Protein 6JWJ (pdb70)

B-factor: mean 34.7, std 16.73, range [12.14, 114.5]

Organism: Saccharomyces cerevisiae (strain ATCC 204508 / S288c) (NCBI:txid559292)

Nearest PDB structures (foldseek):
  6jwj-assembly1_A  TM=1.002E+00  e=4.349E-104  Saccharomyces cerevisiae S288C
  6jwi-assembly1_A  TM=9.752E-01  e=1.020E-90  Saccharomyces cerevisiae S288C
  6jwi-assembly2_E  TM=9.732E-01  e=1.082E-90  Saccharomyces cerevisiae S288C
  6oa9-assembly1_G  TM=9.401E-01  e=1.497E-75  Saccharomyces cerevisiae
  6oaa-assembly1_G  TM=9.391E-01  e=4.136E-68  Saccharomyces cerevisiae

Sequence (485 aa):
SIKELAVDEELAAADGLIPRQKSKLCKHGDRGMCEYCSPLPPWDKEYHEKNKIKHISFHSYLKKLNENANKKENGSSYISPLSEPDFRINKRCHNGHEPWPRGICSKCQPSAITLQQQEFRMVDHVEFQKSEIINEFIQAWRYTGMQRFGYMYGSYSKYDNTPLGIKAVVEAIYEPPQHDEQDGLTMDVEQVKNEMLQIDRQAQEMGLSRIGLIFTDLSDAGAGDGSVFCKRHKDSFFLSSLEVIMAARHQTRHPNVSKYSEQGFFSSKFVTCVISGNLEGEIDISSYQVSTEAEALVTADMISGSTFPSMAYINDTTDERYVPEIFYMKSNEYGITVKENAKPAFPVDYLLVTLTHGFPNTTNSKFVSSTGFPWSNRQAMGQSQDYQELKKYLFNVASSGDFNLLHEKISNFHLLLYINSLQILSPDEWKLLIESAVKNEWEESLLKLVSSAGWQTLVMILQESGMEPAKLDLPEGQLFFGFPM

Radius of gyration: 25.58 Å; Cα contacts (8 Å, |Δi|>4): 949; chains: 2; bounding box: 58×65×83 Å

GO terms:
  GO:0042175 nuclear outer membrane-endoplasmic reticulum membrane network (C, IDA)
  GO:0036435 K48-linked polyubiquitin modification-dependent protein binding (F, IDA)
  GO:0000837 Doa10p ubiquitin ligase complex (C, IDA)
  GO:0000839 Hrd1p ubiquitin ligase ERAD-L complex (C, IDA)
  GO:0030894 replisome (C, IDA)
  GO:0034098 VCP-NPL4-UFD1 AAA ATPase complex (C, IDA)
  GO:0036266 Cdc48p-Npl4p-Vms1p AAA ATPase complex (C, IDA)
  GO:1990112 RQC complex (C, IDA)
  GO:0006274 DNA replication termination (P, IDA)
  GO:0005634 nucleus (C, HDA)
  GO:0005737 cytoplasm (C, HDA)
  GO:0036503 ERAD pathway (P, IMP)
  GO:0043161 proteasome-mediated ubiquitin-dependent protein catabolic process (P, IMP)
  GO:1990116 ribosome-associated ubiquitin-dependent protein catabolic process (P, IMP)
  GO:0170074 RADAR pathway (P, IMP)
  GO:1900182 positive regulation of protein localization to nucleus (P, IMP)
  GO:0030970 retrograde protein transport, ER to cytosol (P, IMP)
  GO:0051228 mitotic spindle disassembly (P, IMP)
  GO:0099638 endosome to plasma membrane protein transport (P, IMP)
  GO:0071629 cytoplasm protein quality control by the ubiquitin-proteasome system (P, IMP)

Secondary structure (DSSP, 8-state):
--PPPHHHHHHHT----B-----TT--S-SS---TTTSPBPTT-HHHHHHTT-SSEEHHHHHHHHHHHHTTSPTTSPP--SB--------TT--SSS--TTS---TTTS---EEE---SEES--EEEES-HHHHHHHHHHHHHHSS--EEEEEEEEEEETTSTTEEEEEEEEEEPPS-EEETTEEE--HHHHHHHHHHHHHHHHHTT-EEEEEEEEE--B-SSSSS-B----STTS-SS-HHHHHHHHHHHHHSEEE-TTBTTSEEEE--EEEEEEE-TTS-EEEEEEEE-HHHHHHHHTT-EE-BSSTTEEEEPPP-SS-----EEEEEE-TTS-EEEEE--SEEEGGGGEEEEEEE-------S-S-SSSSPPTT-GGGT---SHHHHHHHHHHHHTT--HHHHHHHHS-HHHHHHHHHTT-S-HHHHHHHHHHHH-SS-HHHHHHHHHSHHHHHHHHHHHT--/--PPB--PPTTEEE-----

Structure (mmCIF, N/CA/C/O backbone):
data_6JWJ
#
_entry.id   6JWJ
#
_cell.length_a   74.005
_cell.length_b   82.546
_cell.length_c   94.1
_cell.angle_alpha   90.0
_cell.angle_beta   90.0
_cell.angle_gamma   90.0
#
_symmetry.space_group_name_H-M   'P 21 21 21'
#
loop_
_entity.id
_entity.type
_entity.pdbx_description
1 polymer 'Nuclear protein localization protein 4'
2 polymer 'Peptide from Ubiquitin fusion degradation protein 1'
3 non-polymer 'ZINC ION'
4 non-polymer GLYCEROL
5 water water
#
loop_
_atom_site.group_PDB
_atom_site.id
_atom_site.type_symbol
_atom_site.label_atom_id
_atom_site.label_alt_id
_atom_site.label_comp_id
_atom_site.label_asym_id
_atom_site.label_entity_id
_atom_site.label_seq_id
_atom_site.pdbx_PDB_ins_code
_atom_site.Cartn_x
_atom_site.Cartn_y
_atom_site.Cartn_z
_atom_site.occupancy
_atom_site.B_iso_or_equiv
_atom_site.auth_seq_id
_atom_site.auth_comp_id
_atom_site.auth_asym_id
_atom_site.auth_atom_id
_atom_site.pdbx_PDB_model_num
ATOM 1 N N . SER A 1 5 ? -12.95911 -24.66655 7.05891 1.000 94.64601 112 SER A N 1
ATOM 2 C CA . SER A 1 5 ? -12.38705 -24.82403 8.39275 1.000 96.53370 112 SER A CA 1
ATOM 3 C C . SER A 1 5 ? -11.53243 -23.62098 8.78600 1.000 93.87969 112 SER A C 1
ATOM 4 O O . SER A 1 5 ? -11.04353 -22.88584 7.92782 1.000 94.63126 112 SER A O 1
ATOM 7 N N . ILE A 1 6 ? -11.35853 -23.42722 10.08963 1.000 90.98991 113 ILE A N 1
ATOM 8 C CA . ILE A 1 6 ? -10.58626 -22.30109 10.60555 1.000 87.05298 113 ILE A CA 1
ATOM 9 C C . ILE A 1 6 ? -9.65477 -22.71579 11.73659 1.000 89.37318 113 ILE A C 1
ATOM 10 O O . ILE A 1 6 ? -9.55998 -22.02974 12.75383 1.000 100.30122 113 ILE A O 1
ATOM 15 N N . LYS A 1 7 ? -8.97131 -23.84005 11.56298 1.000 79.04104 114 LYS A N 1
ATOM 16 C CA . LYS A 1 7 ? -8.04180 -24.31105 12.57980 1.000 64.69020 114 LYS A CA 1
ATOM 17 C C . LYS A 1 7 ? -6.68714 -23.62172 12.44220 1.000 42.35210 114 LYS A C 1
ATOM 18 O O . LYS A 1 7 ? -6.37529 -23.03446 11.40682 1.000 38.77853 114 LYS A O 1
ATOM 24 N N . GLU A 1 8 ? -5.88933 -23.69058 13.50076 1.000 32.18541 115 GLU A N 1
ATOM 25 C CA . GLU A 1 8 ? -4.53675 -23.15962 13.46480 1.000 25.75477 115 GLU A CA 1
ATOM 26 C C . GLU A 1 8 ? -3.62776 -24.01463 12.59420 1.000 24.63585 115 GLU A C 1
ATOM 27 O O . GLU A 1 8 ? -3.87183 -25.21132 12.40925 1.000 26.91868 115 GLU A O 1
ATOM 33 N N . LEU A 1 9 ? -2.57332 -23.40269 12.07831 1.000 20.91611 116 LEU A N 1
ATOM 34 C CA . LEU A 1 9 ? -1.55240 -24.12412 11.32923 1.000 17.74754 116 LEU A CA 1
ATOM 35 C C . LEU A 1 9 ? -0.83439 -25.12243 12.20776 1.000 22.00440 116 LEU A C 1
ATOM 36 O O . LEU A 1 9 ? -0.72030 -24.92584 13.41663 1.000 19.76609 116 LEU A O 1
ATOM 41 N N . ALA A 1 10 ? -0.32837 -26.18738 11.58966 1.000 22.79759 117 ALA A N 1
ATOM 42 C CA . ALA A 1 10 ? 0.40132 -27.20688 12.31864 1.000 26.70773 117 ALA A CA 1
ATOM 43 C C . ALA A 1 10 ? 1.58311 -26.63392 13.09498 1.000 20.03210 117 ALA A C 1
ATOM 44 O O . ALA A 1 10 ? 1.86157 -27.07118 14.22225 1.000 23.65266 117 ALA A O 1
ATOM 46 N N . VAL A 1 11 ? 2.27179 -25.65768 12.51201 1.000 22.02852 118 VAL A N 1
ATOM 47 C CA . VAL A 1 11 ? 3.46961 -25.14497 13.16773 1.000 21.20573 118 VAL A CA 1
ATOM 48 C C . VAL A 1 11 ? 3.07475 -24.45219 14.47272 1.000 21.34789 118 VAL A C 1
ATOM 49 O O . VAL A 1 11 ? 3.79201 -24.52584 15.46344 1.000 20.61626 118 VAL A O 1
ATOM 53 N N . ASP A 1 12 ? 1.90709 -23.82513 14.48846 1.000 18.07603 119 ASP A N 1
ATOM 54 C CA . ASP A 1 12 ? 1.45569 -23.12617 15.68872 1.000 18.02736 119 ASP A CA 1
ATOM 55 C C . ASP A 1 12 ? 1.08172 -24.12372 16.78654 1.000 19.19802 119 ASP A C 1
ATOM 56 O O . ASP A 1 12 ? 1.40448 -23.92353 17.96461 1.000 22.47719 119 ASP A O 1
ATOM 61 N N . GLU A 1 13 ? 0.42338 -25.20743 16.39234 1.000 21.23989 120 GLU A N 1
ATOM 62 C CA . GLU A 1 13 ? 0.06289 -26.24761 17.34347 1.000 25.51166 120 GLU A CA 1
ATOM 63 C C . GLU A 1 13 ? 1.31659 -26.88024 17.93551 1.000 24.94988 120 GLU A C 1
ATOM 64 O O . GLU A 1 13 ? 1.38914 -27.12183 19.14575 1.000 26.93648 120 GLU A O 1
ATOM 70 N N . GLU A 1 14 ? 2.31567 -27.11168 17.08806 1.000 21.63611 121 GLU A N 1
ATOM 71 C CA . GLU A 1 14 ? 3.57565 -27.69259 17.54415 1.000 24.47800 121 GLU A CA 1
ATOM 72 C C . GLU A 1 14 ? 4.31471 -26.77776 18.51496 1.000 22.32980 121 GLU A C 1
ATOM 73 O O . GLU A 1 14 ? 4.81516 -27.24106 19.53992 1.000 21.78322 121 GLU A O 1
ATOM 79 N N . LEU A 1 15 ? 4.38704 -25.48276 18.20360 1.000 19.35726 122 LEU A N 1
ATOM 80 C CA . LEU A 1 15 ? 5.15048 -24.57712 19.05230 1.000 21.34998 122 LEU A CA 1
ATOM 81 C C . LEU A 1 15 ? 4.44880 -24.27160 20.37240 1.000 22.49461 122 LEU A C 1
ATOM 82 O O . LEU A 1 15 ? 5.10528 -24.03727 21.38408 1.000 23.02651 122 LEU A O 1
ATOM 87 N N . ALA A 1 16 ? 3.11976 -24.28761 20.36465 1.000 25.25948 123 ALA A N 1
ATOM 88 C CA . ALA A 1 16 ? 2.35593 -24.16563 21.60639 1.000 29.60418 123 ALA A CA 1
ATOM 89 C C . ALA A 1 16 ? 2.69804 -25.30192 22.56823 1.000 29.57697 123 ALA A C 1
ATOM 90 O O . ALA A 1 16 ? 2.66661 -25.11725 23.78400 1.000 33.62716 123 ALA A O 1
ATOM 92 N N . ALA A 1 17 ? 3.01615 -26.47028 22.00999 1.000 23.42467 124 ALA A N 1
ATOM 93 C CA . ALA A 1 17 ? 3.32053 -27.67038 22.79491 1.000 25.42575 124 ALA A CA 1
ATOM 94 C C . ALA A 1 17 ? 4.78508 -27.75301 23.23570 1.000 28.48738 124 ALA A C 1
ATOM 95 O O . ALA A 1 17 ? 5.17024 -28.66679 23.96047 1.000 31.56708 124 ALA A O 1
ATOM 97 N N . ALA A 1 18 ? 5.59829 -26.79936 22.80173 1.000 22.59075 125 ALA A N 1
ATOM 98 C CA . ALA A 1 18 ? 7.00254 -26.75854 23.19132 1.000 23.14591 125 ALA A CA 1
ATOM 99 C C . ALA A 1 18 ? 7.11349 -25.79608 24.36661 1.000 25.57022 125 ALA A C 1
ATOM 100 O O . ALA A 1 18 ? 6.30319 -24.88767 24.48343 1.000 27.67303 125 ALA A O 1
ATOM 102 N N . ASP A 1 19 ? 8.08210 -25.96245 25.25101 1.000 26.59276 126 ASP A N 1
ATOM 103 C CA . ASP A 1 19 ? 8.10546 -24.98728 26.33814 1.000 27.23285 126 ASP A CA 1
ATOM 104 C C . ASP A 1 19 ? 9.18887 -23.92687 26.10338 1.000 32.14095 126 ASP A C 1
ATOM 105 O O . ASP A 1 19 ? 9.04743 -22.79771 26.56494 1.000 33.56573 126 ASP A O 1
ATOM 110 N N . GLY A 1 20 ? 10.24078 -24.26283 25.35955 1.000 29.04030 127 GLY A N 1
ATOM 111 C CA . GLY A 1 20 ? 11.19736 -23.24671 24.92288 1.000 27.70738 127 GLY A CA 1
ATOM 112 C C . GLY A 1 20 ? 12.18919 -22.77361 25.98285 1.000 28.72119 127 GLY A C 1
ATOM 113 O O . GLY A 1 20 ? 12.89207 -21.77803 25.77950 1.000 26.88672 127 GLY A O 1
ATOM 114 N N . LEU A 1 21 ? 12.26210 -23.48619 27.09998 1.000 28.85427 128 LEU A N 1
ATOM 115 C CA . LEU A 1 21 ? 13.17712 -23.12507 28.19234 1.000 33.56287 128 LEU A CA 1
ATOM 116 C C . LEU A 1 21 ? 14.63521 -23.03607 27.76162 1.000 30.34139 128 LEU A C 1
ATOM 117 O O . LEU A 1 21 ? 15.09579 -23.80792 26.91813 1.000 30.50638 128 LEU A O 1
ATOM 122 N N . ILE A 1 22 ? 15.36681 -22.11002 28.37797 1.000 31.97402 129 ILE A N 1
ATOM 123 C CA . ILE A 1 22 ? 16.78621 -21.93689 28.09657 1.000 27.58483 129 ILE A CA 1
ATOM 124 C C . ILE A 1 22 ? 17.62378 -22.11124 29.36165 1.000 35.02693 129 ILE A C 1
ATOM 125 O O . ILE A 1 22 ? 17.69695 -21.21347 30.20125 1.000 31.14185 129 ILE A O 1
ATOM 130 N N . PRO A 1 23 ? 18.25308 -23.28308 29.52654 1.000 30.34575 130 PRO A N 1
ATOM 131 C CA . PRO A 1 23 ? 19.01789 -23.48301 30.76101 1.000 32.06847 130 PRO A CA 1
ATOM 132 C C . PRO A 1 23 ? 20.18434 -22.50690 30.88792 1.000 43.33966 130 PRO A C 1
ATOM 133 O O . PRO A 1 23 ? 20.74312 -22.07059 29.87841 1.000 41.99719 130 PRO A O 1
ATOM 137 N N . ARG A 1 24 ? 20.50716 -22.16461 32.13093 1.000 39.11565 131 ARG A N 1
ATOM 138 C CA . ARG A 1 24 ? 21.62030 -21.29144 32.47692 1.000 46.71545 131 ARG A CA 1
ATOM 139 C C . ARG A 1 24 ? 22.62544 -21.99288 33.37853 1.000 48.04611 131 ARG A C 1
ATOM 140 O O . ARG A 1 24 ? 22.34933 -23.05397 33.93686 1.000 43.18617 131 ARG A O 1
ATOM 148 N N . GLN A 1 25 ? 23.78180 -21.36729 33.55072 1.000 50.28509 132 GLN A N 1
ATOM 149 C CA . GLN A 1 25 ? 24.78748 -21.86343 34.47630 1.000 49.23436 132 GLN A CA 1
ATOM 150 C C . GLN A 1 25 ? 24.53022 -21.30040 35.87793 1.000 53.28535 132 GLN A C 1
ATOM 151 O O . GLN A 1 25 ? 23.95797 -20.21580 36.02514 1.000 47.83358 132 GLN A O 1
ATOM 157 N N . LYS A 1 26 ? 24.91284 -22.04614 36.91030 1.000 56.65508 133 LYS A N 1
ATOM 158 C CA . LYS A 1 26 ? 24.81339 -21.51246 38.26288 1.000 62.24843 133 LYS A CA 1
ATOM 159 C C . LYS A 1 26 ? 25.84148 -20.39840 38.37397 1.000 64.70846 133 LYS A C 1
ATOM 160 O O . LYS A 1 26 ? 26.82934 -20.38347 37.63782 1.000 65.11221 133 LYS A O 1
ATOM 166 N N . SER A 1 27 ? 25.60703 -19.45428 39.27309 1.000 44.73972 134 SER A N 1
ATOM 167 C CA . SER A 1 27 ? 26.44873 -18.26728 39.31606 1.000 59.01252 134 SER A CA 1
ATOM 168 C C . SER A 1 27 ? 27.32212 -18.21466 40.56207 1.000 52.84045 134 SER A C 1
ATOM 169 O O . SER A 1 27 ? 27.03218 -18.86087 41.56642 1.000 50.19618 134 SER A O 1
ATOM 172 N N . LYS A 1 28 ? 28.40352 -17.44616 40.48559 1.000 56.92238 135 LYS A N 1
ATOM 173 C CA . LYS A 1 28 ? 29.22303 -17.18142 41.65792 1.000 59.79562 135 LYS A CA 1
ATOM 174 C C . LYS A 1 28 ? 28.38582 -16.45409 42.69691 1.000 51.25666 135 LYS A C 1
ATOM 175 O O . LYS A 1 28 ? 28.62804 -16.56560 43.89782 1.000 59.06594 135 LYS A O 1
ATOM 181 N N . LEU A 1 29 ? 27.39708 -15.71106 42.21596 1.000 55.01699 136 LEU A N 1
ATOM 182 C CA . LEU A 1 29 ? 26.59735 -14.82880 43.05500 1.000 64.94852 136 LEU A CA 1
ATOM 183 C C . LEU A 1 29 ? 25.39057 -15.51770 43.69607 1.000 70.45063 136 LEU A C 1
ATOM 184 O O . LEU A 1 29 ? 24.74068 -14.94040 44.57123 1.000 69.34163 136 LEU A O 1
ATOM 189 N N . CYS A 1 30 ? 25.08511 -16.73792 43.25669 1.000 62.39190 137 CYS A N 1
ATOM 190 C CA . CYS A 1 30 ? 23.98774 -17.50626 43.84457 1.000 55.03379 137 CYS A CA 1
ATOM 191 C C . CYS A 1 30 ? 24.22410 -17.70678 45.34021 1.000 55.66953 137 CYS A C 1
ATOM 192 O O . CYS A 1 30 ? 25.35276 -17.95698 45.76476 1.000 54.67269 137 CYS A O 1
ATOM 195 N N . LYS A 1 31 ? 23.15797 -17.59585 46.12998 1.000 59.71988 138 LYS A N 1
ATOM 196 C CA . LYS A 1 31 ? 23.26984 -17.64824 47.58739 1.000 62.65192 138 LYS A CA 1
ATOM 197 C C . LYS A 1 31 ? 22.94886 -19.01991 48.17081 1.000 62.32048 138 LYS A C 1
ATOM 198 O O . LYS A 1 31 ? 22.98644 -19.19787 49.38695 1.000 63.53140 138 LYS A O 1
ATOM 204 N N . HIS A 1 32 ? 22.62124 -19.98538 47.31681 1.000 66.65359 139 HIS A N 1
ATOM 205 C CA . HIS A 1 32 ? 22.33155 -21.32861 47.80723 1.000 70.81103 139 HIS A CA 1
ATOM 206 C C . HIS A 1 32 ? 23.59624 -22.18107 47.82102 1.000 83.68941 139 HIS A C 1
ATOM 207 O O . HIS A 1 32 ? 24.69415 -21.67869 47.57987 1.000 91.97406 139 HIS A O 1
ATOM 214 N N . GLY A 1 33 ? 23.43789 -23.46714 48.11595 1.000 85.77459 140 GLY A N 1
ATOM 215 C CA . GLY A 1 33 ? 24.57199 -24.35092 48.32157 1.000 89.09308 140 GLY A CA 1
ATOM 216 C C . GLY A 1 33 ? 25.39962 -24.67088 47.09118 1.000 85.15402 140 GLY A C 1
ATOM 217 O O . GLY A 1 33 ? 25.33341 -23.97878 46.06901 1.000 75.81356 140 GLY A O 1
ATOM 218 N N . ASP A 1 34 ? 26.19521 -25.73036 47.20341 1.000 85.61365 141 ASP A N 1
ATOM 219 C CA . ASP A 1 34 ? 27.01056 -26.20601 46.09508 1.000 86.75989 141 ASP A CA 1
ATOM 220 C C . ASP A 1 34 ? 26.13125 -26.85998 45.03881 1.000 90.41450 141 ASP A C 1
ATOM 221 O O . ASP A 1 34 ? 26.51226 -26.95109 43.87238 1.000 87.68636 141 ASP A O 1
ATOM 226 N N . ARG A 1 35 ? 24.95437 -27.31478 45.46053 1.000 97.59342 142 ARG A N 1
ATOM 227 C CA . ARG A 1 35 ? 23.95670 -27.85351 44.54193 1.000 99.48537 142 ARG A CA 1
ATOM 228 C C . ARG A 1 35 ? 22.61667 -27.15253 44.72679 1.000 91.50159 142 ARG A C 1
ATOM 229 O O . ARG A 1 35 ? 22.39754 -26.44813 45.71315 1.000 93.27964 142 ARG A O 1
ATOM 237 N N . GLY A 1 36 ? 21.71968 -27.35275 43.77037 1.000 78.96782 143 GLY A N 1
ATOM 238 C CA . GLY A 1 36 ? 20.40528 -26.75049 43.83639 1.000 67.16314 143 GLY A CA 1
ATOM 239 C C . GLY A 1 36 ? 20.19510 -25.72167 42.74678 1.000 60.56425 143 GLY A C 1
ATOM 240 O O . GLY A 1 36 ? 20.91015 -25.69731 41.74129 1.000 67.74545 143 GLY A O 1
ATOM 241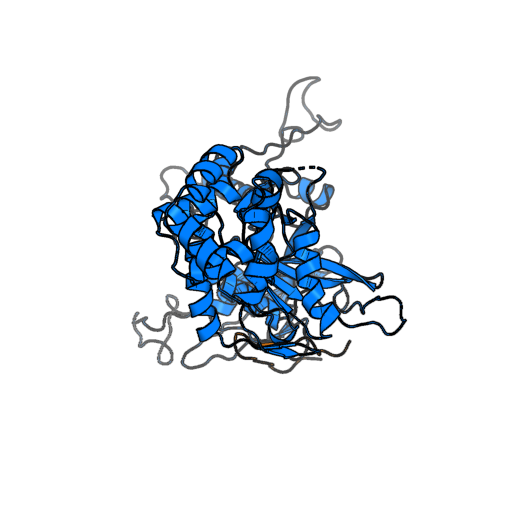 N N . MET A 1 37 ? 19.20435 -24.86454 42.95159 1.000 55.78752 144 MET A N 1
ATOM 242 C CA . MET A 1 37 ? 18.82830 -23.88633 41.94689 1.000 51.31187 144 MET A CA 1
ATOM 243 C C . MET A 1 37 ? 18.09487 -22.72549 42.59211 1.000 49.58042 144 MET A C 1
ATOM 244 O O . MET A 1 37 ? 17.51966 -22.87071 43.67150 1.000 54.07756 144 MET A O 1
ATOM 249 N N . CYS A 1 38 ? 18.12198 -21.57279 41.93364 1.000 48.08617 145 CYS A N 1
ATOM 250 C CA . CYS A 1 38 ? 17.36845 -20.41043 42.38985 1.000 54.54911 145 CYS A CA 1
ATOM 251 C C . CYS A 1 38 ? 16.92177 -19.58389 41.19327 1.000 55.29255 145 CYS A C 1
ATOM 252 O O . CYS A 1 38 ? 17.20645 -19.93607 40.04996 1.000 49.60777 145 CYS A O 1
ATOM 255 N N . GLU A 1 39 ? 16.23862 -18.47492 41.46025 1.000 54.96709 146 GLU A N 1
ATOM 256 C CA . GLU A 1 39 ? 15.71135 -17.62191 40.39756 1.000 57.08003 146 GLU A CA 1
ATOM 257 C C . GLU A 1 39 ? 16.81826 -16.96747 39.56707 1.000 56.46739 146 GLU A C 1
ATOM 258 O O . GLU A 1 39 ? 16.57042 -16.49727 38.45468 1.000 55.04408 146 GLU A O 1
ATOM 264 N N . TYR A 1 40 ? 18.03483 -16.95065 40.10770 1.000 56.05476 147 TYR A N 1
ATOM 265 C CA . TYR A 1 40 ? 19.17506 -16.34302 39.43026 1.000 48.85995 147 TYR A CA 1
ATOM 266 C C . TYR A 1 40 ? 19.90053 -17.30225 38.47686 1.000 51.37158 147 TYR A C 1
ATOM 267 O O . TYR A 1 40 ? 20.62477 -16.85504 37.58880 1.000 47.45966 147 TYR A O 1
ATOM 276 N N . CYS A 1 41 ? 19.71495 -18.61191 38.66058 1.000 49.58987 148 CYS A N 1
ATOM 277 C CA . CYS A 1 41 ? 20.37872 -19.60254 37.80422 1.000 48.79495 148 CYS A CA 1
ATOM 278 C C . CYS A 1 41 ? 19.40351 -20.57225 37.13453 1.000 47.14586 148 CYS A C 1
ATOM 279 O O . CYS A 1 41 ? 19.81925 -21.47454 36.40600 1.000 47.87800 148 CYS A O 1
ATOM 282 N N . SER A 1 42 ? 18.11386 -20.38726 37.39632 1.000 41.33340 149 SER A N 1
ATOM 283 C CA . SER A 1 42 ? 17.07625 -21.24501 36.84050 1.000 42.19011 149 SER A CA 1
ATOM 284 C C . SER A 1 42 ? 16.90998 -21.00149 35.34124 1.000 37.10968 149 SER A C 1
ATOM 285 O O . SER A 1 42 ? 17.30393 -19.95304 34.82701 1.000 34.60152 149 SER A O 1
ATOM 288 N N . PRO A 1 43 ? 16.33608 -21.97827 34.62465 1.000 34.15149 150 PRO A N 1
ATOM 289 C CA . PRO A 1 43 ? 16.19903 -21.78342 33.17905 1.000 31.46652 150 PRO A CA 1
ATOM 290 C C . PRO A 1 43 ? 15.40384 -20.52848 32.82187 1.000 30.10024 150 PRO A C 1
ATOM 291 O O . PRO A 1 43 ? 14.45491 -20.16004 33.52507 1.000 34.93392 150 PRO A O 1
ATOM 295 N N . LEU A 1 44 ? 15.82698 -19.87329 31.74852 1.000 29.16791 151 LEU A N 1
ATOM 296 C CA . LEU A 1 44 ? 15.15895 -18.68275 31.23877 1.000 29.49387 151 LEU A CA 1
ATOM 297 C C . LEU A 1 44 ? 13.90710 -19.05278 30.45936 1.000 32.02391 151 LEU A C 1
ATOM 298 O O . LEU A 1 44 ? 13.85502 -20.10764 29.81175 1.000 31.83708 151 LEU A O 1
ATOM 303 N N . PRO A 1 45 ? 12.89223 -18.18553 30.50471 1.000 29.91092 152 PRO A N 1
ATOM 304 C CA . PRO A 1 45 ? 11.72845 -18.37222 29.63879 1.000 29.73787 152 PRO A CA 1
ATOM 305 C C . PRO A 1 45 ? 12.11537 -18.03820 28.20254 1.000 26.53125 152 PRO A C 1
ATOM 306 O O . PRO A 1 45 ? 13.11121 -17.35398 27.99683 1.000 27.79482 152 PRO A O 1
ATOM 310 N N . PRO A 1 46 ? 11.35794 -18.53801 27.21224 1.000 22.64255 153 PRO A N 1
ATOM 311 C CA . PRO A 1 46 ? 11.76005 -18.34485 25.81672 1.000 21.80584 153 PRO A CA 1
ATOM 312 C C . PRO A 1 46 ? 11.73278 -16.88217 25.37194 1.000 22.53341 153 PRO A C 1
ATOM 313 O O . PRO A 1 46 ? 12.33649 -16.55772 24.34810 1.000 25.61904 153 PRO A O 1
ATOM 317 N N . TRP A 1 47 ? 11.03939 -16.02185 26.11474 1.000 21.89454 154 TRP A N 1
ATOM 318 C CA . TRP A 1 47 ? 10.93601 -14.61443 25.72187 1.000 21.79197 154 TRP A CA 1
ATOM 319 C C . TRP A 1 47 ? 12.01140 -13.73813 26.34013 1.000 26.26016 154 TRP A C 1
ATOM 320 O O . TRP A 1 47 ? 11.99001 -12.52088 26.14459 1.000 29.70885 154 TRP A O 1
ATOM 331 N N . ASP A 1 48 ? 12.94689 -14.33684 27.07005 1.000 26.41265 155 ASP A N 1
ATOM 332 C CA . ASP A 1 48 ? 13.87625 -13.54683 27.88936 1.000 23.24708 155 ASP A CA 1
ATOM 333 C C . ASP A 1 48 ? 14.58953 -12.45099 27.09573 1.000 28.40824 155 ASP A C 1
ATOM 334 O O . ASP A 1 48 ? 15.30851 -12.72376 26.13665 1.000 28.15408 155 ASP A O 1
ATOM 339 N N . LYS A 1 49 ? 14.37769 -11.20486 27.50691 1.000 31.21487 156 LYS A N 1
ATOM 340 C CA . LYS A 1 49 ? 14.87833 -10.06601 26.74718 1.000 29.40155 156 LYS A CA 1
ATOM 341 C C . LYS A 1 49 ? 16.39718 -10.06821 26.66150 1.000 27.33281 156 LYS A C 1
ATOM 342 O O . LYS A 1 49 ? 16.96636 -9.89690 25.57923 1.000 28.08848 156 LYS A O 1
ATOM 348 N N . GLU A 1 50 ? 17.04936 -10.26335 27.80310 1.000 30.82391 157 GLU A N 1
ATOM 349 C CA . GLU A 1 50 ? 18.50633 -10.25213 27.84640 1.000 31.82459 157 GLU A CA 1
ATOM 350 C C . GLU A 1 50 ? 19.11021 -11.34915 26.97105 1.000 38.83368 157 GLU A C 1
ATOM 351 O O . GLU A 1 50 ? 20.13914 -11.13791 26.33628 1.000 32.88632 157 GLU A O 1
ATOM 357 N N . TYR A 1 51 ? 18.47593 -12.52030 26.92940 1.000 33.32045 158 TYR A N 1
ATOM 358 C CA . TYR A 1 51 ? 18.95695 -13.59066 26.06096 1.000 31.51803 158 TYR A CA 1
ATOM 359 C C . TYR A 1 51 ? 18.96586 -13.14971 24.60004 1.000 30.22845 158 TYR A C 1
ATOM 360 O O . TYR A 1 51 ? 19.90887 -13.41980 23.85510 1.000 29.05656 158 TYR A O 1
ATOM 369 N N . HIS A 1 52 ? 17.89043 -12.49039 24.19254 1.000 25.82582 159 HIS A N 1
ATOM 370 C CA . HIS A 1 52 ? 17.75866 -12.05805 22.80821 1.000 26.00275 159 HIS A CA 1
ATOM 371 C C . HIS A 1 52 ? 18.76315 -10.94569 22.49266 1.000 30.05631 159 HIS A C 1
ATOM 372 O O . HIS A 1 52 ? 19.37663 -10.95204 21.42951 1.000 33.47230 159 HIS A O 1
ATOM 379 N N . GLU A 1 53 ? 18.93095 -10.00295 23.41580 1.000 34.09222 160 GLU A N 1
ATOM 380 C CA . GLU A 1 53 ? 19.92962 -8.94828 23.23742 1.000 34.14561 160 GLU A CA 1
ATOM 381 C C . GLU A 1 53 ? 21.32061 -9.55328 23.11575 1.000 37.85633 160 GLU A C 1
ATOM 382 O O . GLU A 1 53 ? 22.10188 -9.16912 22.24864 1.000 35.81379 160 GLU A O 1
ATOM 388 N N . LYS A 1 54 ? 21.61046 -10.52195 23.98099 1.000 41.71777 161 LYS A N 1
ATOM 389 C CA . LYS A 1 54 ? 22.91314 -11.17891 24.01973 1.000 40.71291 161 LYS A CA 1
ATOM 390 C C . LYS A 1 54 ? 23.24586 -11.90455 22.71988 1.000 41.22769 161 LYS A C 1
ATOM 391 O O . LYS A 1 54 ? 24.38551 -11.88175 22.26689 1.000 41.86466 161 LYS A O 1
ATOM 397 N N . ASN A 1 55 ? 22.24993 -12.55124 22.12247 1.000 34.36290 162 ASN A N 1
ATOM 398 C CA . ASN A 1 55 ? 22.46966 -13.30376 20.89306 1.000 31.13260 162 ASN A CA 1
ATOM 399 C C . ASN A 1 55 ? 22.08144 -12.53086 19.62634 1.000 29.65891 162 ASN A C 1
ATOM 400 O O . ASN A 1 55 ? 21.96185 -13.11335 18.54700 1.000 32.35110 162 ASN A O 1
ATOM 405 N N . LYS A 1 56 ? 21.89873 -11.22186 19.77404 1.000 33.60406 163 LYS A N 1
ATOM 406 C CA . LYS A 1 56 ? 21.64678 -10.31458 18.64805 1.000 35.04462 163 LYS A CA 1
ATOM 407 C C . LYS A 1 56 ? 20.36453 -10.65523 17.89370 1.000 36.24775 163 LYS A C 1
ATOM 408 O O . LYS A 1 56 ? 20.29026 -10.46954 16.68349 1.000 35.63153 163 LYS A O 1
ATOM 414 N N . ILE A 1 57 ? 19.35850 -11.15022 18.60708 1.000 29.37637 164 ILE A N 1
ATOM 415 C CA . ILE A 1 57 ? 18.06253 -11.43918 18.01361 1.000 24.69083 164 ILE A CA 1
ATOM 416 C C . ILE A 1 57 ? 17.15328 -10.23192 18.18853 1.000 22.40390 164 ILE A C 1
ATOM 417 O O . ILE A 1 57 ? 16.84256 -9.84221 19.30958 1.000 28.15356 164 ILE A O 1
ATOM 422 N N . LYS A 1 58 ? 16.72911 -9.63999 17.07518 1.000 25.98815 165 LYS A N 1
ATOM 423 C CA . LYS A 1 58 ? 16.10708 -8.31807 17.10457 1.000 24.30169 165 LYS A CA 1
ATOM 424 C C . LYS A 1 58 ? 14.67751 -8.26725 17.63455 1.000 25.17408 165 LYS A C 1
ATOM 425 O O . LYS A 1 58 ? 14.22770 -7.21501 18.11321 1.000 23.34055 165 LYS A O 1
ATOM 431 N N . HIS A 1 59 ? 13.96484 -9.38753 17.54137 1.000 21.78275 166 HIS A N 1
ATOM 432 C CA . HIS A 1 59 ? 12.58554 -9.48385 18.01891 1.000 19.51741 166 HIS A CA 1
ATOM 433 C C . HIS A 1 59 ? 12.41086 -10.86562 18.62093 1.000 20.15124 166 HIS A C 1
ATOM 434 O O . HIS A 1 59 ? 13.06315 -11.81381 18.17116 1.000 21.45236 166 HIS A O 1
ATOM 441 N N . ILE A 1 60 ? 11.54304 -10.98809 19.61763 1.000 18.16715 167 ILE A N 1
ATOM 442 C CA . ILE A 1 60 ? 11.19352 -12.32848 20.09786 1.000 18.61830 167 ILE A CA 1
ATOM 443 C C . ILE A 1 60 ? 10.18397 -12.95056 19.13851 1.000 18.44524 167 ILE A C 1
ATOM 444 O O . ILE A 1 60 ? 9.50364 -12.26201 18.39558 1.000 17.59350 167 ILE A O 1
ATOM 449 N N . SER A 1 61 ? 10.10088 -14.27727 19.13210 1.000 17.76426 168 SER A N 1
ATOM 450 C CA . SER A 1 61 ? 9.15085 -14.95434 18.26350 1.000 17.79324 168 SER A CA 1
ATOM 451 C C . SER A 1 61 ? 7.71414 -14.76289 18.72758 1.000 16.49845 168 SER A C 1
ATOM 452 O O . SER A 1 61 ? 7.46605 -14.43006 19.89507 1.000 18.97159 168 SER A O 1
ATOM 455 N N . PHE A 1 62 ? 6.77047 -15.03684 17.82920 1.000 17.73646 169 PHE A N 1
ATOM 456 C CA . PHE A 1 62 ? 5.35768 -14.95590 18.18248 1.000 17.06272 169 PHE A CA 1
ATOM 457 C C . PHE A 1 62 ? 5.02035 -15.88928 19.34978 1.000 17.64190 169 PHE A C 1
ATOM 458 O O . PHE A 1 62 ? 4.33333 -15.49202 20.29460 1.000 18.89583 169 PHE A O 1
ATOM 466 N N . HIS A 1 63 ? 5.49115 -17.13244 19.31546 1.000 17.42597 170 HIS A N 1
ATOM 467 C CA . HIS A 1 63 ? 5.10436 -18.02341 20.40159 1.000 16.29580 170 HIS A CA 1
ATOM 468 C C . HIS A 1 63 ? 5.81409 -17.71109 21.70672 1.000 17.04809 170 HIS A C 1
ATOM 469 O O . HIS A 1 63 ? 5.26561 -17.97031 22.77680 1.000 21.36322 170 HIS A O 1
ATOM 476 N N . SER A 1 64 ? 7.00469 -17.12686 21.64547 1.000 19.14797 171 SER A N 1
ATOM 477 C CA . SER A 1 64 ? 7.61916 -16.62463 22.86901 1.000 20.22779 171 SER A CA 1
ATOM 478 C C . SER A 1 64 ? 6.74419 -15.51026 23.46032 1.000 19.45432 171 SER A C 1
ATOM 479 O O . SER A 1 64 ? 6.47342 -15.48217 24.66891 1.000 21.61485 171 SER A O 1
ATOM 482 N N . TYR A 1 65 ? 6.28913 -14.61462 22.59327 1.000 19.02690 172 TYR A N 1
ATOM 483 C CA . TYR A 1 65 ? 5.44539 -13.49467 23.00594 1.000 21.12984 172 TYR A CA 1
ATOM 484 C C . TYR A 1 65 ? 4.13478 -13.98295 23.63125 1.000 24.62175 172 TYR A C 1
ATOM 485 O O . TYR A 1 65 ? 3.73884 -13.52672 24.70732 1.000 21.29829 172 TYR A O 1
ATOM 494 N N . LEU A 1 66 ? 3.48171 -14.94108 22.97621 1.000 22.52966 173 LEU A N 1
ATOM 495 C CA . LEU A 1 66 ? 2.21321 -15.45980 23.46797 1.000 22.26784 173 LEU A CA 1
ATOM 496 C C . LEU A 1 66 ? 2.39620 -16.11799 24.83329 1.000 24.02474 173 LEU A C 1
ATOM 497 O O . LEU A 1 66 ? 1.56577 -15.94493 25.73101 1.000 23.90487 173 LEU A O 1
ATOM 502 N N . LYS A 1 67 ? 3.48519 -16.86930 25.00438 1.000 21.88563 174 LYS A N 1
ATOM 503 C CA . LYS A 1 67 ? 3.73418 -17.50783 26.28830 1.000 21.92742 174 LYS A CA 1
ATOM 504 C C . LYS A 1 67 ? 4.00421 -16.46048 27.36634 1.000 23.97278 174 LYS A C 1
ATOM 505 O O . LYS A 1 67 ? 3.65820 -16.65129 28.52996 1.000 26.44758 174 LYS A O 1
ATOM 511 N N . LYS A 1 68 ? 4.59847 -15.33908 26.96854 1.000 23.44039 175 LYS A N 1
ATOM 512 C CA . LYS A 1 68 ? 4.86500 -14.24570 27.89736 1.000 24.83719 175 LYS A CA 1
ATOM 513 C C . LYS A 1 68 ? 3.55280 -13.62811 28.37267 1.000 29.21518 175 LYS A C 1
ATOM 514 O O . LYS A 1 68 ? 3.37809 -13.37466 29.56630 1.000 29.23488 175 LYS A O 1
ATOM 520 N N . LEU A 1 69 ? 2.63259 -13.39963 27.43927 1.000 26.26227 176 LEU A N 1
ATOM 521 C CA . LEU A 1 69 ? 1.31820 -12.85968 27.78431 1.000 27.38436 176 LEU A CA 1
ATOM 522 C C . LEU A 1 69 ? 0.55504 -13.81087 28.69512 1.000 32.31455 176 LEU A C 1
ATOM 523 O O . LEU A 1 69 ? -0.11482 -13.37271 29.62688 1.000 35.70624 176 LEU A O 1
ATOM 528 N N . ASN A 1 70 ? 0.64931 -15.10983 28.41554 1.000 27.47395 177 ASN A N 1
ATOM 529 C CA . ASN A 1 70 ? -0.06019 -16.10554 29.21186 1.000 31.73772 177 ASN A CA 1
ATOM 530 C C . ASN A 1 70 ? 0.43197 -16.13733 30.64940 1.000 37.99941 177 ASN A C 1
ATOM 531 O O . ASN A 1 70 ? -0.35957 -16.28469 31.58229 1.000 40.06931 177 ASN A O 1
ATOM 536 N N . GLU A 1 71 ? 1.73813 -15.97702 30.82409 1.000 34.96581 178 GLU A N 1
ATOM 537 C CA . GLU A 1 71 ? 2.31757 -16.00714 32.15692 1.000 38.43546 178 GLU A CA 1
ATOM 538 C C . GLU A 1 71 ? 1.85873 -14.80386 32.96899 1.000 41.66586 178 GLU A C 1
ATOM 539 O O . GLU A 1 71 ? 1.61996 -14.91133 34.17656 1.000 41.39249 178 GLU A O 1
ATOM 545 N N . ASN A 1 72 ? 1.74382 -13.65920 32.30528 1.000 38.28585 179 ASN A N 1
ATOM 546 C CA . ASN A 1 72 ? 1.26298 -12.45124 32.96194 1.000 39.63758 179 ASN A CA 1
ATOM 547 C C . ASN A 1 72 ? -0.21510 -12.55644 33.30659 1.000 44.25937 179 ASN A C 1
ATOM 548 O O . ASN A 1 72 ? -0.65373 -12.06637 34.34753 1.000 50.92306 179 ASN A O 1
ATOM 553 N N . ALA A 1 73 ? -0.97536 -13.20914 32.43508 1.000 35.91007 180 ALA A N 1
ATOM 554 C CA . ALA A 1 73 ? -2.39914 -13.41958 32.66116 1.000 48.60392 180 ALA A CA 1
ATOM 555 C C . ALA A 1 73 ? -2.62719 -14.33719 33.85966 1.000 59.99479 180 ALA A C 1
ATOM 556 O O . ALA A 1 73 ? -3.54203 -14.11959 34.65659 1.000 67.60228 180 ALA A O 1
ATOM 558 N N . ASN A 1 74 ? -1.78256 -15.35623 33.99178 1.000 56.78324 181 ASN A N 1
ATOM 559 C CA . ASN A 1 74 ? -1.93089 -16.33816 35.06347 1.000 58.86530 181 ASN A CA 1
ATOM 560 C C . ASN A 1 74 ? -1.60727 -15.76535 36.43949 1.000 61.08061 181 ASN A C 1
ATOM 561 O O . ASN A 1 74 ? -1.69385 -16.46807 37.44695 1.000 63.07110 181 ASN A O 1
ATOM 566 N N . LYS A 1 75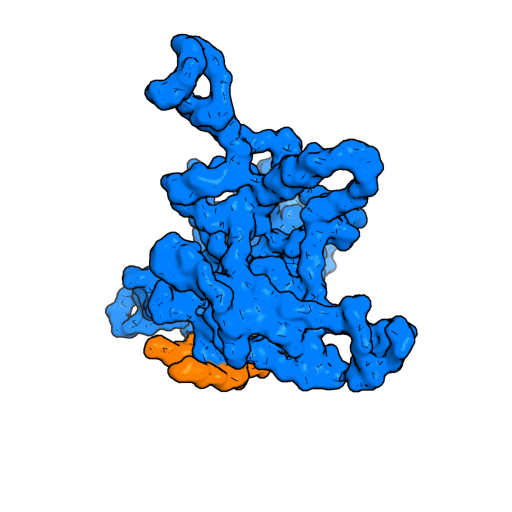 ? -1.24071 -14.48812 36.47607 1.000 62.37122 182 LYS A N 1
ATOM 567 C CA . LYS A 1 75 ? -0.96700 -13.79780 37.73056 1.000 65.99937 182 LYS A CA 1
ATOM 568 C C . LYS A 1 75 ? -2.22214 -13.13109 38.29607 1.000 71.23027 182 LYS A C 1
ATOM 569 O O . LYS A 1 75 ? -2.19656 -12.58073 39.39784 1.000 70.72618 182 LYS A O 1
ATOM 575 N N . LYS A 1 76 ? -3.31756 -13.17752 37.54245 1.000 71.24547 183 LYS A N 1
ATOM 576 C CA . LYS A 1 76 ? -4.59346 -12.67225 38.03923 1.000 72.33730 183 LYS A CA 1
ATOM 577 C C . LYS A 1 76 ? -5.11812 -13.58096 39.14615 1.000 78.81780 183 LYS A C 1
ATOM 578 O O . LYS A 1 76 ? -4.85187 -14.78326 39.14460 1.000 77.76777 183 LYS A O 1
ATOM 584 N N . GLU A 1 77 ? -5.85521 -13.00736 40.09273 1.000 82.22463 184 GLU A N 1
ATOM 585 C CA . GLU A 1 77 ? -6.49452 -13.80491 41.13308 1.000 84.78086 184 GLU A CA 1
ATOM 586 C C . GLU A 1 77 ? -7.52191 -14.73388 40.49463 1.000 81.47145 184 GLU A C 1
ATOM 587 O O . GLU A 1 77 ? -8.28820 -14.31681 39.62272 1.000 77.32036 184 GLU A O 1
ATOM 593 N N . ASN A 1 78 ? -7.52999 -15.99354 40.92485 1.000 80.59642 185 ASN A N 1
ATOM 594 C CA . ASN A 1 78 ? -8.33175 -17.01993 40.25785 1.000 75.66956 185 ASN A CA 1
ATOM 595 C C . ASN A 1 78 ? -9.83600 -16.79258 40.39107 1.000 59.56770 185 ASN A C 1
ATOM 596 O O . ASN A 1 78 ? -10.29959 -16.13003 41.32009 1.000 60.86330 185 ASN A O 1
ATOM 601 N N . GLY A 1 79 ? -10.59037 -17.34305 39.44426 1.000 50.81479 186 GLY A N 1
ATOM 602 C CA . GLY A 1 79 ? -12.02511 -17.13596 39.39194 1.000 61.74734 186 GLY A CA 1
ATOM 603 C C . GLY A 1 79 ? -12.40067 -16.03496 38.41731 1.000 59.73494 186 GLY A C 1
ATOM 604 O O . GLY A 1 79 ? -13.47546 -16.07119 37.81494 1.000 59.16206 186 GLY A O 1
ATOM 605 N N . SER A 1 80 ? -11.51005 -15.05804 38.26462 1.000 56.86854 187 SER A N 1
ATOM 606 C CA . SER A 1 80 ? -11.73772 -13.93621 37.35497 1.000 59.67191 187 SER A CA 1
ATOM 607 C C . SER A 1 80 ? -12.04429 -14.42425 35.94037 1.000 65.10549 187 SER A C 1
ATOM 608 O O . SER A 1 80 ? -11.57054 -15.48259 35.52452 1.000 64.01627 187 SER A O 1
ATOM 611 N N . SER A 1 81 ? -12.84904 -13.65514 35.21269 1.000 67.61578 188 SER A N 1
ATOM 612 C CA . SER A 1 81 ? -13.28979 -14.04727 33.87713 1.000 70.33797 188 SER A CA 1
ATOM 613 C C . SER A 1 81 ? -12.11263 -14.19838 32.91237 1.000 60.86703 188 SER A C 1
ATOM 614 O O . SER A 1 81 ? -11.14849 -13.43742 32.97519 1.000 58.27361 188 SER A O 1
ATOM 617 N N . TYR A 1 82 ? -12.18867 -15.18741 32.02783 1.000 55.00339 189 TYR A N 1
ATOM 618 C CA . TYR A 1 82 ? -11.12783 -15.40140 31.04780 1.000 55.88424 189 TYR A CA 1
ATOM 619 C C . TYR A 1 82 ? -11.10385 -14.29407 30.00746 1.000 48.62069 189 TYR A C 1
ATOM 620 O O . TYR A 1 82 ? -12.14447 -13.86746 29.50954 1.000 45.38935 189 TYR A O 1
ATOM 629 N N . ILE A 1 83 ? -9.90249 -13.83088 29.69032 1.000 39.65907 190 ILE A N 1
ATOM 630 C CA . ILE A 1 83 ? -9.70988 -12.84647 28.64050 1.000 39.98069 190 ILE A CA 1
ATOM 631 C C . ILE A 1 83 ? -8.70185 -13.41294 27.64688 1.000 37.70015 190 ILE A C 1
ATOM 632 O O . ILE A 1 83 ? -7.66058 -13.93022 28.04646 1.000 38.40674 190 ILE A O 1
ATOM 637 N N . SER A 1 84 ? -9.02650 -13.35814 26.35934 1.000 39.32605 191 SER A N 1
ATOM 638 C CA . SER A 1 84 ? -8.07905 -13.77642 25.33338 1.000 32.24709 191 SER A CA 1
ATOM 639 C C . SER A 1 84 ? -6.81849 -12.93767 25.44533 1.000 29.55302 191 SER A C 1
ATOM 640 O O . SER A 1 84 ? -6.89713 -11.71321 25.52226 1.000 31.26679 191 SER A O 1
ATOM 643 N N . PRO A 1 85 ? -5.64601 -13.58643 25.45785 1.000 26.41790 192 PRO A N 1
ATOM 644 C CA . PRO A 1 85 ? -4.39886 -12.82930 25.61860 1.000 24.78155 192 PRO A CA 1
ATOM 645 C C . PRO A 1 85 ? -4.07066 -11.92381 24.41654 1.000 27.02151 192 PRO A C 1
ATOM 646 O O . PRO A 1 85 ? -3.34169 -10.94209 24.57719 1.000 28.56420 192 PRO A O 1
ATOM 650 N N . LEU A 1 86 ? -4.59595 -12.25712 23.23971 1.000 24.61398 193 LEU A N 1
ATOM 651 C CA . LEU A 1 86 ? -4.32203 -11.48406 22.02228 1.000 25.98049 193 LEU A CA 1
ATOM 652 C C . LEU A 1 86 ? -5.54725 -10.73904 21.53508 1.000 26.92773 193 LEU A C 1
ATOM 653 O O . LEU A 1 86 ? -6.67401 -11.22330 21.65187 1.000 29.56211 193 LEU A O 1
ATOM 658 N N . SER A 1 87 ? -5.31411 -9.55760 20.97319 1.000 26.13943 194 SER A N 1
ATOM 659 C CA . SER A 1 87 ? -6.37070 -8.80590 20.32638 1.000 25.87229 194 SER A CA 1
ATOM 660 C C . SER A 1 87 ? -5.75619 -7.98386 19.20342 1.000 21.59088 194 SER A C 1
ATOM 661 O O . SER A 1 87 ? -4.72604 -7.35158 19.40903 1.000 26.56520 194 SER A O 1
ATOM 664 N N . GLU A 1 88 ? -6.35678 -8.01578 18.01746 1.000 22.63955 195 GLU A N 1
ATOM 665 C CA . GLU A 1 88 ? -5.89073 -7.15962 16.92663 1.000 22.89372 195 GLU A CA 1
ATOM 666 C C . GLU A 1 88 ? -6.27323 -5.73119 17.26383 1.000 25.00539 195 GLU A C 1
ATOM 667 O O . GLU A 1 88 ? -7.43060 -5.46949 17.58452 1.000 24.25767 195 GLU A O 1
ATOM 673 N N . PRO A 1 89 ? -5.29982 -4.81319 17.22349 1.000 22.81653 196 PRO A N 1
ATOM 674 C CA . PRO A 1 89 ? -5.64801 -3.41300 17.50406 1.000 22.74057 196 PRO A CA 1
ATOM 675 C C . PRO A 1 89 ? -6.61782 -2.88919 16.44827 1.000 20.68833 196 PRO A C 1
ATOM 676 O O . PRO A 1 89 ? -6.56725 -3.31885 15.30288 1.000 21.25739 196 PRO A O 1
ATOM 680 N N . ASP A 1 90 ? -7.51801 -1.99558 16.85287 1.000 27.04560 197 ASP A N 1
ATOM 681 C CA . ASP A 1 90 ? -8.51513 -1.42200 15.95017 1.000 24.63870 197 ASP A CA 1
ATOM 682 C C . ASP A 1 90 ? -8.62268 0.06741 16.27009 1.000 23.55190 197 ASP A C 1
ATOM 683 O O . ASP A 1 90 ? -9.03285 0.44061 17.36401 1.000 27.06825 197 ASP A O 1
ATOM 688 N N . PHE A 1 91 ? -8.24504 0.89944 15.31026 1.000 20.14380 198 PHE A N 1
ATOM 689 C CA . PHE A 1 91 ? -8.20967 2.35943 15.49687 1.000 21.83505 198 PHE A CA 1
ATOM 690 C C . PHE A 1 91 ? -9.37864 3.05793 14.81422 1.000 24.28200 198 PHE A C 1
ATOM 691 O O . PHE A 1 91 ? -9.43621 4.29463 14.75731 1.000 26.11996 198 PHE A O 1
ATOM 699 N N . ARG A 1 92 ? -10.29238 2.27858 14.25376 1.000 23.30533 199 ARG A N 1
ATOM 700 C CA . ARG A 1 92 ? -11.39405 2.84014 13.48249 1.000 22.17736 199 ARG A CA 1
ATOM 701 C C . ARG A 1 92 ? -12.46115 3.43911 14.37887 1.000 27.60989 199 ARG A C 1
ATOM 702 O O . ARG A 1 92 ? -12.85518 2.83967 15.36754 1.000 30.43842 199 ARG A O 1
ATOM 710 N N . ILE A 1 93 ? -12.94840 4.62350 14.03282 1.000 23.53483 200 ILE A N 1
ATOM 711 C CA . ILE A 1 93 ? -14.09104 5.16093 14.74210 1.000 21.30376 200 ILE A CA 1
ATOM 712 C C . ILE A 1 93 ? -15.34173 4.35306 14.38084 1.000 24.39253 200 ILE A C 1
ATOM 713 O O . ILE A 1 93 ? -15.52379 3.95177 13.23108 1.000 24.61625 200 ILE A O 1
ATOM 718 N N . ASN A 1 94 ? -16.18925 4.11124 15.37256 1.000 29.46969 201 ASN A N 1
ATOM 719 C CA . ASN A 1 94 ? -17.47873 3.47669 15.14209 1.000 27.12065 201 ASN A CA 1
ATOM 720 C C . ASN A 1 94 ? -18.45834 4.48947 14.56870 1.000 22.63830 201 ASN A C 1
ATOM 721 O O . ASN A 1 94 ? -18.98657 5.31090 15.29568 1.000 24.36867 201 ASN A O 1
ATOM 726 N N . LYS A 1 95 ? -18.70076 4.40818 13.26377 1.000 27.75058 202 LYS A N 1
ATOM 727 C CA . LYS A 1 95 ? -19.57986 5.36494 12.59959 1.000 31.83656 202 LYS A CA 1
ATOM 728 C C . LYS A 1 95 ? -21.04453 4.97513 12.72107 1.000 32.41101 202 LYS A C 1
ATOM 729 O O . LYS A 1 95 ? -21.91123 5.56468 12.07405 1.000 30.70900 202 LYS A O 1
ATOM 735 N N . ARG A 1 96 ? -21.32848 3.99469 13.57360 1.000 26.74389 203 ARG A N 1
ATOM 736 C CA . ARG A 1 96 ? -22.71457 3.64603 13.86321 1.000 26.66731 203 ARG A CA 1
ATOM 737 C C . ARG A 1 96 ? -23.04388 3.70329 15.34194 1.000 30.11609 203 ARG A C 1
ATOM 738 O O . ARG A 1 96 ? -23.93077 2.99598 15.80722 1.000 30.51612 203 ARG A O 1
ATOM 746 N N . CYS A 1 97 ? -22.36299 4.57327 16.08940 1.000 27.86066 204 CYS A N 1
ATOM 747 C CA . CYS A 1 97 ? -22.64388 4.69472 17.51653 1.000 30.02303 204 CYS A CA 1
ATOM 748 C C . CYS A 1 97 ? -23.77804 5.67199 17.77081 1.000 31.01180 204 CYS A C 1
ATOM 749 O O . CYS A 1 97 ? -23.72834 6.82922 17.33589 1.000 34.27966 204 CYS A O 1
ATOM 752 N N . HIS A 1 98 ? -24.80940 5.19873 18.46302 1.000 32.26640 205 HIS A N 1
ATOM 753 C CA . HIS A 1 98 ? -25.94159 6.03050 18.83064 1.000 33.35775 205 HIS A CA 1
ATOM 754 C C . HIS A 1 98 ? -26.05494 6.13945 20.34420 1.000 30.69586 205 HIS A C 1
ATOM 755 O O . HIS A 1 98 ? -27.14868 6.21497 20.88373 1.000 35.26565 205 HIS A O 1
ATOM 762 N N . ASN A 1 99 ? -24.91424 6.13859 21.02670 1.000 30.51511 206 ASN A N 1
ATOM 763 C CA . ASN A 1 99 ? -24.90931 6.19760 22.48671 1.000 30.16658 206 ASN A CA 1
ATOM 764 C C . ASN A 1 99 ? -25.14366 7.60793 23.02539 1.000 37.52268 206 ASN A C 1
ATOM 765 O O . ASN A 1 99 ? -24.20622 8.28002 23.45249 1.000 40.31765 206 ASN A O 1
ATOM 770 N N . GLY A 1 100 ? -26.39809 8.04889 23.00910 1.000 34.64168 207 GLY A N 1
ATOM 771 C CA . GLY A 1 100 ? -26.73594 9.39069 23.43518 1.000 38.09831 207 GLY A CA 1
ATOM 772 C C . GLY A 1 100 ? -26.33692 10.48593 22.46020 1.000 39.73114 207 GLY A C 1
ATOM 773 O O . GLY A 1 100 ? -26.32044 11.66069 22.82804 1.000 43.94979 207 GLY A O 1
ATOM 774 N N . HIS A 1 101 ? -26.02541 10.10885 21.22473 1.000 42.46463 208 HIS A N 1
ATOM 775 C CA . HIS A 1 101 ? -25.67961 11.06493 20.17591 1.000 39.71845 208 HIS A CA 1
ATOM 776 C C . HIS A 1 101 ? -25.91261 10.46188 18.79720 1.000 41.53791 208 HIS A C 1
ATOM 777 O O . HIS A 1 101 ? -26.13894 9.26286 18.67049 1.000 41.29965 208 HIS A O 1
ATOM 784 N N . GLU A 1 102 ? -25.85326 11.30005 17.76695 1.000 40.16162 209 GLU A N 1
ATOM 785 C CA . GLU A 1 102 ? -25.85857 10.82840 16.38618 1.000 39.01316 209 GLU A CA 1
ATOM 786 C C . GLU A 1 102 ? -24.43754 10.47700 15.97699 1.000 39.30061 209 GLU A C 1
ATOM 787 O O . GLU A 1 102 ? -23.49761 11.12557 16.41836 1.000 37.57228 209 GLU A O 1
ATOM 793 N N . PRO A 1 103 ? -24.27102 9.45131 15.12700 1.000 33.15257 210 PRO A N 1
ATOM 794 C CA . PRO A 1 103 ? -22.93335 8.97041 14.77137 1.000 30.55480 210 PRO A CA 1
ATOM 795 C C . PRO A 1 103 ? -22.06580 9.99663 14.04712 1.000 31.71419 210 PRO A C 1
ATOM 796 O O . PRO A 1 103 ? -22.58265 10.93793 13.43284 1.000 31.01482 210 PRO A O 1
ATOM 800 N N . TRP A 1 104 ? -20.75465 9.79173 14.13986 1.000 33.35048 211 TRP A N 1
ATOM 801 C CA . TRP A 1 104 ? -19.75125 10.57620 13.42741 1.000 36.85828 211 TRP A CA 1
ATOM 802 C C . TRP A 1 104 ? -20.14295 10.86419 11.97732 1.000 35.79990 211 TRP A C 1
ATOM 803 O O . TRP A 1 104 ? -20.56974 9.95599 11.26406 1.000 37.55470 211 TRP A O 1
ATOM 814 N N . PRO A 1 105 ? -19.96718 12.11902 11.51793 1.000 29.59837 212 PRO A N 1
ATOM 815 C CA . PRO A 1 105 ? -19.39422 13.29119 12.20456 1.000 33.14926 212 PRO A CA 1
ATOM 816 C C . PRO A 1 105 ? -20.38702 14.16560 12.96095 1.000 34.55016 212 PRO A C 1
ATOM 817 O O . PRO A 1 105 ? -20.10997 15.34638 13.22124 1.000 33.97923 212 PRO A O 1
ATOM 821 N N . ARG A 1 106 ? -21.52806 13.61237 13.34066 1.000 35.88995 213 ARG A N 1
ATOM 822 C CA . ARG A 1 106 ? -22.56508 14.42991 13.94122 1.000 41.29310 213 ARG A CA 1
ATOM 823 C C . ARG A 1 106 ? -22.60071 14.29456 15.46281 1.000 31.38369 213 ARG A C 1
ATOM 824 O O . ARG A 1 106 ? -23.42322 14.90463 16.13075 1.000 35.01657 213 ARG A O 1
ATOM 832 N N . GLY A 1 107 ? -21.68162 13.50443 16.00715 1.000 31.05085 214 GLY A N 1
ATOM 833 C CA . GLY A 1 107 ? -21.60241 13.33726 17.44627 1.000 30.03193 214 GLY A CA 1
ATOM 834 C C . GLY A 1 107 ? -20.47945 12.37672 17.79244 1.000 28.56658 214 GLY A C 1
ATOM 835 O O . GLY A 1 107 ? -19.91521 11.73481 16.90819 1.000 27.64592 214 GLY A O 1
ATOM 836 N N . ILE A 1 108 ? -20.15715 12.28669 19.07914 1.000 28.44063 215 ILE A N 1
ATOM 837 C CA . ILE A 1 108 ? -19.03894 11.46809 19.52522 1.000 29.90149 215 ILE A CA 1
ATOM 838 C C . ILE A 1 108 ? -19.17835 11.19903 21.02836 1.000 27.45635 215 ILE A C 1
ATOM 839 O O . ILE A 1 108 ? -19.80713 11.98846 21.73782 1.000 32.70129 215 ILE A O 1
ATOM 844 N N . CYS A 1 109 ? -18.63923 10.06581 21.49116 1.000 29.64466 216 CYS A N 1
ATOM 845 C CA . CYS A 1 109 ? -18.64099 9.72585 22.91697 1.000 33.87143 216 CYS A CA 1
ATOM 846 C C . CYS A 1 109 ? -17.46641 8.80655 23.23629 1.000 25.64122 216 CYS A C 1
ATOM 847 O O . CYS A 1 109 ? -16.75970 8.37251 22.34631 1.000 26.82469 216 CYS A O 1
ATOM 850 N N . SER A 1 110 ? -17.25586 8.52014 24.52201 1.000 41.01316 217 SER A N 1
ATOM 851 C CA . SER A 1 110 ? -16.09866 7.71602 24.93235 1.000 35.99634 217 SER A CA 1
ATOM 852 C C . SER A 1 110 ? -16.13010 6.29418 24.36922 1.000 36.82056 217 SER A C 1
ATOM 853 O O . SER A 1 110 ? -15.08455 5.66436 24.20260 1.000 33.02196 217 SER A O 1
ATOM 856 N N . LYS A 1 111 ? -17.31999 5.80010 24.04006 1.000 33.64064 218 LYS A N 1
ATOM 857 C CA . LYS A 1 111 ? -17.45028 4.44938 23.50505 1.000 30.68458 218 LYS A CA 1
ATOM 858 C C . LYS A 1 111 ? -17.07784 4.33863 22.02127 1.000 31.50661 218 LYS A C 1
ATOM 859 O O . LYS A 1 111 ? -16.71100 3.26347 21.55362 1.000 35.41515 218 LYS A O 1
ATOM 865 N N . CYS A 1 112 ? -17.17009 5.43203 21.26748 1.000 30.12099 219 CYS A N 1
ATOM 866 C CA . CYS A 1 112 ? -16.90960 5.32912 19.83039 1.000 30.93230 219 CYS A CA 1
ATOM 867 C C . CYS A 1 112 ? -15.65432 6.08106 19.36930 1.000 27.18117 219 CYS A C 1
ATOM 868 O O . CYS A 1 112 ? -15.10011 5.78979 18.30641 1.000 34.55142 219 CYS A O 1
ATOM 871 N N . GLN A 1 113 ? -15.22097 7.04116 20.17329 1.000 28.15865 220 GLN A N 1
ATOM 872 C CA . GLN A 1 113 ? -14.07858 7.89597 19.84116 1.000 34.05375 220 GLN A CA 1
ATOM 873 C C . GLN A 1 113 ? -12.73495 7.24873 20.11022 1.000 33.06502 220 GLN A C 1
ATOM 874 O O . GLN A 1 113 ? -12.42415 6.92785 21.25605 1.000 28.07982 220 GLN A O 1
ATOM 880 N N . PRO A 1 114 ? -11.92397 7.08232 19.05980 1.000 32.48265 221 PRO A N 1
ATOM 881 C CA . PRO A 1 114 ? -10.57643 6.52665 19.19517 1.000 33.86883 221 PRO A CA 1
ATOM 882 C C . PRO A 1 114 ? -9.77309 7.38293 20.16144 1.000 34.19571 221 PRO A C 1
ATOM 883 O O . PRO A 1 114 ? -9.84254 8.60329 20.05433 1.000 33.12665 221 PRO A O 1
ATOM 887 N N . SER A 1 115 ? -9.05153 6.78087 21.09897 1.000 27.83001 222 SER A N 1
ATOM 888 C CA . SER A 1 115 ? -8.19012 7.60048 21.94160 1.000 25.86585 222 SER A CA 1
ATOM 889 C C . SER A 1 115 ? -6.81510 7.73992 21.28377 1.000 19.80394 222 SER A C 1
ATOM 890 O O . SER A 1 115 ? -6.56927 7.16713 20.22144 1.000 23.82036 222 SER A O 1
ATOM 893 N N . ALA A 1 116 ? -5.95029 8.55240 21.89729 1.000 25.17113 223 ALA A N 1
ATOM 894 C CA . ALA A 1 116 ? -4.61892 8.80798 21.36102 1.000 19.89920 223 ALA A CA 1
ATOM 895 C C . ALA A 1 116 ? -3.87673 7.49830 21.12123 1.000 20.23122 223 ALA A C 1
ATOM 896 O O . ALA A 1 116 ? -3.94508 6.58046 21.92830 1.000 22.22677 223 ALA A O 1
ATOM 898 N N . ILE A 1 117 ? -3.18038 7.44924 19.99543 1.000 21.38827 224 ILE A N 1
ATOM 899 C CA . ILE A 1 117 ? -2.40260 6.29399 19.57955 1.000 19.91538 224 ILE A CA 1
ATOM 900 C C . ILE A 1 117 ? -0.93978 6.54143 19.89783 1.000 22.18301 224 ILE A C 1
ATOM 901 O O . ILE A 1 117 ? -0.42103 7.63611 19.64093 1.000 25.10869 224 ILE A O 1
ATOM 906 N N . THR A 1 118 ? -0.28631 5.54035 20.48666 1.000 20.80798 225 THR A N 1
ATOM 907 C CA . THR A 1 118 ? 1.14479 5.61996 20.70133 1.000 22.17389 225 THR A CA 1
ATOM 908 C C . THR A 1 118 ? 1.83622 4.49251 19.93952 1.000 26.08228 225 THR A C 1
ATOM 909 O O . THR A 1 118 ? 1.58825 3.33116 20.20328 1.000 27.36255 225 THR A O 1
ATOM 913 N N . LEU A 1 119 ? 2.68966 4.84895 18.98643 1.000 20.53082 226 LEU A N 1
ATOM 914 C CA . LEU A 1 119 ? 3.40213 3.85307 18.18791 1.000 20.00152 226 LEU A CA 1
ATOM 915 C C . LEU A 1 119 ? 4.75938 3.53198 18.80271 1.000 21.86903 226 LEU A C 1
ATOM 916 O O . LEU A 1 119 ? 5.43302 4.41509 19.31810 1.000 24.75066 226 LEU A O 1
ATOM 921 N N . GLN A 1 120 ? 5.16449 2.26648 18.76526 1.000 19.46906 227 GLN A N 1
ATOM 922 C CA . GLN A 1 120 ? 6.52375 1.92923 19.17878 1.000 19.11986 227 GLN A CA 1
ATOM 923 C C . GLN A 1 120 ? 7.01467 0.71771 18.40000 1.000 16.52000 227 GLN A C 1
ATOM 924 O O . GLN A 1 120 ? 6.20978 -0.00464 17.81227 1.000 18.99689 227 GLN A O 1
ATOM 930 N N . GLN A 1 121 ? 8.32493 0.51114 18.38923 1.000 19.59660 228 GLN A N 1
ATOM 931 C CA . GLN A 1 121 ? 8.86606 -0.69647 17.75890 1.000 20.29951 228 GLN A CA 1
ATOM 932 C C . GLN A 1 121 ? 8.23631 -1.95927 18.35410 1.000 19.73011 228 GLN A C 1
ATOM 933 O O . GLN A 1 121 ? 8.19136 -2.12927 19.58122 1.000 19.77080 228 GLN A O 1
ATOM 939 N N . GLN A 1 122 ? 7.75057 -2.84434 17.49172 1.000 17.18770 229 GLN A N 1
ATOM 940 C CA . GLN A 1 122 ? 7.09675 -4.06550 17.95644 1.000 16.46562 229 GLN A CA 1
ATOM 941 C C . GLN A 1 122 ? 8.14139 -5.03952 18.48916 1.000 18.62122 229 GLN A C 1
ATOM 942 O O . GLN A 1 122 ? 9.18016 -5.25053 17.85540 1.000 19.77424 229 GLN A O 1
ATOM 948 N N . GLU A 1 123 ? 7.88154 -5.62844 19.65536 1.000 19.14763 230 GLU A N 1
ATOM 949 C CA . GLU A 1 123 ? 8.92146 -6.39933 20.32826 1.000 20.53039 230 GLU A CA 1
ATOM 950 C C . GLU A 1 123 ? 8.99727 -7.83145 19.81441 1.000 18.92916 230 GLU A C 1
ATOM 951 O O . GLU A 1 123 ? 10.01030 -8.49733 20.01148 1.000 21.58818 230 GLU A O 1
ATOM 957 N N . PHE A 1 124 ? 7.93508 -8.27288 19.14044 1.000 17.79919 231 PHE A N 1
ATOM 958 C CA . PHE A 1 124 ? 7.85625 -9.63220 18.60300 1.000 17.83338 231 PHE A CA 1
ATOM 959 C C . PHE A 1 124 ? 7.70115 -9.56967 17.08767 1.000 18.05900 231 PHE A C 1
ATOM 960 O O . PHE A 1 124 ? 7.40170 -8.51506 16.51634 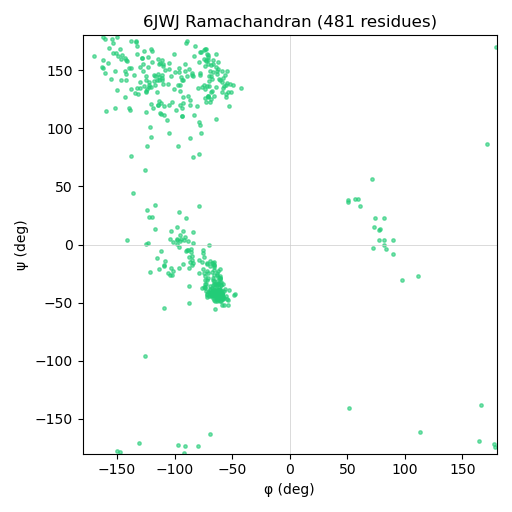1.000 17.93943 231 PHE A O 1
ATOM 968 N N . ARG A 1 125 ? 7.90007 -10.70828 16.43736 1.000 15.93621 232 ARG A N 1
ATOM 969 C CA . ARG A 1 125 ? 7.63186 -10.82162 15.00185 1.000 15.75546 232 ARG A CA 1
ATOM 970 C C . ARG A 1 125 ? 6.86869 -12.13625 14.77635 1.000 14.22244 232 ARG A C 1
ATOM 971 O O . ARG A 1 125 ? 7.07766 -13.12250 15.50648 1.000 16.73135 232 ARG A O 1
ATOM 979 N N . MET A 1 126 ? 5.95808 -12.13019 13.80513 1.000 16.88571 233 MET A N 1
ATOM 980 C CA . MET A 1 126 ? 5.10918 -13.30113 13.56374 1.000 16.76783 233 MET A CA 1
ATOM 981 C C . MET A 1 126 ? 5.89911 -14.41887 12.89910 1.000 17.22777 233 MET A C 1
ATOM 982 O O . MET A 1 126 ? 5.69628 -15.60116 13.19216 1.000 16.25614 233 MET A O 1
ATOM 987 N N . VAL A 1 127 ? 6.80277 -14.03535 12.01343 1.000 14.57945 234 VAL A N 1
ATOM 988 C CA . VAL A 1 127 ? 7.70363 -14.95642 11.33956 1.000 16.52383 234 VAL A CA 1
ATOM 989 C C . VAL A 1 127 ? 9.10544 -14.44956 11.59622 1.000 14.79395 234 VAL A C 1
ATOM 990 O O . VAL A 1 127 ? 9.33113 -13.22713 11.59816 1.000 17.89516 234 VAL A O 1
ATOM 994 N N . ASP A 1 128 ? 10.04757 -15.35887 11.82018 1.000 14.76100 235 ASP A N 1
ATOM 995 C CA . ASP A 1 128 ? 11.38764 -14.96195 12.23823 1.000 16.90975 235 ASP A CA 1
ATOM 996 C C . ASP A 1 128 ? 12.42193 -14.99158 11.11454 1.000 20.75857 235 ASP A C 1
ATOM 997 O O . ASP A 1 128 ? 13.41162 -14.27571 11.17550 1.000 18.31994 235 ASP A O 1
ATOM 1002 N N . HIS A 1 129 ? 12.16348 -15.77746 10.07342 1.000 19.36531 236 HIS A N 1
ATOM 1003 C CA . HIS A 1 129 ? 13.18814 -16.12929 9.09566 1.000 19.30396 236 HIS A CA 1
ATOM 1004 C C . HIS A 1 129 ? 12.52371 -16.46880 7.77937 1.000 20.74465 236 HIS A C 1
ATOM 1005 O O . HIS A 1 129 ? 11.46460 -17.09333 7.77592 1.000 18.56054 236 HIS A O 1
ATOM 1012 N N . VAL A 1 130 ? 13.13699 -16.08279 6.66443 1.000 16.37435 237 VAL A N 1
ATOM 1013 C CA . VAL A 1 130 ? 12.63315 -16.51664 5.36182 1.000 16.62858 237 VAL A CA 1
ATOM 1014 C C . VAL A 1 130 ? 13.67264 -17.42970 4.71378 1.000 17.39075 237 VAL A C 1
ATOM 1015 O O . VAL A 1 130 ? 14.81125 -17.02175 4.47081 1.000 19.01002 237 VAL A O 1
ATOM 1019 N N . GLU A 1 131 ? 13.28414 -18.67036 4.43498 1.000 17.34878 238 GLU A N 1
ATOM 1020 C CA . GLU A 1 131 ? 14.19708 -19.63922 3.83655 1.000 18.64712 238 GLU A CA 1
ATOM 1021 C C . GLU A 1 131 ? 13.79847 -19.90928 2.38601 1.000 20.48328 238 GLU A C 1
ATOM 1022 O O . GLU A 1 131 ? 12.68329 -20.34573 2.12170 1.000 22.14850 238 GLU A O 1
ATOM 1028 N N . PHE A 1 132 ? 14.69118 -19.60856 1.44891 1.000 21.53435 239 PHE A N 1
ATOM 1029 C CA . PHE A 1 132 ? 14.42785 -19.90506 0.04232 1.000 19.10187 239 PHE A CA 1
ATOM 1030 C C . PHE A 1 132 ? 15.00754 -21.27918 -0.24706 1.000 18.35893 239 PHE A C 1
ATOM 1031 O O . PHE A 1 132 ? 16.17172 -21.52435 0.04072 1.000 23.34769 239 PHE A O 1
ATOM 1039 N N . GLN A 1 133 ? 14.19296 -22.17486 -0.79141 1.000 20.40119 240 GLN A N 1
ATOM 1040 C CA . GLN A 1 133 ? 14.60028 -23.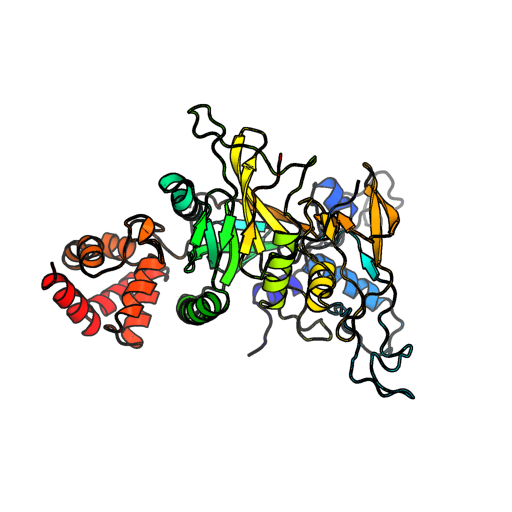57698 -0.91529 1.000 20.08703 240 GLN A CA 1
ATOM 1041 C C . GLN A 1 133 ? 15.78095 -23.74243 -1.86173 1.000 24.52189 240 GLN A C 1
ATOM 1042 O O . GLN A 1 133 ? 16.63215 -24.61130 -1.65775 1.000 24.38654 240 GLN A O 1
ATOM 1048 N N . LYS A 1 134 ? 15.82859 -22.90715 -2.89711 1.000 20.48700 241 LYS A N 1
ATOM 1049 C CA . LYS A 1 134 ? 16.94602 -22.91587 -3.83215 1.000 24.14511 241 LYS A CA 1
ATOM 1050 C C . LYS A 1 134 ? 17.27849 -21.50806 -4.26379 1.000 22.96927 241 LYS A C 1
ATOM 1051 O O . LYS A 1 134 ? 16.38275 -20.69726 -4.48274 1.000 25.22488 241 LYS A O 1
ATOM 1057 N N . SER A 1 135 ? 18.56610 -21.22866 -4.41103 1.000 23.57819 242 SER A N 1
ATOM 1058 C CA . SER A 1 135 ? 18.99062 -19.92028 -4.87416 1.000 27.78967 242 SER A CA 1
ATOM 1059 C C . SER A 1 135 ? 18.47364 -19.65675 -6.29296 1.000 25.67450 242 SER A C 1
ATOM 1060 O O . SER A 1 135 ? 18.26771 -18.50388 -6.66818 1.000 28.17119 242 SER A O 1
ATOM 1063 N N . GLU A 1 136 ? 18.23991 -20.72067 -7.06090 1.000 26.75645 243 GLU A N 1
ATOM 1064 C CA . GLU A 1 136 ? 17.75409 -20.58478 -8.43617 1.000 29.47548 243 GLU A CA 1
ATOM 1065 C C . GLU A 1 136 ? 16.40999 -19.85850 -8.50898 1.000 27.01644 243 GLU A C 1
ATOM 1066 O O . GLU A 1 136 ? 16.14954 -19.12255 -9.46058 1.000 27.66665 243 GLU A O 1
ATOM 1072 N N . ILE A 1 137 ? 15.56027 -20.06853 -7.50630 1.000 21.37249 244 ILE A N 1
ATOM 1073 C CA . ILE A 1 137 ? 14.26531 -19.39305 -7.43724 1.000 19.87255 244 ILE A CA 1
ATOM 1074 C C . ILE A 1 137 ? 14.46745 -17.86987 -7.41931 1.000 23.41739 244 ILE A C 1
ATOM 1075 O O . ILE A 1 137 ? 13.89074 -17.15709 -8.22787 1.000 22.54738 244 ILE A O 1
ATOM 1080 N N . ILE A 1 138 ? 15.30457 -17.37979 -6.50938 1.000 20.90735 245 ILE A N 1
ATOM 1081 C CA . ILE A 1 138 ? 15.57610 -15.94516 -6.42188 1.000 22.04706 245 ILE A CA 1
ATOM 1082 C C . ILE A 1 138 ? 16.31169 -15.42443 -7.65148 1.000 25.50121 245 ILE A C 1
ATOM 1083 O O . ILE A 1 138 ? 15.99903 -14.34326 -8.17472 1.000 23.81875 245 ILE A O 1
ATOM 1088 N N . ASN A 1 139 ? 17.29492 -16.18177 -8.12149 1.000 21.65136 246 ASN A N 1
ATOM 1089 C CA . ASN A 1 139 ? 18.08908 -15.71950 -9.25254 1.000 26.74442 246 ASN A CA 1
ATOM 1090 C C . ASN A 1 139 ? 17.26834 -15.63785 -10.53378 1.000 25.10951 246 ASN A C 1
ATOM 1091 O O . ASN A 1 139 ? 17.48145 -14.73077 -11.34067 1.000 24.09766 246 ASN A O 1
ATOM 1096 N N . GLU A 1 140 ? 16.31257 -16.54120 -10.72337 1.000 22.08391 247 GLU A N 1
ATOM 1097 C CA . GLU A 1 140 ? 15.47854 -16.43394 -11.91780 1.000 24.54211 247 GLU A CA 1
ATOM 1098 C C . GLU A 1 140 ? 14.50031 -15.25421 -11.80244 1.000 26.41584 247 GLU A C 1
ATOM 1099 O O . GLU A 1 140 ? 14.20341 -14.60114 -12.80472 1.000 25.88907 247 GLU A O 1
ATOM 1105 N N . PHE A 1 141 ? 14.01743 -14.96696 -10.58960 1.000 21.38893 248 PHE A N 1
ATOM 1106 C CA . PHE A 1 141 ? 13.19876 -13.76377 -10.36333 1.000 20.89178 248 PHE A CA 1
ATOM 1107 C C . PHE A 1 141 ? 13.98622 -12.50102 -10.73357 1.000 24.83675 248 PHE A C 1
ATOM 1108 O O . PHE A 1 141 ? 13.50858 -11.63377 -11.48726 1.000 24.92289 248 PHE A O 1
ATOM 1116 N N . ILE A 1 142 ? 15.21199 -12.41553 -10.22629 1.000 21.36615 249 ILE A N 1
ATOM 1117 C CA . ILE A 1 142 ? 16.10859 -11.29200 -10.50085 1.000 23.80670 249 ILE A CA 1
ATOM 1118 C C . ILE A 1 142 ? 16.41316 -11.15324 -12.00267 1.000 25.63940 249 ILE A C 1
ATOM 1119 O O . ILE A 1 142 ? 16.63987 -10.05580 -12.49888 1.000 23.74267 249 ILE A O 1
ATOM 1124 N N . GLN A 1 143 ? 16.37862 -12.26099 -12.73353 1.000 23.37527 250 GLN A N 1
ATOM 1125 C CA . GLN A 1 143 ? 16.65936 -12.21894 -14.17012 1.000 26.58343 250 GLN A CA 1
ATOM 1126 C C . GLN A 1 143 ? 15.66920 -11.32525 -14.93899 1.000 24.08760 250 GLN A C 1
ATOM 1127 O O . GLN A 1 143 ? 16.02157 -10.77209 -15.98230 1.000 24.50838 250 GLN A O 1
ATOM 1133 N N . ALA A 1 144 ? 14.44514 -11.17309 -14.42904 1.000 23.16257 251 ALA A N 1
ATOM 1134 C CA . ALA A 1 144 ? 13.49682 -10.25097 -15.06342 1.000 24.80118 251 ALA A CA 1
ATOM 1135 C C . ALA A 1 144 ? 14.09699 -8.85318 -15.12114 1.000 22.39598 251 ALA A C 1
ATOM 1136 O O . ALA A 1 144 ? 14.05799 -8.19050 -16.16213 1.000 24.41420 251 ALA A O 1
ATOM 1138 N N . TRP A 1 145 ? 14.67053 -8.41404 -14.00583 1.000 21.54293 252 TRP A N 1
ATOM 1139 C CA . TRP A 1 145 ? 15.36606 -7.13547 -13.97251 1.000 24.55016 252 TRP A CA 1
ATOM 1140 C C . TRP A 1 145 ? 16.64878 -7.14486 -14.81084 1.000 26.66310 252 TRP A C 1
ATOM 1141 O O . TRP A 1 145 ? 16.93706 -6.18282 -15.52539 1.000 25.69854 252 TRP A O 1
ATOM 1152 N N . ARG A 1 146 ? 17.43153 -8.21326 -14.71377 1.000 23.13242 253 ARG A N 1
ATOM 1153 C CA . ARG A 1 146 ? 18.68684 -8.28256 -15.45474 1.000 25.32178 253 ARG A CA 1
ATOM 1154 C C . ARG A 1 146 ? 18.44978 -8.11932 -16.94908 1.000 24.71303 253 ARG A C 1
ATOM 1155 O O . ARG A 1 146 ? 19.21556 -7.45844 -17.63553 1.000 27.68085 253 ARG A O 1
ATOM 1163 N N . TYR A 1 147 ? 17.37801 -8.72875 -17.43987 1.000 24.19060 254 TYR A N 1
ATOM 1164 C CA . TYR A 1 147 ? 17.09768 -8.71881 -18.87348 1.000 24.98480 254 TYR A CA 1
ATOM 1165 C C . TYR A 1 147 ? 16.53593 -7.38770 -19.35454 1.000 25.46759 254 TYR A C 1
ATOM 1166 O O . TYR A 1 147 ? 16.85979 -6.93309 -20.45494 1.000 26.61357 254 TYR A O 1
ATOM 1175 N N . THR A 1 148 ? 15.69483 -6.76564 -18.53278 1.000 26.26196 255 THR A N 1
ATOM 1176 C CA . THR A 1 148 ? 14.91673 -5.60671 -18.98808 1.000 25.39165 255 THR A CA 1
ATOM 1177 C C . THR A 1 148 ? 15.39296 -4.25613 -18.45940 1.000 26.47541 255 THR A C 1
ATOM 1178 O O . THR A 1 148 ? 15.12746 -3.21333 -19.06156 1.000 27.12346 255 THR A O 1
ATOM 1182 N N . GLY A 1 149 ? 16.07680 -4.27120 -17.32134 1.000 28.84187 256 GLY A N 1
ATOM 1183 C CA . GLY A 1 149 ? 16.42924 -3.04041 -16.64182 1.000 26.57929 256 GLY A CA 1
ATOM 1184 C C . GLY A 1 149 ? 15.23449 -2.46843 -15.89757 1.000 29.61105 256 GLY A C 1
ATOM 1185 O O . GLY A 1 149 ? 15.31635 -1.37744 -15.33725 1.000 33.24336 256 GLY A O 1
ATOM 1186 N N . MET A 1 150 ? 14.12318 -3.20069 -15.90720 1.000 25.40980 257 MET A N 1
ATOM 1187 C CA . MET A 1 150 ? 12.89101 -2.78162 -15.23913 1.000 23.37862 257 MET A CA 1
ATOM 1188 C C . MET A 1 150 ? 12.67479 -3.56781 -13.94439 1.000 23.44857 257 MET A C 1
ATOM 1189 O O . MET A 1 150 ? 13.09406 -4.72607 -13.82733 1.000 23.36146 257 MET A O 1
ATOM 1194 N N . GLN A 1 151 ? 12.00319 -2.96115 -12.97112 1.000 22.59527 258 GLN A N 1
ATOM 1195 C CA . GLN A 1 151 ? 11.79841 -3.64261 -11.70112 1.000 20.44345 258 GLN A CA 1
ATOM 1196 C C . GLN A 1 151 ? 10.75613 -4.76048 -11.81204 1.000 23.12327 258 GLN A C 1
ATOM 1197 O O . GLN A 1 151 ? 10.06777 -4.87675 -12.81944 1.000 23.94290 258 GLN A O 1
ATOM 1203 N N . ARG A 1 152 ? 10.65773 -5.59659 -10.78628 1.000 20.43727 259 ARG A N 1
ATOM 1204 C CA . ARG A 1 152 ? 9.77493 -6.75581 -10.84571 1.000 19.03113 259 ARG A CA 1
ATOM 1205 C C . ARG A 1 152 ? 9.10214 -7.00331 -9.49789 1.000 18.41646 259 ARG A C 1
ATOM 1206 O O . ARG A 1 152 ? 9.70494 -6.75580 -8.44941 1.000 20.85030 259 ARG A O 1
ATOM 1214 N N . PHE A 1 153 ? 7.86091 -7.49439 -9.54707 1.000 18.02595 260 PHE A N 1
ATOM 1215 C CA . PHE A 1 153 ? 7.05330 -7.85202 -8.37036 1.000 16.05371 260 PHE A CA 1
ATOM 1216 C C . PHE A 1 153 ? 6.63385 -9.31844 -8.45533 1.000 17.75070 260 PHE A C 1
ATOM 1217 O O . PHE A 1 153 ? 6.24061 -9.79194 -9.51246 1.000 17.77744 260 PHE A O 1
ATOM 1225 N N . GLY A 1 154 ? 6.70173 -10.04042 -7.34652 1.000 16.44134 261 GLY A N 1
ATOM 1226 C CA . GLY A 1 154 ? 6.25975 -11.42715 -7.34808 1.000 17.26894 261 GLY A CA 1
ATOM 1227 C C . GLY A 1 154 ? 5.56557 -11.80148 -6.05685 1.000 17.89206 261 GLY A C 1
ATOM 1228 O O . GLY A 1 154 ? 5.75696 -11.14964 -5.03097 1.000 17.69372 261 GLY A O 1
ATOM 1229 N N . TYR A 1 155 ? 4.75906 -12.85621 -6.10937 1.000 16.87069 262 TYR A N 1
ATOM 1230 C CA . TYR A 1 155 ? 4.19505 -13.45097 -4.90373 1.000 14.92903 262 TYR A CA 1
ATOM 1231 C C . TYR A 1 155 ? 4.91349 -14.75980 -4.60065 1.000 15.66847 262 TYR A C 1
ATOM 1232 O O . TYR A 1 155 ? 5.18931 -15.54849 -5.51156 1.000 19.63396 262 TYR A O 1
ATOM 1241 N N . MET A 1 156 ? 5.21440 -14.98522 -3.32950 1.000 14.34792 263 MET A N 1
ATOM 1242 C CA . MET A 1 156 ? 5.94026 -16.17813 -2.90789 1.000 15.72551 263 MET A CA 1
ATOM 1243 C C . MET A 1 156 ? 4.99271 -17.26338 -2.41044 1.000 18.69586 263 MET A C 1
ATOM 1244 O O . MET A 1 156 ? 4.02669 -16.98976 -1.68463 1.000 16.00369 263 MET A O 1
ATOM 1249 N N . TYR A 1 157 ? 5.27024 -18.50570 -2.81263 1.000 14.92722 264 TYR A N 1
ATOM 1250 C CA . TYR A 1 157 ? 4.46715 -19.64639 -2.39776 1.000 13.91573 264 TYR A CA 1
ATOM 1251 C C . TYR A 1 157 ? 5.29993 -20.63040 -1.58751 1.000 14.61934 264 TYR A C 1
ATOM 1252 O O . TYR A 1 157 ? 6.49074 -20.80870 -1.85028 1.000 17.53395 264 TYR A O 1
ATOM 1261 N N . GLY A 1 158 ? 4.67616 -21.27301 -0.60191 1.000 16.23015 265 GLY A N 1
ATOM 1262 C CA . GLY A 1 158 ? 5.38941 -22.22531 0.22931 1.000 15.49227 265 GLY A CA 1
ATOM 1263 C C . GLY A 1 158 ? 4.60291 -22.56919 1.47541 1.000 17.62520 265 GLY A C 1
ATOM 1264 O O . GLY A 1 158 ? 3.38330 -22.72762 1.42364 1.000 17.51972 265 GLY A O 1
ATOM 1265 N N . SER A 1 159 ? 5.30713 -22.64843 2.60419 1.000 15.97936 266 SER A N 1
ATOM 1266 C CA . SER A 1 159 ? 4.70670 -23.09396 3.85032 1.000 14.21277 266 SER A CA 1
ATOM 1267 C C . SER A 1 159 ? 5.47041 -22.52133 5.04192 1.000 19.94450 266 SER A C 1
ATOM 1268 O O . SER A 1 159 ? 6.49924 -21.87625 4.87574 1.000 20.50186 266 SER A O 1
ATOM 1271 N N . TYR A 1 160 ? 4.97955 -22.80433 6.24436 1.000 16.18168 267 TYR A N 1
ATOM 1272 C CA . TYR A 1 160 ? 5.64671 -22.37084 7.47022 1.000 17.46563 267 TYR A CA 1
ATOM 1273 C C . TYR A 1 160 ? 6.07610 -23.56777 8.28398 1.000 19.75952 267 TYR A C 1
ATOM 1274 O O . TYR A 1 160 ? 5.34915 -24.56109 8.36006 1.000 21.40038 267 TYR A O 1
ATOM 1283 N N . SER A 1 161 ? 7.25237 -23.48584 8.88865 1.000 17.35893 268 SER A N 1
ATOM 1284 C CA . SER A 1 161 ? 7.68391 -24.55775 9.77662 1.000 16.90561 268 SER A CA 1
ATOM 1285 C C . SER A 1 161 ? 8.59898 -24.01725 10.86919 1.000 19.78531 268 SER A C 1
ATOM 1286 O O . SER A 1 161 ? 8.84689 -22.81305 10.93367 1.000 17.42242 268 SER A O 1
ATOM 1289 N N . LYS A 1 162 ? 9.04153 -24.88402 11.77032 1.000 21.42118 269 LYS A N 1
ATOM 1290 C CA . LYS A 1 162 ? 9.84535 -24.42992 12.90487 1.000 19.86056 269 LYS A CA 1
ATOM 1291 C C . LYS A 1 162 ? 11.21769 -23.95028 12.46445 1.000 24.68101 269 LYS A C 1
ATOM 1292 O O . LYS A 1 162 ? 11.79884 -24.48462 11.52185 1.000 22.24487 269 LYS A O 1
ATOM 1298 N N . TYR A 1 163 ? 11.71828 -22.93247 13.15788 1.000 21.37774 270 TYR A N 1
ATOM 1299 C CA . TYR A 1 163 ? 13.05044 -22.38406 12.92460 1.000 19.88928 270 TYR A CA 1
ATOM 1300 C C . TYR A 1 163 ? 13.81156 -22.40738 14.24834 1.000 24.77785 270 TYR A C 1
ATOM 1301 O O . TYR A 1 163 ? 13.44104 -21.70617 15.18185 1.000 24.33368 270 TYR A O 1
ATOM 1310 N N . ASP A 1 164 ? 14.87144 -23.20830 14.33391 1.000 22.67445 271 ASP A N 1
ATOM 1311 C CA . ASP A 1 164 ? 15.46944 -23.50398 15.63488 1.000 26.36412 271 ASP A CA 1
ATOM 1312 C C . ASP A 1 164 ? 16.50584 -22.50127 16.12869 1.000 27.40339 271 ASP A C 1
ATOM 1313 O O . ASP A 1 164 ? 16.94219 -22.59818 17.27170 1.000 28.16115 271 ASP A O 1
ATOM 1318 N N . ASN A 1 165 ? 16.87482 -21.52529 15.29679 1.000 25.53393 272 ASN A N 1
ATOM 1319 C CA . ASN A 1 165 ? 17.94706 -20.59837 15.66650 1.000 28.55729 272 ASN A CA 1
ATOM 1320 C C . ASN A 1 165 ? 17.49103 -19.42352 16.52158 1.000 31.69169 272 ASN A C 1
ATOM 1321 O O . ASN A 1 165 ? 18.28902 -18.54741 16.84758 1.000 31.50615 272 ASN A O 1
ATOM 1326 N N . THR A 1 166 ? 16.20611 -19.38945 16.85378 1.000 23.22083 273 THR A N 1
ATOM 1327 C CA . THR A 1 166 ? 15.69722 -18.46335 17.86386 1.000 23.39996 273 THR A CA 1
ATOM 1328 C C . THR A 1 166 ? 14.66326 -19.21046 18.71167 1.000 25.26629 273 THR A C 1
ATOM 1329 O O . THR A 1 166 ? 14.05606 -20.15302 18.21870 1.000 23.50996 273 THR A O 1
ATOM 1333 N N . PRO A 1 167 ? 14.47455 -18.82095 19.98929 1.000 22.30495 274 PRO A N 1
ATOM 1334 C CA . PRO A 1 167 ? 13.46672 -19.53621 20.78548 1.000 19.94132 274 PRO A CA 1
ATOM 1335 C C . PRO A 1 167 ? 12.07397 -19.54297 20.13587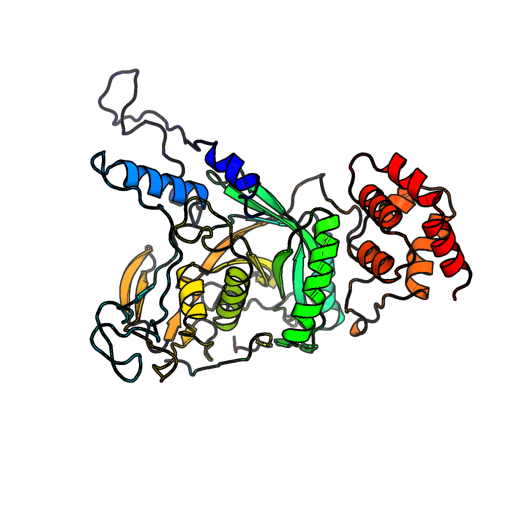 1.000 18.90404 274 PRO A C 1
ATOM 1336 O O . PRO A 1 167 ? 11.53092 -18.50107 19.74613 1.000 19.29971 274 PRO A O 1
ATOM 1340 N N . LEU A 1 168 ? 11.53641 -20.75977 19.99965 1.000 20.38898 275 LEU A N 1
ATOM 1341 C CA . LEU A 1 168 ? 10.21876 -21.00251 19.42134 1.000 18.99897 275 LEU A CA 1
ATOM 1342 C C . LEU A 1 168 ? 10.01825 -20.30468 18.06784 1.000 18.50432 275 LEU A C 1
ATOM 1343 O O . LEU A 1 168 ? 8.93237 -19.83983 17.73435 1.000 19.73445 275 LEU A O 1
ATOM 1348 N N . GLY A 1 169 ? 11.06207 -20.28406 17.25584 1.000 17.94541 276 GLY A N 1
ATOM 1349 C CA . GLY A 1 169 ? 10.98493 -19.58736 15.98571 1.000 16.53574 276 GLY A CA 1
ATOM 1350 C C . GLY A 1 169 ? 10.18648 -20.25659 14.87788 1.000 16.60416 276 GLY A C 1
ATOM 1351 O O . GLY A 1 169 ? 9.96290 -21.47378 14.89566 1.000 19.14962 276 GLY A O 1
ATOM 1352 N N . ILE A 1 170 ? 9.77702 -19.44437 13.91216 1.000 17.84072 277 ILE A N 1
ATOM 1353 C CA . ILE A 1 170 ? 9.06792 -19.88813 12.72318 1.000 17.22633 277 ILE A CA 1
ATOM 1354 C C . ILE A 1 170 ? 9.78129 -19.37565 11.49796 1.000 17.32160 277 ILE A C 1
ATOM 1355 O O . ILE A 1 170 ? 10.17601 -18.20561 11.44761 1.000 17.24024 277 ILE A O 1
ATOM 1360 N N . LYS A 1 171 ? 9.93332 -20.23043 10.48876 1.000 16.66529 278 LYS A N 1
ATOM 1361 C CA . LYS A 1 171 ? 10.40049 -19.75848 9.18999 1.000 17.83544 278 LYS A CA 1
ATOM 1362 C C . LYS A 1 171 ? 9.33550 -19.90506 8.11001 1.000 18.51131 278 LYS A C 1
ATOM 1363 O O . LYS A 1 171 ? 8.50397 -20.82997 8.13189 1.000 16.81440 278 LYS A O 1
ATOM 1369 N N . ALA A 1 172 ? 9.35278 -18.96122 7.17368 1.000 13.91667 279 ALA A N 1
ATOM 1370 C CA . ALA A 1 172 ? 8.59625 -19.09167 5.94438 1.000 14.70218 279 ALA A CA 1
ATOM 1371 C C . ALA A 1 172 ? 9.50300 -19.81921 4.95623 1.000 19.57079 279 ALA A C 1
ATOM 1372 O O . ALA A 1 172 ? 10.64840 -19.41631 4.75488 1.000 22.37531 279 ALA A O 1
ATOM 1374 N N . VAL A 1 173 ? 9.01188 -20.90107 4.35829 1.000 16.50699 280 VAL A N 1
ATOM 1375 C CA . VAL A 1 173 ? 9.82481 -21.71069 3.46740 1.000 15.37940 280 VAL A CA 1
ATOM 1376 C C . VAL A 1 173 ? 9.31307 -21.50257 2.04077 1.000 16.44519 280 VAL A C 1
ATOM 1377 O O . VAL A 1 173 ? 8.19194 -21.88716 1.72100 1.000 18.05941 280 VAL A O 1
ATOM 1381 N N . VAL A 1 174 ? 10.11543 -20.84624 1.21506 1.000 16.10024 281 VAL A N 1
ATOM 1382 C CA . VAL A 1 174 ? 9.67057 -20.42356 -0.11639 1.000 13.60010 281 VAL A CA 1
ATOM 1383 C C . VAL A 1 174 ? 10.01972 -21.47434 -1.17289 1.000 16.45556 281 VAL A C 1
ATOM 1384 O O . VAL A 1 174 ? 11.18804 -21.80187 -1.35666 1.000 20.07447 281 VAL A O 1
ATOM 1388 N N . GLU A 1 175 ? 8.99454 -21.96666 -1.86571 1.000 15.71679 282 GLU A N 1
ATOM 1389 C CA . GLU A 1 175 ? 9.15090 -23.02042 -2.86207 1.000 16.74248 282 GLU A CA 1
ATOM 1390 C C . GLU A 1 175 ? 9.10287 -22.51124 -4.29782 1.000 18.56347 282 GLU A C 1
ATOM 1391 O O . GLU A 1 175 ? 9.58524 -23.19419 -5.20672 1.000 19.73976 282 GLU A O 1
ATOM 1397 N N . ALA A 1 176 ? 8.52393 -21.32505 -4.50871 1.000 16.47778 283 ALA A N 1
ATOM 1398 C CA . ALA A 1 176 ? 8.34295 -20.79883 -5.86236 1.000 15.77519 283 ALA A CA 1
ATOM 1399 C C . ALA A 1 176 ? 7.90120 -19.34397 -5.79334 1.000 14.63115 283 ALA A C 1
ATOM 1400 O O . ALA A 1 176 ? 7.44307 -18.88169 -4.74796 1.000 18.26989 283 ALA A O 1
ATOM 1402 N N . ILE A 1 177 ? 8.05045 -18.64049 -6.90947 1.000 16.09517 284 ILE A N 1
ATOM 1403 C CA . ILE A 1 177 ? 7.59155 -17.26020 -7.04115 1.000 14.79842 284 ILE A CA 1
ATOM 1404 C C . ILE A 1 177 ? 6.66995 -17.17291 -8.25664 1.000 18.70782 284 ILE A C 1
ATOM 1405 O O . ILE A 1 177 ? 6.99736 -17.69172 -9.32594 1.000 20.94392 284 ILE A O 1
ATOM 1410 N N . TYR A 1 178 ? 5.51110 -16.54476 -8.07980 1.000 17.01253 285 TYR A N 1
ATOM 1411 C CA . TYR A 1 178 ? 4.59800 -16.28252 -9.18753 1.000 18.06919 285 TYR A CA 1
ATOM 1412 C C . TYR A 1 178 ? 4.53671 -14.78977 -9.44901 1.000 18.02083 285 TYR A C 1
ATOM 1413 O O . TYR A 1 178 ? 4.16542 -14.03389 -8.55676 1.000 17.21439 285 TYR A O 1
ATOM 1422 N N . GLU A 1 179 ? 4.86719 -14.37147 -10.67062 1.000 16.92787 286 GLU A N 1
ATOM 1423 C CA . GLU A 1 179 ? 4.81236 -12.94274 -11.01673 1.000 18.45928 286 GLU A CA 1
ATOM 1424 C C . GLU A 1 179 ? 3.47133 -12.64438 -11.67835 1.000 19.04548 286 GLU A C 1
ATOM 1425 O O . GLU A 1 179 ? 3.12948 -13.24067 -12.70041 1.000 21.02216 286 GLU A O 1
ATOM 1431 N N . PRO A 1 180 ? 2.67476 -11.74090 -11.07292 1.000 19.80794 287 PRO A N 1
ATOM 1432 C CA . PRO A 1 180 ? 1.37576 -11.38428 -11.65705 1.000 20.64419 287 PRO A CA 1
ATOM 1433 C C . PRO A 1 180 ? 1.54461 -10.42444 -12.83664 1.000 19.69783 287 PRO A C 1
ATOM 1434 O O . PRO A 1 180 ? 2.62302 -9.86394 -13.00618 1.000 21.06260 287 PRO A O 1
ATOM 1438 N N . PRO A 1 181 ? 0.49330 -10.24496 -13.65376 1.000 20.44284 288 PRO A N 1
ATOM 1439 C CA . PRO A 1 181 ? 0.55757 -9.24017 -14.71489 1.000 22.11266 288 PRO A CA 1
ATOM 1440 C C . PRO A 1 181 ? 0.86031 -7.87348 -14.12150 1.000 23.32999 288 PRO A C 1
ATOM 1441 O O . PRO A 1 181 ? 0.31897 -7.51452 -13.07102 1.000 25.22644 288 PRO A O 1
ATOM 1445 N N . GLN A 1 182 ? 1.75283 -7.14507 -14.77776 1.000 22.96004 289 GLN A N 1
ATOM 1446 C CA . GLN A 1 182 ? 2.28027 -5.90763 -14.22583 1.000 21.26360 289 GLN A CA 1
ATOM 1447 C C . GLN A 1 182 ? 2.92710 -5.08748 -15.32405 1.000 23.48166 289 GLN A C 1
ATOM 1448 O O . GLN A 1 182 ? 3.42365 -5.63127 -16.30576 1.000 24.14015 289 GLN A O 1
ATOM 1454 N N . HIS A 1 183 ? 2.93487 -3.77775 -15.13532 1.000 24.74254 290 HIS A N 1
ATOM 1455 C CA . HIS A 1 183 ? 3.65047 -2.88457 -16.02340 1.000 26.79936 290 HIS A CA 1
ATOM 1456 C C . HIS A 1 183 ? 4.90075 -2.38003 -15.32057 1.000 28.55540 290 HIS A C 1
ATOM 1457 O O . HIS A 1 183 ? 4.82402 -1.55844 -14.40530 1.000 27.64061 290 HIS A O 1
ATOM 1464 N N . ASP A 1 184 ? 6.05233 -2.87939 -15.74545 1.000 26.96636 291 ASP A N 1
ATOM 1465 C CA . ASP A 1 184 ? 7.29107 -2.59163 -15.03691 1.000 26.97877 291 ASP A CA 1
ATOM 1466 C C . ASP A 1 184 ? 8.01335 -1.40493 -15.63902 1.000 27.39621 291 ASP A C 1
ATOM 1467 O O . ASP A 1 184 ? 8.01377 -1.21369 -16.86343 1.000 28.39286 291 ASP A O 1
ATOM 1472 N N . GLU A 1 185 ? 8.64493 -0.61894 -14.77452 1.000 26.70351 292 GLU A N 1
ATOM 1473 C CA . GLU A 1 185 ? 9.46844 0.49706 -15.21930 1.000 30.41277 292 GLU A CA 1
ATOM 1474 C C . GLU A 1 185 ? 10.81088 0.51745 -14.48939 1.000 25.83124 292 GLU A C 1
ATOM 1475 O O . GLU A 1 185 ? 11.05743 -0.27528 -13.58546 1.000 25.96054 292 GLU A O 1
ATOM 1481 N N . GLN A 1 186 ? 11.68061 1.42909 -14.90771 1.000 27.72943 293 GLN A N 1
ATOM 1482 C CA . GLN A 1 186 ? 13.02140 1.51840 -14.34870 1.000 25.69319 293 GLN A CA 1
ATOM 1483 C C . GLN A 1 186 ? 12.99678 1.87147 -12.85950 1.000 29.80056 293 GLN A C 1
ATOM 1484 O O . GLN A 1 186 ? 13.83259 1.40776 -12.08404 1.000 30.02360 293 GLN A O 1
ATOM 1490 N N . ASP A 1 187 ? 12.02550 2.69000 -12.46653 1.000 28.32238 294 ASP A N 1
ATOM 1491 C CA . ASP A 1 187 ? 11.97105 3.21801 -11.10437 1.000 28.05893 294 ASP A CA 1
ATOM 1492 C C . ASP A 1 187 ? 10.67828 2.88237 -10.36909 1.000 25.89523 294 ASP A C 1
ATOM 1493 O O . ASP A 1 187 ? 10.29165 3.57602 -9.43278 1.000 28.29401 294 ASP A O 1
ATOM 1498 N N . GLY A 1 188 ? 10.00181 1.82527 -10.79044 1.000 24.76523 295 GLY A N 1
ATOM 1499 C CA . GLY A 1 188 ? 8.78008 1.42106 -10.13316 1.000 23.68826 295 GLY A CA 1
ATOM 1500 C C . GLY A 1 188 ? 8.01529 0.45850 -11.00544 1.000 24.17310 295 GLY A C 1
ATOM 1501 O O . GLY A 1 188 ? 8.53779 -0.00680 -12.01154 1.000 25.18160 295 GLY A O 1
ATOM 1502 N N . LEU A 1 189 ? 6.77533 0.17479 -10.62625 1.000 24.08100 296 LEU A N 1
ATOM 1503 C CA . LEU A 1 189 ? 5.91095 -0.69565 -11.41974 1.000 21.30774 296 LEU A CA 1
ATOM 1504 C C . LEU A 1 189 ? 4.46329 -0.47726 -10.99385 1.000 25.35385 296 LEU A C 1
ATOM 1505 O O . LEU A 1 189 ? 4.20192 0.01962 -9.89777 1.000 30.83666 296 LEU A O 1
ATOM 1510 N N . THR A 1 190 ? 3.52954 -0.83886 -11.86735 1.000 26.86715 297 THR A N 1
ATOM 1511 C CA . THR A 1 190 ? 2.11311 -0.65394 -11.58498 1.000 25.57200 297 THR A CA 1
ATOM 1512 C C . THR A 1 190 ? 1.32533 -1.91033 -11.91005 1.000 27.31346 297 THR A C 1
ATOM 1513 O O . THR A 1 190 ? 1.52273 -2.52430 -12.95679 1.000 30.80207 297 THR A O 1
ATOM 1517 N N . MET A 1 191 ? 0.44330 -2.28910 -10.99425 1.000 27.44503 298 MET A N 1
ATOM 1518 C CA . MET A 1 191 ? -0.45405 -3.41294 -11.20480 1.000 27.06414 298 MET A CA 1
ATOM 1519 C C . MET A 1 191 ? -1.91127 -2.96265 -11.20243 1.000 27.44142 298 MET A C 1
ATOM 1520 O O . MET A 1 191 ? -2.28339 -2.03976 -10.47638 1.000 29.41134 298 MET A O 1
ATOM 1525 N N . ASP A 1 192 ? -2.71941 -3.62000 -12.02638 1.000 28.25897 299 ASP A N 1
ATOM 1526 C CA . ASP A 1 192 ? -4.17190 -3.51983 -11.96317 1.000 28.39439 299 ASP A CA 1
ATOM 1527 C C . ASP A 1 192 ? -4.63764 -4.40737 -10.80881 1.000 31.83308 299 ASP A C 1
ATOM 1528 O O . ASP A 1 192 ? -4.62933 -5.63038 -10.93348 1.000 29.63409 299 ASP A O 1
ATOM 1533 N N . VAL A 1 193 ? -5.03174 -3.79386 -9.69115 1.000 27.85973 300 VAL A N 1
ATOM 1534 C CA . VAL A 1 193 ? -5.31380 -4.53491 -8.45992 1.000 25.17878 300 VAL A CA 1
ATOM 1535 C C . VAL A 1 193 ? -6.41069 -5.57732 -8.65740 1.000 31.12267 300 VAL A C 1
ATOM 1536 O O . VAL A 1 193 ? -6.27979 -6.70695 -8.18159 1.000 28.92483 300 VAL A O 1
ATOM 1540 N N . GLU A 1 194 ? -7.47173 -5.21447 -9.37672 1.000 28.78599 301 GLU A N 1
ATOM 1541 C CA . GLU A 1 194 ? -8.56286 -6.15712 -9.61892 1.000 32.57379 301 GLU A CA 1
ATOM 1542 C C . GLU A 1 194 ? -8.12203 -7.34430 -10.47006 1.000 32.54623 301 GLU A C 1
ATOM 1543 O O . GLU A 1 194 ? -8.40608 -8.49094 -10.13090 1.000 32.45098 301 GLU A O 1
ATOM 1549 N N . GLN A 1 195 ? -7.44476 -7.05876 -11.57797 1.000 28.59757 302 GLN A N 1
ATOM 1550 C CA . GLN A 1 195 ? -6.90701 -8.09938 -12.45088 1.000 26.68258 302 GLN A CA 1
ATOM 1551 C C . GLN A 1 195 ? -6.01952 -9.07271 -11.67545 1.000 26.90094 302 GLN A C 1
ATOM 1552 O O . GLN A 1 195 ? -6.13299 -10.30142 -11.81199 1.000 27.25846 302 GLN A O 1
ATOM 1558 N N . VAL A 1 196 ? -5.13402 -8.51635 -10.86191 1.000 25.56735 303 VAL A N 1
ATOM 1559 C CA . VAL A 1 196 ? -4.19590 -9.32962 -10.10151 1.000 25.09393 303 VAL A CA 1
ATOM 1560 C C . VAL A 1 196 ? -4.93607 -10.14698 -9.04377 1.000 26.17038 303 VAL A C 1
ATOM 1561 O O . VAL A 1 196 ? -4.66467 -11.32527 -8.88481 1.000 21.77575 303 VAL A O 1
ATOM 1565 N N . LYS A 1 197 ? -5.88617 -9.53689 -8.34269 1.000 25.30221 304 LYS A N 1
ATOM 1566 C CA . LYS A 1 197 ? -6.65281 -10.27388 -7.34301 1.000 24.07705 304 LYS A CA 1
ATOM 1567 C C . LYS A 1 197 ? -7.36589 -11.46045 -7.97971 1.000 22.26027 304 LYS A C 1
ATOM 1568 O O . LYS A 1 197 ? -7.33092 -12.56885 -7.45116 1.000 25.58879 304 LYS A O 1
ATOM 1574 N N . ASN A 1 198 ? -7.99893 -11.22003 -9.11754 1.000 24.30990 305 ASN A N 1
ATOM 1575 C CA . ASN A 1 198 ? -8.69852 -12.27129 -9.85022 1.000 27.63555 305 ASN A CA 1
ATOM 1576 C C . ASN A 1 198 ? -7.76588 -13.38864 -10.29478 1.000 29.01959 305 ASN A C 1
ATOM 1577 O O . ASN A 1 198 ? -8.08737 -14.56334 -10.13840 1.000 27.96295 305 ASN A O 1
ATOM 1582 N N . GLU A 1 199 ? -6.60558 -13.02907 -10.83179 1.000 25.53390 306 GLU A N 1
ATOM 1583 C CA . GLU A 1 199 ? -5.63813 -14.03947 -11.25474 1.000 23.14364 306 GLU A CA 1
ATOM 1584 C C . GLU A 1 199 ? -5.08933 -14.82454 -10.06704 1.000 22.62479 306 GLU A C 1
ATOM 1585 O O . GLU A 1 199 ? -4.98567 -16.05690 -10.11990 1.000 23.16672 306 GLU A O 1
ATOM 1591 N N . MET A 1 200 ? -4.74296 -14.13354 -8.98594 1.000 20.67748 307 MET A N 1
ATOM 1592 C CA . MET A 1 200 ? -4.08174 -14.83009 -7.89012 1.000 20.09763 307 MET A CA 1
ATOM 1593 C C . MET A 1 200 ? -5.03870 -15.75536 -7.15300 1.000 22.22796 307 MET A C 1
ATOM 1594 O O . MET A 1 200 ? -4.60705 -16.72411 -6.54070 1.000 23.43386 307 MET A O 1
ATOM 1599 N N . LEU A 1 201 ? -6.33316 -15.45575 -7.21602 1.000 24.78397 308 LEU A N 1
ATOM 1600 C CA . LEU A 1 201 ? -7.34124 -16.33889 -6.63965 1.000 28.89372 308 LEU A CA 1
ATOM 1601 C C . LEU A 1 201 ? -7.23670 -17.71667 -7.29228 1.000 25.14860 308 LEU A C 1
ATOM 1602 O O . LEU A 1 201 ? -7.29578 -18.75192 -6.61904 1.000 23.85460 308 LEU A O 1
ATOM 1607 N N . GLN A 1 202 ? -7.05098 -17.71974 -8.60856 1.000 23.76605 309 GLN A N 1
ATOM 1608 C CA . GLN A 1 202 ? -6.95554 -18.97092 -9.34826 1.000 24.58223 309 GLN A CA 1
ATOM 1609 C C . GLN A 1 202 ? -5.62357 -19.66088 -9.07109 1.000 26.75746 309 GLN A C 1
ATOM 1610 O O . GLN A 1 202 ? -5.57456 -20.87701 -8.91425 1.000 23.03525 309 GLN A O 1
ATOM 1616 N N . ILE A 1 203 ? -4.54088 -18.89286 -8.99487 1.000 22.68818 310 ILE A N 1
ATOM 1617 C CA . ILE A 1 203 ? -3.24850 -19.50157 -8.70762 1.000 20.75763 310 ILE A CA 1
ATOM 1618 C C . ILE A 1 203 ? -3.24593 -20.07065 -7.28333 1.000 22.03371 310 ILE A C 1
ATOM 1619 O O . ILE A 1 203 ? -2.72322 -21.16916 -7.03975 1.000 22.50828 310 ILE A O 1
ATOM 1624 N N . ASP A 1 204 ? -3.85113 -19.34147 -6.34575 1.000 19.45296 311 ASP A N 1
ATOM 1625 C CA . ASP A 1 204 ? -3.93962 -19.82241 -4.96518 1.000 17.92795 311 ASP A CA 1
ATOM 1626 C C . ASP A 1 204 ? -4.59661 -21.19948 -4.89995 1.000 20.90117 311 ASP A C 1
ATOM 1627 O O . ASP A 1 204 ? -4.12883 -22.08648 -4.19073 1.000 20.78906 311 ASP A O 1
ATOM 1632 N N . ARG A 1 205 ? -5.68531 -21.36271 -5.64195 1.000 18.85400 312 ARG A N 1
ATOM 1633 C CA . ARG A 1 205 ? -6.43714 -22.61615 -5.63898 1.000 22.40224 312 ARG A CA 1
ATOM 1634 C C . ARG A 1 205 ? -5.58493 -23.77176 -6.15159 1.000 22.83148 312 ARG A C 1
ATOM 1635 O O . ARG A 1 205 ? -5.54343 -24.84991 -5.54893 1.000 21.96730 312 ARG A O 1
ATOM 1643 N N . GLN A 1 206 ? -4.89742 -23.54079 -7.26258 1.000 21.59215 313 GLN A N 1
ATOM 1644 C CA . GLN A 1 206 ? -4.04257 -24.56765 -7.84891 1.000 21.18729 313 GLN A CA 1
ATOM 1645 C C . GLN A 1 206 ? -2.81961 -24.83923 -6.97551 1.000 23.76776 313 GLN A C 1
ATOM 1646 O O . GLN A 1 206 ? -2.42910 -25.98659 -6.78880 1.000 22.26148 313 GLN A O 1
ATOM 1652 N N . ALA A 1 207 ? -2.21818 -23.78719 -6.42642 1.000 20.87448 314 ALA A N 1
ATOM 1653 C CA . ALA A 1 207 ? -1.05498 -23.97383 -5.56510 1.000 19.34939 314 ALA A CA 1
ATOM 1654 C C . ALA A 1 207 ? -1.41943 -24.76071 -4.31536 1.000 20.46294 314 ALA A C 1
ATOM 1655 O O . ALA A 1 207 ? -0.62700 -25.55989 -3.82058 1.000 18.63055 314 ALA A O 1
ATOM 1657 N N . GLN A 1 208 ? -2.62933 -24.54783 -3.81068 1.000 18.78963 315 GLN A N 1
ATOM 1658 C CA . GLN A 1 208 ? -3.09530 -25.30604 -2.65644 1.000 21.27639 315 GLN A CA 1
ATOM 1659 C C . GLN A 1 208 ? -3.17342 -26.81102 -2.95491 1.000 23.77040 315 GLN A C 1
ATOM 1660 O O . GLN A 1 208 ? -2.91458 -27.62951 -2.08116 1.000 22.67204 315 GLN A O 1
ATOM 1666 N N . GLU A 1 209 ? -3.51807 -27.16910 -4.18900 1.000 19.98974 316 GLU A N 1
ATOM 1667 C CA . GLU A 1 209 ? -3.55595 -28.57803 -4.57563 1.000 20.60451 316 GLU A CA 1
ATOM 1668 C C . GLU A 1 209 ? -2.15379 -29.18822 -4.55770 1.000 22.79129 316 GLU A C 1
ATOM 1669 O O . GLU A 1 209 ? -1.99596 -30.41555 -4.50690 1.000 23.19153 316 GLU A O 1
ATOM 1675 N N . MET A 1 210 ? -1.14109 -28.32213 -4.60891 1.000 21.06006 317 MET A N 1
ATOM 1676 C CA . MET A 1 210 ? 0.25337 -28.75022 -4.53545 1.000 20.51741 317 MET A CA 1
ATOM 1677 C C . MET A 1 210 ? 0.80424 -28.67133 -3.11820 1.000 22.38690 317 MET A C 1
ATOM 1678 O O . MET A 1 210 ? 1.98529 -28.92076 -2.89859 1.000 24.08702 317 MET A O 1
ATOM 1683 N N . GLY A 1 211 ? -0.04317 -28.30807 -2.16015 1.000 19.14137 318 GLY A N 1
ATOM 1684 C CA . GLY A 1 211 ? 0.39323 -28.19611 -0.78072 1.000 18.50969 318 GLY A CA 1
ATOM 1685 C C . GLY A 1 211 ? 1.07909 -26.86662 -0.47376 1.000 23.15940 318 GLY A C 1
ATOM 1686 O O . GLY A 1 211 ? 1.84856 -26.75844 0.47506 1.000 24.94017 318 GLY A O 1
ATOM 1687 N N . LEU A 1 212 ? 0.78974 -25.85122 -1.28013 1.000 17.64228 319 LEU A N 1
ATOM 1688 C CA . LEU A 1 212 ? 1.40799 -24.52712 -1.11590 1.000 18.33370 319 LEU A CA 1
ATOM 1689 C C . LEU A 1 212 ? 0.42749 -23.44456 -0.70329 1.000 20.02657 319 LEU A C 1
ATOM 1690 O O . LEU A 1 212 ? -0.71124 -23.43179 -1.16872 1.000 18.35621 319 LEU A O 1
ATOM 1695 N N . SER A 1 213 ? 0.90503 -22.52243 0.13620 1.000 17.79760 320 SER A N 1
ATOM 1696 C CA . SER A 1 213 ? 0.18327 -21.30036 0.49320 1.000 16.48098 320 SER A CA 1
ATOM 1697 C C . SER A 1 213 ? 0.90367 -20.09805 -0.07073 1.000 15.52449 320 SER A C 1
ATOM 1698 O O . SER A 1 213 ? 2.11711 -20.15611 -0.29024 1.000 16.79540 320 SER A O 1
ATOM 1701 N N . ARG A 1 214 ? 0.17283 -19.00096 -0.26572 1.000 16.12142 321 ARG A N 1
ATOM 1702 C CA . ARG A 1 214 ? 0.80360 -17.74699 -0.67375 1.000 16.45261 321 ARG A CA 1
ATOM 1703 C C . ARG A 1 214 ? 1.31975 -17.11312 0.59588 1.000 18.38919 321 ARG A C 1
ATOM 1704 O O . ARG A 1 214 ? 0.52548 -16.73277 1.45471 1.000 22.68229 321 ARG A O 1
ATOM 1712 N N . ILE A 1 215 ? 2.64242 -17.04424 0.74742 1.000 12.13810 322 ILE A N 1
ATOM 1713 C CA . ILE A 1 215 ? 3.21740 -16.70425 2.05639 1.000 15.87243 322 ILE A CA 1
ATOM 1714 C C . ILE A 1 215 ? 3.91290 -15.34849 2.09596 1.000 17.06808 322 ILE A C 1
ATOM 1715 O O . ILE A 1 215 ? 4.34983 -14.91570 3.14672 1.000 16.51124 322 ILE A O 1
ATOM 1720 N N . GLY A 1 216 ? 4.03198 -14.66958 0.96009 1.000 14.01003 323 GLY A N 1
ATOM 1721 C CA . GLY A 1 216 ? 4.61094 -13.33612 0.99745 1.000 12.77489 323 GLY A CA 1
ATOM 1722 C C . GLY A 1 216 ? 4.72227 -12.71050 -0.37052 1.000 14.78389 323 GLY A C 1
ATOM 1723 O O . GLY A 1 216 ? 4.21093 -13.24371 -1.35213 1.000 17.27399 323 GLY A O 1
ATOM 1724 N N . LEU A 1 217 ? 5.35505 -11.54406 -0.41533 1.000 13.83833 324 LEU A N 1
ATOM 1725 C CA . LEU A 1 217 ? 5.60906 -10.86345 -1.67595 1.000 16.27691 324 LEU A CA 1
ATOM 1726 C C . LEU A 1 217 ? 7.07644 -10.50449 -1.74317 1.000 16.55496 324 LEU A C 1
ATOM 1727 O O . LEU A 1 217 ? 7.77013 -10.42968 -0.72778 1.000 16.02950 324 LEU A O 1
ATOM 1732 N N . ILE A 1 218 ? 7.54597 -10.24841 -2.95208 1.000 15.10289 325 ILE A N 1
ATOM 1733 C CA . ILE A 1 218 ? 8.94136 -9.91370 -3.13855 1.000 16.85574 325 ILE A CA 1
ATOM 1734 C C . ILE A 1 218 ? 9.05066 -8.92404 -4.29426 1.000 18.44891 325 ILE A C 1
ATOM 1735 O O . ILE A 1 218 ? 8.31117 -9.00965 -5.26291 1.000 18.56630 325 ILE A O 1
ATOM 1740 N N . PHE A 1 219 ? 9.93630 -7.94890 -4.17435 1.000 17.39349 326 PHE A N 1
ATOM 1741 C CA . PHE A 1 219 ? 10.12210 -7.00406 -5.26774 1.000 18.21286 326 PHE A CA 1
ATOM 1742 C C . PHE A 1 219 ? 11.56963 -6.54363 -5.35513 1.000 17.35636 326 PHE A C 1
ATOM 1743 O O . PHE A 1 219 ? 12.33590 -6.67930 -4.40427 1.000 19.00142 326 PHE A O 1
ATOM 1751 N N . THR A 1 220 ? 11.94525 -6.04063 -6.52465 1.000 18.77215 327 THR A N 1
ATOM 1752 C CA . THR A 1 220 ? 13.27676 -5.48690 -6.74642 1.000 19.25896 327 THR A CA 1
ATOM 1753 C C . THR A 1 220 ? 13.29711 -3.96568 -6.65868 1.000 23.11427 327 THR A C 1
ATOM 1754 O O . THR A 1 220 ? 12.32328 -3.28713 -6.98870 1.000 25.05037 327 THR A O 1
ATOM 1758 N N . ASP A 1 221 ? 14.42432 -3.44576 -6.19716 1.000 18.99116 328 ASP A N 1
ATOM 1759 C CA . ASP A 1 221 ? 14.75320 -2.02954 -6.34416 1.000 21.58911 328 ASP A CA 1
ATOM 1760 C C . ASP A 1 221 ? 16.21567 -1.98941 -6.71580 1.000 25.09643 328 ASP A C 1
ATOM 1761 O O . ASP A 1 221 ? 17.07921 -1.69768 -5.88840 1.000 23.23085 328 ASP A O 1
ATOM 1766 N N . LEU A 1 222 ? 16.48504 -2.31056 -7.97500 1.000 22.79004 329 LEU A N 1
ATOM 1767 C CA . LEU A 1 222 ? 17.83960 -2.51777 -8.45065 1.000 23.11411 329 LEU A CA 1
ATOM 1768 C C . LEU A 1 222 ? 18.21521 -1.46698 -9.48336 1.000 28.46377 329 LEU A C 1
ATOM 1769 O O . LEU A 1 222 ? 17.46530 -1.21845 -10.42309 1.000 27.43335 329 LEU A O 1
ATOM 1774 N N . SER A 1 223 ? 19.37539 -0.85424 -9.30034 1.000 29.19400 330 SER A N 1
ATOM 1775 C CA . SER A 1 223 ? 19.85600 0.15446 -10.23135 1.000 29.24948 330 SER A CA 1
ATOM 1776 C C . SER A 1 223 ? 21.34542 -0.02536 -10.44428 1.000 36.03599 330 SER A C 1
ATOM 1777 O O . SER A 1 223 ? 22.12402 0.08087 -9.50181 1.000 35.65638 330 SER A O 1
ATOM 1780 N N . ASP A 1 224 ? 21.73404 -0.31448 -11.68207 1.000 37.17120 331 ASP A N 1
ATOM 1781 C CA . ASP A 1 224 ? 23.14197 -0.46155 -12.02527 1.000 42.10502 331 ASP A CA 1
ATOM 1782 C C . ASP A 1 224 ? 23.95599 0.74327 -11.56062 1.000 41.84966 331 ASP A C 1
ATOM 1783 O O . ASP A 1 224 ? 23.51998 1.88983 -11.67870 1.000 38.97375 331 ASP A O 1
ATOM 1788 N N . ALA A 1 225 ? 25.13750 0.47350 -11.02013 1.000 42.85941 332 ALA A N 1
ATOM 1789 C CA . ALA A 1 225 ? 25.94235 1.51396 -10.39866 1.000 45.68960 332 ALA A CA 1
ATOM 1790 C C . ALA A 1 225 ? 26.83813 2.19624 -11.42246 1.000 47.84684 332 ALA A C 1
ATOM 1791 O O . ALA A 1 225 ? 27.52626 3.16422 -11.10728 1.000 52.69956 332 ALA A O 1
ATOM 1793 N N . GLY A 1 226 ? 26.82249 1.68461 -12.64833 1.000 47.44369 333 GLY A N 1
ATOM 1794 C CA . GLY A 1 226 ? 27.57581 2.28824 -13.73324 1.000 61.62047 333 GLY A CA 1
ATOM 1795 C C . GLY A 1 226 ? 29.07378 2.10359 -13.60105 1.000 68.41791 333 GLY A C 1
ATOM 1796 O O . GLY A 1 226 ? 29.83145 3.07471 -13.60428 1.000 73.63802 333 GLY A O 1
ATOM 1797 N N . ALA A 1 227 ? 29.50479 0.85212 -13.49320 1.000 63.01366 334 ALA A N 1
ATOM 1798 C CA . ALA A 1 227 ? 30.91948 0.55188 -13.32949 1.000 64.20665 334 ALA A CA 1
ATOM 1799 C C . ALA A 1 227 ? 31.30856 -0.69048 -14.11745 1.000 61.90865 334 ALA A C 1
ATOM 1800 O O . ALA A 1 227 ? 32.44565 -1.15401 -14.04365 1.000 63.80318 334 ALA A O 1
ATOM 1802 N N . GLY A 1 228 ? 30.35431 -1.23341 -14.86572 1.000 60.24322 335 GLY A N 1
ATOM 1803 C CA . GLY A 1 228 ? 30.58890 -2.43077 -15.65124 1.000 59.71278 335 GLY A CA 1
ATOM 1804 C C . GLY A 1 228 ? 30.71322 -3.68600 -14.80808 1.000 66.11439 335 GLY A C 1
ATOM 1805 O O . GLY A 1 228 ? 30.85749 -4.78565 -15.34014 1.000 74.09911 335 GLY A O 1
ATOM 1806 N N . ASP A 1 229 ? 30.64934 -3.52181 -13.49004 1.000 67.22939 336 ASP A N 1
ATOM 1807 C CA . ASP A 1 229 ? 30.80180 -4.63145 -12.55441 1.000 69.10131 336 ASP A CA 1
ATOM 1808 C C . ASP A 1 229 ? 29.61513 -5.58009 -12.55276 1.000 63.83023 336 ASP A C 1
ATOM 1809 O O . ASP A 1 229 ? 29.75712 -6.76806 -12.27043 1.000 60.13125 336 ASP A O 1
ATOM 1814 N N . GLY A 1 230 ? 28.44121 -5.04524 -12.85987 1.000 61.85256 337 GLY A N 1
ATOM 1815 C CA . GLY A 1 230 ? 27.20392 -5.73860 -12.56662 1.000 55.61537 337 GLY A CA 1
ATOM 1816 C C . GLY A 1 230 ? 26.79856 -5.29802 -11.17409 1.000 51.23439 337 GLY A C 1
ATOM 1817 O O . GLY A 1 230 ? 25.81483 -5.77406 -10.61085 1.000 46.13325 337 GLY A O 1
ATOM 1818 N N . SER A 1 231 ? 27.57800 -4.37543 -10.61865 1.000 45.99069 338 SER A N 1
ATOM 1819 C CA . SER A 1 231 ? 27.31334 -3.83550 -9.29224 1.000 46.82555 338 SER A CA 1
ATOM 1820 C C . SER A 1 231 ? 26.12706 -2.88864 -9.32716 1.000 42.86654 338 SER A C 1
ATOM 1821 O O . SER A 1 231 ? 25.83985 -2.28668 -10.35677 1.000 46.05267 338 SER A O 1
ATOM 1824 N N . VAL A 1 232 ? 25.44323 -2.75157 -8.19663 1.000 38.43784 339 VAL A N 1
ATOM 1825 C CA . VAL A 1 232 ? 24.27009 -1.88878 -8.11839 1.000 37.49768 339 VAL A CA 1
ATOM 1826 C C . VAL A 1 232 ? 24.36869 -0.90661 -6.95854 1.000 41.31294 339 VAL A C 1
ATOM 1827 O O . VAL A 1 232 ? 25.14074 -1.10897 -6.02570 1.000 41.84710 339 VAL A O 1
ATOM 1831 N N . PHE A 1 233 ? 23.57934 0.15953 -7.03237 1.000 35.41005 340 PHE A N 1
ATOM 1832 C CA . PHE A 1 233 ? 23.55545 1.19323 -6.00512 1.000 37.48307 340 PHE A CA 1
ATOM 1833 C C . PHE A 1 233 ? 22.97533 0.67626 -4.69930 1.000 41.02363 340 PHE A C 1
ATOM 1834 O O . PHE A 1 233 ? 22.03180 -0.12007 -4.69692 1.000 35.97836 340 PHE A O 1
ATOM 1842 N N . CYS A 1 234 ? 23.54315 1.12544 -3.58788 1.000 38.11581 341 CYS A N 1
ATOM 1843 C CA . CYS A 1 234 ? 22.93142 0.86754 -2.29774 1.000 38.31385 341 CYS A CA 1
ATOM 1844 C C . CYS A 1 234 ? 22.04906 2.05332 -1.95330 1.000 35.07022 341 CYS A C 1
ATOM 1845 O O . CYS A 1 234 ? 22.54629 3.14607 -1.69835 1.000 36.94342 341 CYS A O 1
ATOM 1848 N N . LYS A 1 235 ? 20.73881 1.84516 -1.96825 1.000 35.58087 342 LYS A N 1
ATOM 1849 C CA . LYS A 1 235 ? 19.79959 2.91806 -1.67146 1.000 31.52539 342 LYS A CA 1
ATOM 1850 C C . LYS A 1 235 ? 19.22257 2.78780 -0.28156 1.000 31.04689 342 LYS A C 1
ATOM 1851 O O . LYS A 1 235 ? 18.78671 3.77388 0.31211 1.000 32.61060 342 LYS A O 1
ATOM 1857 N N . ARG A 1 236 ? 19.18839 1.55299 0.21558 1.000 27.13849 343 ARG A N 1
ATOM 1858 C CA . ARG A 1 236 ? 18.50337 1.23598 1.45812 1.000 27.39011 343 ARG A CA 1
ATOM 1859 C C . ARG A 1 236 ? 19.52100 0.85582 2.52431 1.000 31.44483 343 ARG A C 1
ATOM 1860 O O . ARG A 1 236 ? 20.19146 -0.17277 2.42340 1.000 35.02262 343 ARG A O 1
ATOM 1868 N N . HIS A 1 237 ? 19.63867 1.70867 3.53559 1.000 31.26359 344 HIS A N 1
ATOM 1869 C CA . HIS A 1 237 ? 20.63047 1.53967 4.58664 1.000 32.93553 344 HIS A CA 1
ATOM 1870 C C . HIS A 1 237 ? 20.23290 2.38821 5.78636 1.000 38.31903 344 HIS A C 1
ATOM 1871 O O . HIS A 1 237 ? 19.22832 3.09684 5.73768 1.000 35.33045 344 HIS A O 1
ATOM 1878 N N . LYS A 1 238 ? 21.02072 2.31948 6.85550 1.000 41.53162 345 LYS A N 1
ATOM 1879 C CA . LYS A 1 238 ? 20.63246 2.92811 8.12820 1.000 48.44235 345 LYS A CA 1
ATOM 1880 C C . LYS A 1 238 ? 20.46444 4.44485 8.04834 1.000 48.05917 345 LYS A C 1
ATOM 1881 O O . LYS A 1 238 ? 19.76018 5.03567 8.86448 1.000 51.32388 345 LYS A O 1
ATOM 1887 N N . ASP A 1 239 ? 21.10326 5.07561 7.07001 1.000 40.65730 346 ASP A N 1
ATOM 1888 C CA . ASP A 1 239 ? 21.02669 6.52752 6.94961 1.000 50.71579 346 ASP A CA 1
ATOM 1889 C C . ASP A 1 239 ? 19.98937 6.98768 5.93083 1.000 48.82184 346 ASP A C 1
ATOM 1890 O O . ASP A 1 239 ? 19.85592 8.18078 5.67640 1.000 47.82643 346 ASP A O 1
ATOM 1895 N N . SER A 1 240 ? 19.24838 6.04863 5.35260 1.000 40.15266 347 SER A N 1
ATOM 1896 C CA . SER A 1 240 ? 18.17385 6.41317 4.43705 1.000 32.92819 347 SER A CA 1
ATOM 1897 C C . SER A 1 240 ? 16.86053 5.76681 4.88454 1.000 36.69377 347 SER A C 1
ATOM 1898 O O . SER A 1 240 ? 16.16699 6.30190 5.75530 1.000 37.35645 347 SER A O 1
ATOM 1901 N N . PHE A 1 241 ? 16.52702 4.61783 4.29982 1.000 33.58406 348 PHE A N 1
ATOM 1902 C CA . PHE A 1 241 ? 15.33876 3.86582 4.68556 1.000 32.79258 348 PHE A CA 1
ATOM 1903 C C . PHE A 1 241 ? 15.55463 2.39516 4.37319 1.000 28.91903 348 PHE A C 1
ATOM 1904 O O . PHE A 1 241 ? 16.47426 2.05461 3.63872 1.000 28.63364 348 PHE A O 1
ATOM 1912 N N . PHE A 1 242 ? 14.71840 1.52501 4.93206 1.000 26.33406 349 PHE A N 1
ATOM 1913 C CA . PHE A 1 242 ? 14.80675 0.10710 4.62626 1.000 27.63138 349 PHE A CA 1
ATOM 1914 C C . PHE A 1 242 ? 13.62092 -0.32229 3.77506 1.000 24.49560 349 PHE A C 1
ATOM 1915 O O . PHE A 1 242 ? 13.80814 -0.89458 2.70409 1.000 24.46157 349 PHE A O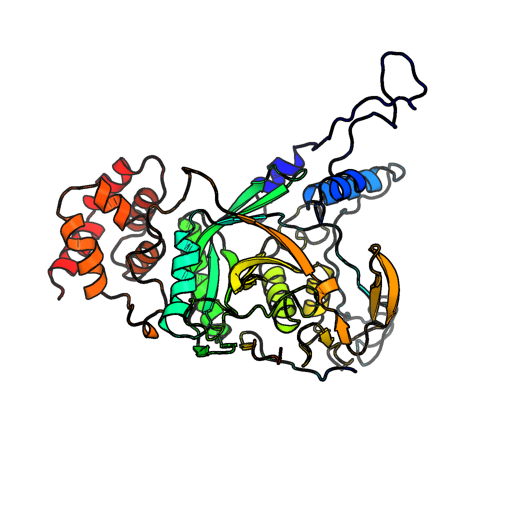 1
ATOM 1923 N N . LEU A 1 243 ? 12.41142 -0.04962 4.26339 1.000 21.17913 350 LEU A N 1
ATOM 1924 C CA . LEU A 1 243 ? 11.19695 -0.08847 3.44548 1.000 21.31639 350 LEU A CA 1
ATOM 1925 C C . LEU A 1 243 ? 10.63142 1.31660 3.41358 1.000 22.07810 350 LEU A C 1
ATOM 1926 O O . LEU A 1 243 ? 10.60777 1.98869 4.44120 1.000 22.73960 350 LEU A O 1
ATOM 1931 N N . SER A 1 244 ? 10.19211 1.77133 2.24434 1.000 22.67419 351 SER A N 1
ATOM 1932 C CA . SER A 1 244 ? 9.58914 3.09773 2.13961 1.000 23.16942 351 SER A CA 1
ATOM 1933 C C . SER A 1 244 ? 8.22409 3.08952 2.79473 1.000 22.48009 351 SER A C 1
ATOM 1934 O O . SER A 1 244 ? 7.65726 2.02546 3.02642 1.000 20.25245 351 SER A O 1
ATOM 1937 N N . SER A 1 245 ? 7.67128 4.26685 3.07748 1.000 22.20638 352 SER A N 1
ATOM 1938 C CA . SER A 1 245 ? 6.33147 4.30104 3.65471 1.000 19.51256 352 SER A CA 1
ATOM 1939 C C . SER A 1 245 ? 5.28561 3.70037 2.69844 1.000 20.73803 352 SER A C 1
ATOM 1940 O O . SER A 1 245 ? 4.31834 3.08163 3.14828 1.000 19.75545 352 SER A O 1
ATOM 1943 N N . LEU A 1 246 ? 5.49187 3.86367 1.38796 1.000 20.41942 353 LEU A N 1
ATOM 1944 C CA . LEU A 1 246 ? 4.61414 3.22843 0.40569 1.000 21.10439 353 LEU A CA 1
ATOM 1945 C C . LEU A 1 246 ? 4.63769 1.70194 0.56751 1.000 17.99100 353 LEU A C 1
ATOM 1946 O O . LEU A 1 246 ? 3.60398 1.03995 0.50558 1.000 19.71488 353 LEU A O 1
ATOM 1951 N N . GLU A 1 247 ? 5.82926 1.15215 0.76874 1.000 18.92477 354 GLU A N 1
ATOM 1952 C CA . GLU A 1 247 ? 5.99678 -0.29691 0.84402 1.000 16.94568 354 GLU A CA 1
ATOM 1953 C C . GLU A 1 247 ? 5.46043 -0.84595 2.16178 1.000 18.03303 354 GLU A C 1
ATOM 1954 O O . GLU A 1 247 ? 4.92144 -1.94415 2.21712 1.000 18.75172 354 GLU A O 1
ATOM 1960 N N . VAL A 1 248 ? 5.59770 -0.06506 3.22802 1.000 17.41136 355 VAL A N 1
ATOM 1961 C CA . VAL A 1 248 ? 5.01340 -0.44508 4.51136 1.000 16.54153 355 VAL A CA 1
ATOM 1962 C C . VAL A 1 248 ? 3.49357 -0.51943 4.42049 1.000 17.64972 355 VAL A C 1
ATOM 1963 O O . VAL A 1 248 ? 2.87456 -1.43106 4.96893 1.000 17.18538 355 VAL A O 1
ATOM 1967 N N . ILE A 1 249 ? 2.88985 0.44954 3.74404 1.000 16.28546 356 ILE A N 1
ATOM 1968 C CA . ILE A 1 249 ? 1.44098 0.44969 3.54111 1.000 16.15143 356 ILE A CA 1
ATOM 1969 C C . ILE A 1 249 ? 1.01294 -0.77180 2.69943 1.000 20.05848 356 ILE A C 1
ATOM 1970 O O . ILE A 1 249 ? 0.02696 -1.44810 3.01112 1.000 18.08423 356 ILE A O 1
ATOM 1975 N N . MET A 1 250 ? 1.77145 -1.05878 1.65292 1.000 16.99154 357 MET A N 1
ATOM 1976 C CA . MET A 1 250 ? 1.53385 -2.26611 0.84751 1.000 17.70263 357 MET A CA 1
ATOM 1977 C C . MET A 1 250 ? 1.63010 -3.53393 1.69536 1.000 19.81537 357 MET A C 1
ATOM 1978 O O . MET A 1 250 ? 0.77267 -4.42351 1.62068 1.000 19.82150 357 MET A O 1
ATOM 1983 N N . ALA A 1 251 ? 2.67322 -3.62712 2.50611 1.000 15.95383 358 ALA A N 1
ATOM 1984 C CA . ALA A 1 251 ? 2.83011 -4.79975 3.36264 1.000 17.08313 358 ALA A CA 1
ATOM 1985 C C . ALA A 1 251 ? 1.67101 -4.91446 4.34740 1.000 18.53769 358 ALA A C 1
ATOM 1986 O O . ALA A 1 251 ? 1.12767 -5.99865 4.55537 1.000 17.26149 358 ALA A O 1
ATOM 1988 N N . ALA A 1 252 ? 1.27515 -3.79501 4.95813 1.000 17.42284 359 ALA A N 1
ATOM 1989 C CA . ALA A 1 252 ? 0.14656 -3.83082 5.88597 1.000 17.30398 359 ALA A CA 1
ATOM 1990 C C . ALA A 1 252 ? -1.15062 -4.33843 5.22848 1.000 17.29819 359 ALA A C 1
ATOM 1991 O O . ALA A 1 252 ? -1.86923 -5.15794 5.81429 1.000 19.00829 359 ALA A O 1
ATOM 1993 N N . ARG A 1 253 ? -1.44313 -3.86583 4.01532 1.000 16.47875 360 ARG A N 1
ATOM 1994 C CA . ARG A 1 253 ? -2.65514 -4.28316 3.31884 1.000 16.49610 360 ARG A CA 1
ATOM 1995 C C . ARG A 1 253 ? -2.63533 -5.78770 3.06301 1.000 17.88522 360 ARG A C 1
ATOM 1996 O O . ARG A 1 253 ? -3.63181 -6.46583 3.27231 1.000 19.30529 360 ARG A O 1
ATOM 2004 N N . HIS A 1 254 ? -1.48675 -6.29216 2.62555 1.000 16.15973 361 HIS A N 1
ATOM 2005 C CA . HIS A 1 254 ? -1.33993 -7.72520 2.37418 1.000 15.19113 361 HIS A CA 1
ATOM 2006 C C . HIS A 1 254 ? -1.47076 -8.53608 3.65595 1.000 16.99799 361 HIS A C 1
ATOM 2007 O O . HIS A 1 254 ? -2.12183 -9.58154 3.65765 1.000 14.83524 361 HIS A O 1
ATOM 2014 N N . GLN A 1 255 ? -0.86955 -8.06338 4.74805 1.000 16.00140 362 GLN A N 1
ATOM 2015 C CA . GLN A 1 255 ? -0.94986 -8.78164 6.01864 1.000 15.08656 362 GLN A CA 1
ATOM 2016 C C . GLN A 1 255 ? -2.39349 -8.88875 6.47068 1.000 16.33154 362 GLN A C 1
ATOM 2017 O O . GLN A 1 255 ? -2.84772 -9.94243 6.89038 1.000 17.96009 362 GLN A O 1
ATOM 2023 N N . THR A 1 256 ? -3.13856 -7.80077 6.35340 1.000 15.77065 363 THR A N 1
ATOM 2024 C CA . THR A 1 256 ? -4.52616 -7.81396 6.78658 1.000 18.07383 363 THR A CA 1
ATOM 2025 C C . THR A 1 256 ? -5.39343 -8.73197 5.91316 1.000 20.72321 363 THR A C 1
ATOM 2026 O O . THR A 1 256 ? -6.35856 -9.32731 6.40109 1.000 19.24362 363 THR A O 1
ATOM 2030 N N . ARG A 1 257 ? -5.02756 -8.87213 4.63830 1.000 18.25553 364 ARG A N 1
ATOM 2031 C CA . ARG A 1 257 ? -5.71919 -9.76941 3.70961 1.000 17.72861 364 ARG A CA 1
ATOM 2032 C C . ARG A 1 257 ? -5.31884 -11.23422 3.89431 1.000 17.26911 364 ARG A C 1
ATOM 2033 O O . ARG A 1 257 ? -5.97453 -12.12853 3.35330 1.000 19.41977 364 ARG A O 1
ATOM 2041 N N . HIS A 1 258 ? -4.23828 -11.46709 4.63650 1.000 15.84198 365 HIS A N 1
ATOM 2042 C CA . HIS A 1 258 ? -3.74080 -12.82695 4.89741 1.000 18.22459 365 HIS A CA 1
ATOM 2043 C C . HIS A 1 258 ? -3.60277 -13.06586 6.39723 1.000 16.61153 365 HIS A C 1
ATOM 2044 O O . HIS A 1 258 ? -2.50005 -13.24780 6.90810 1.000 18.12078 365 HIS A O 1
ATOM 2051 N N . PRO A 1 259 ? -4.73236 -13.03966 7.11302 1.000 17.73456 366 PRO A N 1
ATOM 2052 C CA . PRO A 1 259 ? -4.64540 -13.08163 8.57770 1.000 19.54917 366 PRO A CA 1
ATOM 2053 C C . PRO A 1 259 ? -4.11096 -14.41085 9.09636 1.000 17.43708 366 PRO A C 1
ATOM 2054 O O . PRO A 1 259 ? -4.32145 -15.47477 8.48974 1.000 19.16092 366 PRO A O 1
ATOM 2058 N N . ASN A 1 260 ? -3.40737 -14.32302 10.21558 1.000 15.82762 367 ASN A N 1
ATOM 2059 C CA . ASN A 1 260 ? -2.94726 -15.48780 10.94316 1.000 17.92517 367 ASN A CA 1
ATOM 2060 C C . ASN A 1 260 ? -4.02647 -15.94693 11.90923 1.000 18.33650 367 ASN A C 1
ATOM 2061 O O . ASN A 1 260 ? -4.43705 -15.19102 12.79426 1.000 21.24856 367 ASN A O 1
ATOM 2066 N N . VAL A 1 261 ? -4.48632 -17.18610 11.74160 1.000 18.37788 368 VAL A N 1
ATOM 2067 C CA . VAL A 1 261 ? -5.50652 -17.75314 12.61130 1.000 19.01074 368 VAL A CA 1
ATOM 2068 C C . VAL A 1 261 ? -4.93912 -18.04658 13.99751 1.000 19.58130 368 VAL A C 1
ATOM 2069 O O . VAL A 1 261 ? -3.88926 -18.67792 14.11206 1.000 18.95499 368 VAL A O 1
ATOM 2073 N N . SER A 1 262 ? -5.60432 -17.55534 15.03948 1.000 21.22667 369 SER A N 1
ATOM 2074 C CA . SER A 1 262 ? -5.19324 -17.85874 16.41103 1.000 20.34106 369 SER A CA 1
ATOM 2075 C C . SER A 1 262 ? -6.39978 -18.01612 17.32220 1.000 25.40503 369 SER A C 1
ATOM 2076 O O . SER A 1 262 ? -7.24821 -17.12239 17.40720 1.000 25.79583 369 SER A O 1
ATOM 2079 N N . LYS A 1 263 ? -6.45765 -19.14297 18.02871 1.000 25.23045 370 LYS A N 1
ATOM 2080 C CA . LYS A 1 263 ? -7.54161 -19.38884 18.96198 1.000 24.91079 370 LYS A CA 1
ATOM 2081 C C . LYS A 1 263 ? -7.36020 -18.56844 20.23148 1.000 30.25303 370 LYS A C 1
ATOM 2082 O O . LYS A 1 263 ? -8.23396 -18.56767 21.10165 1.000 31.18480 370 LYS A O 1
ATOM 2088 N N . TYR A 1 264 ? -6.23476 -17.86207 20.34119 1.000 24.60898 371 TYR A N 1
ATOM 2089 C CA . TYR A 1 264 ? -5.92485 -17.13757 21.56559 1.000 24.84138 371 TYR A CA 1
ATOM 2090 C C . TYR A 1 264 ? -6.18632 -15.64898 21.39124 1.000 25.35957 371 TYR A C 1
ATOM 2091 O O . TYR A 1 264 ? -5.80400 -14.82819 22.22533 1.000 24.87994 371 TYR A O 1
ATOM 2100 N N . SER A 1 265 ? -6.84754 -15.31604 20.29141 1.000 24.62518 372 SER A N 1
ATOM 2101 C CA . SER A 1 265 ? -7.19621 -13.93785 20.00563 1.000 24.71287 372 SER A CA 1
ATOM 2102 C C . SER A 1 265 ? -8.69735 -13.72058 20.10172 1.000 27.96458 372 SER A C 1
ATOM 2103 O O . SER A 1 265 ? -9.48208 -14.57294 19.67895 1.000 29.19145 372 SER A O 1
ATOM 2106 N N . GLU A 1 266 ? -9.08117 -12.56466 20.64212 1.000 31.57293 373 GLU A N 1
ATOM 2107 C CA . GLU A 1 266 ? -10.48031 -12.15814 20.69539 1.000 40.39852 373 GLU A CA 1
ATOM 2108 C C . GLU A 1 266 ? -11.17611 -12.35220 19.34723 1.000 40.32703 373 GLU A C 1
ATOM 2109 O O . GLU A 1 266 ? -12.30075 -12.84258 19.29571 1.000 43.20311 373 GLU A O 1
ATOM 2115 N N . GLN A 1 267 ? -10.49215 -11.99146 18.26022 1.000 37.94417 374 GLN A N 1
ATOM 2116 C CA . GLN A 1 267 ? -11.08426 -12.06374 16.91850 1.000 37.23511 374 GLN A CA 1
ATOM 2117 C C . GLN A 1 267 ? -10.90327 -13.40369 16.18253 1.000 36.69993 374 GLN A C 1
ATOM 2118 O O . GLN A 1 267 ? -11.44182 -13.58580 15.08625 1.000 36.82084 374 GLN A O 1
ATOM 2124 N N . GLY A 1 268 ? -10.15960 -14.34086 16.76786 1.000 29.56085 375 GLY A N 1
ATOM 2125 C CA . GLY A 1 268 ? -9.89616 -15.60490 16.10039 1.000 27.30119 375 GLY A CA 1
ATOM 2126 C C . GLY A 1 268 ? -8.73211 -15.51101 15.11816 1.000 22.07667 375 GLY A C 1
ATOM 2127 O O . GLY A 1 268 ? -8.32456 -16.49911 14.50221 1.000 24.16455 375 GLY A O 1
ATOM 2128 N N . PHE A 1 269 ? -8.20980 -14.30365 14.96704 1.000 23.64975 376 PHE A N 1
ATOM 2129 C CA . PHE A 1 269 ? -6.99666 -14.07207 14.20037 1.000 21.21384 376 PHE A CA 1
ATOM 2130 C C . PHE A 1 269 ? -6.15411 -13.02293 14.89485 1.000 21.32852 376 PHE A C 1
ATOM 2131 O O . PHE A 1 269 ? -6.65940 -12.20750 15.67713 1.000 21.97845 376 PHE A O 1
ATOM 2139 N N . PHE A 1 270 ? -4.86641 -13.02917 14.58451 1.000 19.23122 377 PHE A N 1
ATOM 2140 C CA . PHE A 1 270 ? -3.96080 -12.03307 15.11251 1.000 18.42539 377 PHE A CA 1
ATOM 2141 C C . PHE A 1 270 ? -2.81770 -11.81376 14.14316 1.000 20.10730 377 PHE A C 1
ATOM 2142 O O . PHE A 1 270 ? -2.05259 -12.73849 13.88451 1.000 16.96718 377 PHE A O 1
ATOM 2150 N N . SER A 1 271 ? -2.72018 -10.58838 13.62253 1.000 15.56493 378 SER A N 1
ATOM 2151 C CA . SER A 1 271 ? -1.68634 -10.18210 12.67404 1.000 14.82956 378 SER A CA 1
ATOM 2152 C C . SER A 1 271 ? -1.64186 -11.17553 11.51213 1.000 15.80305 378 SER A C 1
ATOM 2153 O O . SER A 1 271 ? -2.68375 -11.64732 11.06339 1.000 16.59486 378 SER A O 1
ATOM 2156 N N . SER A 1 272 ? -0.43540 -11.48167 11.05401 1.000 15.10294 379 SER A N 1
ATOM 2157 C CA . SER A 1 272 ? -0.25738 -12.21011 9.79615 1.000 15.64544 379 SER A CA 1
ATOM 2158 C C . SER A 1 272 ? 1.12394 -12.84421 9.73332 1.000 14.41389 379 SER A C 1
ATOM 2159 O O . SER A 1 272 ? 2.07335 -12.28718 10.26414 1.000 15.62762 379 SER A O 1
ATOM 2162 N N . LYS A 1 273 ? 1.22712 -13.99860 9.06762 1.000 15.25796 380 LYS A N 1
ATOM 2163 C CA . LYS A 1 273 ? 2.52296 -14.60391 8.75235 1.000 14.02479 380 LYS A CA 1
ATOM 2164 C C . LYS A 1 273 ? 3.03218 -14.23954 7.33893 1.000 13.06933 380 LYS A C 1
ATOM 2165 O O . LYS A 1 273 ? 4.04390 -14.76175 6.88478 1.000 15.10206 380 LYS A O 1
ATOM 2171 N N . PHE A 1 274 ? 2.34623 -13.32078 6.66571 1.000 13.61075 381 PHE A N 1
ATOM 2172 C CA . PHE A 1 274 ? 2.72051 -12.91352 5.30788 1.000 14.37449 381 PHE A CA 1
ATOM 2173 C C . PHE A 1 274 ? 3.97129 -12.04221 5.35051 1.000 17.17346 381 PHE A C 1
ATOM 2174 O O . PHE A 1 274 ? 3.98491 -11.04541 6.08290 1.000 15.82417 381 PHE A O 1
ATOM 2182 N N . VAL A 1 275 ? 5.01454 -12.39093 4.58975 1.000 14.02984 382 VAL A N 1
ATOM 2183 C CA . VAL A 1 275 ? 6.30442 -11.68638 4.69209 1.000 15.64548 382 VAL A CA 1
ATOM 2184 C C . VAL A 1 275 ? 6.59911 -10.83635 3.45755 1.000 17.06359 382 VAL A C 1
ATOM 2185 O O . VAL A 1 275 ? 6.07754 -11.10257 2.37798 1.000 16.02080 382 VAL A O 1
ATOM 2189 N N . THR A 1 276 ? 7.42949 -9.81211 3.63660 1.000 14.39442 383 THR A N 1
ATOM 2190 C CA . THR A 1 276 ? 7.77949 -8.88241 2.56119 1.000 16.59420 383 THR A CA 1
ATOM 2191 C C . THR A 1 276 ? 9.28765 -8.91065 2.34963 1.000 18.92578 383 THR A C 1
ATOM 2192 O O . THR A 1 276 ? 10.04829 -8.62743 3.27216 1.000 20.22711 383 THR A O 1
ATOM 2196 N N . CYS A 1 277 ? 9.72437 -9.26071 1.13901 1.000 17.72172 384 CYS A N 1
ATOM 2197 C CA . CYS A 1 277 ? 11.14770 -9.25109 0.80993 1.000 16.27382 384 CYS A CA 1
ATOM 2198 C C . CYS A 1 277 ? 11.47705 -8.22650 -0.26126 1.000 17.67771 384 CYS A C 1
ATOM 2199 O O . CYS A 1 277 ? 10.71341 -8.05572 -1.20325 1.000 19.76409 384 CYS A O 1
ATOM 2202 N N . VAL A 1 278 ? 12.61838 -7.56641 -0.11391 1.000 17.86500 385 VAL A N 1
ATOM 2203 C CA . VAL A 1 278 ? 13.08440 -6.60017 -1.11159 1.000 17.09534 385 VAL A CA 1
ATOM 2204 C C . VAL A 1 278 ? 14.47769 -6.99106 -1.59141 1.000 20.70095 385 VAL A C 1
ATOM 2205 O O . VAL A 1 278 ? 15.35676 -7.35462 -0.79820 1.000 20.26768 385 VAL A O 1
ATOM 2209 N N . ILE A 1 279 ? 14.66068 -6.96718 -2.90942 1.000 18.97122 386 ILE A N 1
ATOM 2210 C CA . ILE A 1 279 ? 15.95242 -7.26397 -3.50085 1.000 20.87576 386 ILE A CA 1
ATOM 2211 C C . ILE A 1 279 ? 16.57595 -5.96111 -3.95905 1.000 19.75458 386 ILE A C 1
ATOM 2212 O O . ILE A 1 279 ? 15.99923 -5.25549 -4.78175 1.000 23.93569 386 ILE A O 1
ATOM 2217 N N . SER A 1 280 ? 17.74188 -5.62712 -3.41693 1.000 21.27636 387 SER A N 1
ATOM 2218 C CA . SER A 1 280 ? 18.33671 -4.32379 -3.68047 1.000 23.27199 387 SER A CA 1
ATOM 2219 C C . SER A 1 280 ? 19.82998 -4.36565 -3.37117 1.000 27.70583 387 SER A C 1
ATOM 2220 O O . SER A 1 280 ? 20.34133 -5.38313 -2.91710 1.000 28.50533 387 SER A O 1
ATOM 2223 N N . GLY A 1 281 ? 20.53793 -3.27225 -3.62438 1.000 29.82941 388 GLY A N 1
ATOM 2224 C CA . GLY A 1 281 ? 21.97017 -3.26440 -3.40098 1.000 31.11631 388 GLY A CA 1
ATOM 2225 C C . GLY A 1 281 ? 22.33206 -3.19469 -1.93000 1.000 33.31364 388 GLY A C 1
ATOM 2226 O O . GLY A 1 281 ? 21.71658 -2.45081 -1.16496 1.000 34.63259 388 GLY A O 1
ATOM 2227 N N . ASN A 1 282 ? 23.31879 -3.98582 -1.52070 1.000 37.66271 389 ASN A N 1
ATOM 2228 C CA . ASN A 1 282 ? 23.82428 -3.87188 -0.16034 1.000 35.93449 389 ASN A CA 1
ATOM 2229 C C . ASN A 1 282 ? 24.98929 -2.88457 -0.14621 1.000 41.83107 389 ASN A C 1
ATOM 2230 O O . ASN A 1 282 ? 25.34294 -2.33290 -1.18673 1.000 37.90042 389 ASN A O 1
ATOM 2235 N N . LEU A 1 283 ? 25.58645 -2.67328 1.02191 1.000 42.37414 390 LEU A N 1
ATOM 2236 C CA . LEU A 1 283 ? 26.62913 -1.66427 1.17926 1.000 48.61432 390 LEU A CA 1
ATOM 2237 C C . LEU A 1 283 ? 27.85091 -1.90327 0.29204 1.000 50.62034 390 LEU A C 1
ATOM 2238 O O . LEU A 1 283 ? 28.61381 -0.97615 0.02244 1.000 55.81889 390 LEU A O 1
ATOM 2243 N N . GLU A 1 284 ? 28.03209 -3.13894 -0.16582 1.000 48.86842 391 GLU A N 1
ATOM 2244 C CA . GLU A 1 284 ? 29.15983 -3.47068 -1.03430 1.000 49.17013 391 GLU A CA 1
ATOM 2245 C C . GLU A 1 284 ? 28.78212 -3.40253 -2.51052 1.000 49.27202 391 GLU A C 1
ATOM 2246 O O . GLU A 1 284 ? 29.58128 -3.74435 -3.37900 1.000 50.46438 391 GLU A O 1
ATOM 2252 N N . GLY A 1 285 ? 27.56107 -2.96208 -2.79114 1.000 46.29833 392 GLY A N 1
ATOM 2253 C CA . GLY A 1 285 ? 27.10061 -2.84015 -4.16106 1.000 42.59098 392 GLY A CA 1
ATOM 2254 C C . GLY A 1 285 ? 26.68459 -4.16299 -4.77773 1.000 42.57524 392 GLY A C 1
ATOM 2255 O O . GLY A 1 285 ? 26.51239 -4.25371 -5.99384 1.000 38.87786 392 GLY A O 1
ATOM 2256 N N . GLU A 1 286 ? 26.53150 -5.18721 -3.94008 1.000 42.93573 393 GLU A N 1
ATOM 2257 C CA . GLU A 1 286 ? 26.06261 -6.49771 -4.38207 1.000 34.86281 393 GLU A CA 1
ATOM 2258 C C . GLU A 1 286 ? 24.54785 -6.59797 -4.29195 1.000 28.83193 393 GLU A C 1
ATOM 2259 O O . GLU A 1 286 ? 23.93082 -5.98491 -3.42254 1.000 34.30442 393 GLU A O 1
ATOM 2265 N N . ILE A 1 287 ? 23.95664 -7.38423 -5.18700 1.000 28.30661 394 ILE A N 1
ATOM 2266 C CA . ILE A 1 287 ? 22.53735 -7.69726 -5.11680 1.000 25.08720 394 ILE A CA 1
ATOM 2267 C C . ILE A 1 287 ? 22.27211 -8.63281 -3.93656 1.000 33.17854 394 ILE A C 1
ATOM 2268 O O . ILE A 1 287 ? 22.91266 -9.67201 -3.80442 1.000 31.81056 394 ILE A O 1
ATOM 2273 N N . ASP A 1 288 ? 21.33761 -8.24811 -3.07484 1.000 28.76557 395 ASP A N 1
ATOM 2274 C CA . ASP A 1 288 ? 21.05760 -9.00334 -1.85583 1.000 28.38773 395 ASP A CA 1
ATOM 2275 C C . ASP A 1 288 ? 19.58091 -8.90287 -1.49365 1.000 26.58638 395 ASP A C 1
ATOM 2276 O O . ASP A 1 288 ? 18.85430 -8.09355 -2.06461 1.000 27.39092 395 ASP A O 1
ATOM 2281 N N . ILE A 1 289 ? 19.14627 -9.73422 -0.54649 1.000 23.87979 396 ILE A N 1
ATOM 2282 C CA . ILE A 1 289 ? 17.75106 -9.77319 -0.10961 1.000 24.96131 396 ILE A CA 1
ATOM 2283 C C . ILE A 1 289 ? 17.60748 -9.24294 1.32144 1.000 23.69940 396 ILE A C 1
ATOM 2284 O O . ILE A 1 289 ? 18.48721 -9.45320 2.16130 1.000 25.32232 396 ILE A O 1
ATOM 2289 N N . SER A 1 290 ? 16.51376 -8.53651 1.58333 1.000 21.51468 397 SER A N 1
ATOM 2290 C CA . SER A 1 290 ? 16.15503 -8.14396 2.94435 1.000 25.15772 397 SER A CA 1
ATOM 2291 C C . SER A 1 290 ? 14.70417 -8.51569 3.20643 1.000 23.53117 397 SER A C 1
ATOM 2292 O O . SER A 1 290 ? 13.84786 -8.35288 2.33470 1.000 23.83743 397 SER A O 1
ATOM 2295 N N . SER A 1 291 ? 14.42782 -9.01171 4.41084 1.000 19.51156 398 SER A N 1
ATOM 2296 C CA . SER A 1 291 ? 13.11243 -9.52971 4.73714 1.000 15.22906 398 SER A CA 1
ATOM 2297 C C . SER A 1 291 ? 12.49692 -8.81055 5.92970 1.000 17.16552 398 SER A C 1
ATOM 2298 O O . SER A 1 291 ? 13.18237 -8.55099 6.92583 1.000 18.71777 398 SER A O 1
ATOM 2301 N N . TYR A 1 292 ? 11.19504 -8.54947 5.83532 1.000 17.09374 399 TYR A N 1
ATOM 2302 C CA . TYR A 1 292 ? 10.46586 -7.72669 6.79952 1.000 21.61901 399 TYR A CA 1
ATOM 2303 C C . TYR A 1 292 ? 9.04402 -8.20297 7.01593 1.000 19.49159 399 TYR A C 1
ATOM 2304 O O . TYR A 1 292 ? 8.49646 -8.94143 6.20516 1.000 19.11781 399 TYR A O 1
ATOM 2313 N N . GLN A 1 293 ? 8.44558 -7.74371 8.10924 1.000 14.90104 400 GLN A N 1
ATOM 2314 C CA . GLN A 1 293 ? 6.99550 -7.64195 8.20427 1.000 13.21270 400 GLN A CA 1
ATOM 2315 C C . GLN A 1 293 ? 6.70270 -6.26393 8.76660 1.000 14.87923 400 GLN A C 1
ATOM 2316 O O . GLN A 1 293 ? 7.63052 -5.55922 9.14746 1.000 18.92412 400 GLN A O 1
ATOM 2322 N N . VAL A 1 294 ? 5.42756 -5.90099 8.85280 1.000 16.20821 401 VAL A N 1
ATOM 2323 C CA . VAL A 1 294 ? 5.07781 -4.67000 9.55444 1.000 16.45556 401 VAL A CA 1
ATOM 2324 C C . VAL A 1 294 ? 4.27368 -5.01441 10.80320 1.000 16.99763 401 VAL A C 1
ATOM 2325 O O . VAL A 1 294 ? 3.71681 -6.10614 10.92429 1.000 16.42256 401 VAL A O 1
ATOM 2329 N N . SER A 1 295 ? 4.24614 -4.07545 11.74407 1.000 15.27315 402 SER A N 1
ATOM 2330 C CA . SER A 1 295 ? 3.66648 -4.32390 13.06186 1.000 15.59948 402 SER A CA 1
ATOM 2331 C C . SER A 1 295 ? 2.14361 -4.36493 13.03189 1.000 14.18320 402 SER A C 1
ATOM 2332 O O . SER A 1 295 ? 1.51708 -3.96876 12.05499 1.000 16.70113 402 SER A O 1
ATOM 2335 N N . THR A 1 296 ? 1.54038 -4.84214 14.11732 1.000 15.69475 403 THR A N 1
ATOM 2336 C CA . THR A 1 296 ? 0.09104 -4.82633 14.19750 1.000 17.81875 403 THR A CA 1
ATOM 2337 C C . THR A 1 296 ? -0.40112 -3.38399 14.25533 1.000 18.02525 403 THR A C 1
ATOM 2338 O O . THR A 1 296 ? -1.51935 -3.09245 13.85012 1.000 18.45920 403 THR A O 1
ATOM 2342 N N . GLU A 1 297 ? 0.41945 -2.49548 14.80718 1.000 17.01822 404 GLU A N 1
ATOM 2343 C CA . GLU A 1 297 ? 0.05833 -1.06878 14.78739 1.000 19.03472 404 GLU A CA 1
ATOM 2344 C C . GLU A 1 297 ? -0.01906 -0.56880 13.35526 1.000 21.33357 404 GLU A C 1
ATOM 2345 O O . GLU A 1 297 ? -0.94163 0.15841 13.00027 1.000 19.18731 404 GLU A O 1
ATOM 2351 N N . ALA A 1 298 ? 0.92564 -0.97875 12.51353 1.000 15.92520 405 ALA A N 1
ATOM 2352 C CA . ALA A 1 298 ? 0.84731 -0.61860 11.10348 1.000 18.50030 405 ALA A CA 1
ATOM 2353 C C . ALA A 1 298 ? -0.41766 -1.18055 10.43317 1.000 18.35930 405 ALA A C 1
ATOM 2354 O O . ALA A 1 298 ? -1.07971 -0.47722 9.66905 1.000 19.75154 405 ALA A O 1
ATOM 2356 N N . GLU A 1 299 ? -0.74445 -2.44769 10.69626 1.000 16.62029 406 GLU A N 1
ATOM 2357 C CA . GLU A 1 299 ? -1.98380 -3.03092 10.17448 1.000 17.84918 406 GLU A CA 1
ATOM 2358 C C . GLU A 1 299 ? -3.19295 -2.17124 10.54585 1.000 17.08733 406 GLU A C 1
ATOM 2359 O O . GLU A 1 299 ? -4.04005 -1.88187 9.70129 1.000 18.32378 406 GLU A O 1
ATOM 2365 N N . ALA A 1 300 ? -3.27316 -1.77654 11.81795 1.000 18.99505 407 ALA A N 1
ATOM 2366 C CA . ALA A 1 300 ? -4.41415 -1.00767 12.31170 1.000 17.26064 407 ALA A CA 1
ATOM 2367 C C . ALA A 1 300 ? -4.44167 0.41274 11.74658 1.000 20.54408 407 ALA A C 1
ATOM 2368 O O . ALA A 1 300 ? -5.51049 0.93317 11.43728 1.000 18.31280 407 ALA A O 1
ATOM 2370 N N . LEU A 1 301 ? -3.28058 1.04292 11.62548 1.000 17.35802 408 LEU A N 1
ATOM 2371 C CA . LEU A 1 301 ? -3.22866 2.37008 11.00962 1.000 19.33598 408 LEU A CA 1
ATOM 2372 C C . LEU A 1 301 ? -3.79254 2.32403 9.60276 1.000 24.30415 408 LEU A C 1
ATOM 2373 O O . LEU A 1 301 ? -4.57556 3.18433 9.20399 1.000 19.91325 408 LEU A O 1
ATOM 2378 N N . VAL A 1 302 ? -3.38012 1.31632 8.84397 1.000 17.96455 409 VAL A N 1
ATOM 2379 C CA . VAL A 1 302 ? -3.75858 1.24903 7.43574 1.000 17.78094 409 VAL A CA 1
ATOM 2380 C C . VAL A 1 302 ? -5.22391 0.82507 7.29594 1.000 19.00074 409 VAL A C 1
ATOM 2381 O O . VAL A 1 302 ? -5.94297 1.35363 6.44874 1.000 20.86590 409 VAL A O 1
ATOM 2385 N N . THR A 1 303 ? -5.68761 -0.07257 8.17036 1.000 17.69657 410 THR A N 1
ATOM 2386 C CA . THR A 1 303 ? -7.10607 -0.44226 8.19952 1.000 18.98070 410 THR A CA 1
ATOM 2387 C C . THR A 1 303 ? -7.99086 0.78015 8.50809 1.000 22.69304 410 THR A C 1
ATOM 2388 O O . THR A 1 303 ? -9.09725 0.92240 7.96394 1.000 23.96853 410 THR A O 1
ATOM 2392 N N . ALA A 1 304 ? -7.46999 1.69097 9.32199 1.000 21.05182 411 ALA A N 1
ATOM 2393 C CA . ALA A 1 304 ? -8.18961 2.91924 9.67458 1.000 22.51088 411 ALA A CA 1
ATOM 2394 C C . ALA A 1 304 ? -7.92161 4.07094 8.68485 1.000 22.97389 411 ALA A C 1
ATOM 2395 O O . ALA A 1 304 ? -8.39134 5.20027 8.89460 1.000 23.12469 411 ALA A O 1
ATOM 2397 N N . ASP A 1 305 ? -7.15231 3.77883 7.63507 1.000 21.25821 412 ASP A N 1
ATOM 2398 C CA . ASP A 1 305 ? -6.79479 4.74667 6.58723 1.000 24.52665 412 ASP A CA 1
ATOM 2399 C C . ASP A 1 305 ? -6.10363 5.99579 7.13852 1.000 25.72385 412 ASP A C 1
ATOM 2400 O O . ASP A 1 305 ? -6.31982 7.11632 6.64698 1.000 24.09610 412 ASP A O 1
ATOM 2405 N N . MET A 1 306 ? -5.24158 5.80219 8.13109 1.000 23.90273 413 MET A N 1
ATOM 2406 C CA . MET A 1 306 ? -4.64842 6.93506 8.84059 1.000 22.41147 413 MET A CA 1
ATOM 2407 C C . MET A 1 306 ? -3.31903 7.39777 8.27335 1.000 19.95089 413 MET A C 1
ATOM 2408 O O . MET A 1 306 ? -2.88068 8.50624 8.58934 1.000 23.65559 413 MET A O 1
ATOM 2413 N N . ILE A 1 307 ? -2.66074 6.57571 7.45273 1.000 22.22339 414 ILE A N 1
ATOM 2414 C CA . ILE A 1 307 ? -1.37990 7.00750 6.91003 1.000 20.30096 414 ILE A CA 1
ATOM 2415 C C . ILE A 1 307 ? -1.31651 6.90732 5.38214 1.000 23.08812 414 ILE A C 1
ATOM 2416 O O . ILE A 1 307 ? -2.06440 6.15900 4.73621 1.000 26.25578 414 ILE A O 1
ATOM 2421 N N . SER A 1 308 ? -0.44241 7.72973 4.82481 1.000 22.17494 415 SER A N 1
ATOM 2422 C CA . SER A 1 308 ? -0.19662 7.77545 3.39302 1.000 23.50680 415 SER A CA 1
ATOM 2423 C C . SER A 1 308 ? 1.29445 7.76603 3.17852 1.000 25.75203 415 SER A C 1
ATOM 2424 O O . SER A 1 308 ? 2.05894 8.01540 4.09742 1.000 24.49706 415 SER A O 1
ATOM 2427 N N . GLY A 1 309 ? 1.72319 7.47823 1.95831 1.000 25.51995 416 GLY A N 1
ATOM 2428 C CA . GLY A 1 309 ? 3.11823 7.67302 1.63270 1.000 22.41369 416 GLY A CA 1
ATOM 2429 C C . GLY A 1 309 ? 3.45342 9.14950 1.73452 1.000 24.99520 416 GLY A C 1
ATOM 2430 O O . GLY A 1 309 ? 2.56177 9.99564 1.79109 1.000 29.59778 416 GLY A O 1
ATOM 2431 N N . SER A 1 310 ? 4.74168 9.45362 1.78346 1.000 25.33408 417 SER A N 1
ATOM 2432 C CA . SER A 1 310 ? 5.18999 10.82877 1.73205 1.000 28.64911 417 SER A CA 1
ATOM 2433 C C . SER A 1 310 ? 6.32606 10.93853 0.73068 1.000 32.40822 417 SER A C 1
ATOM 2434 O O . SER A 1 310 ? 6.83995 9.93037 0.23822 1.000 32.94879 417 SER A O 1
ATOM 2437 N N . THR A 1 311 ? 6.71778 12.16673 0.42690 1.000 35.91621 418 THR A N 1
ATOM 2438 C CA . THR A 1 311 ? 7.78442 12.39902 -0.52715 1.000 31.33471 418 THR A CA 1
ATOM 2439 C C . THR A 1 311 ? 9.15709 12.02163 0.02555 1.000 33.31453 418 THR A C 1
ATOM 2440 O O . THR A 1 311 ? 10.11316 11.90606 -0.73342 1.000 29.35256 418 THR A O 1
ATOM 2444 N N . PHE A 1 312 ? 9.25845 11.85819 1.34794 1.000 26.86219 419 PHE A N 1
ATOM 2445 C CA . PHE A 1 312 ? 10.47292 11.33186 1.97372 1.000 24.24690 419 PHE A CA 1
ATOM 2446 C C . PHE A 1 312 ? 10.22857 9.84946 2.24636 1.000 28.25547 419 PHE A C 1
ATOM 2447 O O . PHE A 1 312 ? 9.35321 9.50385 3.04317 1.000 30.56512 419 PHE A O 1
ATOM 2455 N N . PRO A 1 313 ? 10.98907 8.96413 1.59122 1.000 26.75547 420 PRO A N 1
ATOM 2456 C CA . PRO A 1 313 ? 10.66926 7.53105 1.68553 1.000 25.86810 420 PRO A CA 1
ATOM 2457 C C . PRO A 1 313 ? 10.72717 6.98203 3.11318 1.000 23.26464 420 PRO A C 1
ATOM 2458 O O . PRO A 1 313 ? 10.00753 6.02590 3.43187 1.000 24.35609 420 PRO A O 1
ATOM 2462 N N . SER A 1 314 ? 11.55707 7.57138 3.97089 1.000 23.79061 421 SER A N 1
ATOM 2463 C CA . SER A 1 314 ? 11.66251 7.08082 5.34584 1.000 25.25354 421 SER A CA 1
ATOM 2464 C C . SER A 1 314 ? 10.47019 7.47321 6.21458 1.000 26.12034 421 SER A C 1
ATOM 2465 O O . SER A 1 314 ? 10.37468 7.03067 7.36162 1.000 26.48435 421 SER A O 1
ATOM 2468 N N . MET A 1 315 ? 9.57323 8.30690 5.68916 1.000 25.51140 422 MET A N 1
ATOM 2469 C CA . MET A 1 315 ? 8.51754 8.90980 6.51295 1.000 21.95943 422 MET A CA 1
ATOM 2470 C C . MET A 1 315 ? 7.10612 8.61482 6.02466 1.000 25.20975 422 MET A C 1
ATOM 2471 O O . MET A 1 315 ? 6.83100 8.71732 4.82489 1.000 26.41233 422 MET A O 1
ATOM 2476 N N . ALA A 1 316 ? 6.21081 8.27040 6.95230 1.000 23.66326 423 ALA A N 1
ATOM 2477 C CA . ALA A 1 316 ? 4.78370 8.15702 6.64047 1.000 21.86240 423 ALA A CA 1
ATOM 2478 C C . ALA A 1 316 ? 4.08543 9.45837 6.95595 1.000 25.87147 423 ALA A C 1
ATOM 2479 O O . ALA A 1 316 ? 4.38010 10.08801 7.96274 1.000 26.72118 423 ALA A O 1
ATOM 2481 N N . TYR A 1 317 ? 3.14214 9.83777 6.10411 1.000 26.64965 424 TYR A N 1
ATOM 2482 C CA . TYR A 1 317 ? 2.35584 11.04782 6.30404 1.000 25.93602 424 TYR A CA 1
ATOM 2483 C C . TYR A 1 317 ? 1.06178 10.67148 7.00315 1.000 29.27742 424 TYR A C 1
ATOM 2484 O O . TYR A 1 317 ? 0.44520 9.66232 6.67560 1.000 30.05245 424 TYR A O 1
ATOM 2493 N N . ILE A 1 318 ? 0.64885 11.45841 7.98551 1.000 25.95419 425 ILE A N 1
ATOM 2494 C CA . ILE A 1 318 ? -0.59090 11.14580 8.66714 1.000 22.15900 425 ILE A CA 1
ATOM 2495 C C . ILE A 1 318 ? -1.75758 11.91995 8.07001 1.000 25.50216 425 ILE A C 1
ATOM 2496 O O . ILE A 1 318 ? -1.66379 13.12982 7.83178 1.000 31.47750 425 ILE A O 1
ATOM 2501 N N . ASN A 1 319 ? -2.84924 11.21064 7.79901 1.000 24.46710 426 ASN A N 1
ATOM 2502 C CA . ASN A 1 319 ? -4.00289 11.79337 7.11654 1.000 24.69006 426 ASN A CA 1
ATOM 2503 C C . ASN A 1 319 ? -4.86345 12.65167 8.01982 1.000 27.37987 426 ASN A C 1
ATOM 2504 O O . ASN A 1 319 ? -4.72601 12.62117 9.24266 1.000 26.30395 426 ASN A O 1
ATOM 2509 N N . ASP A 1 320 ? -5.75017 13.43386 7.40950 1.000 29.87010 427 ASP A N 1
ATOM 2510 C CA . ASP A 1 320 ? -6.60253 14.34263 8.16374 1.000 28.34016 427 ASP A CA 1
ATOM 2511 C C . ASP A 1 320 ? -7.91957 13.70062 8.55851 1.000 28.27326 427 ASP A C 1
ATOM 2512 O O . ASP A 1 320 ? -8.37721 12.76737 7.91035 1.000 27.86431 427 ASP A O 1
ATOM 2517 N N . THR A 1 321 ? -8.52721 14.21486 9.62330 1.000 28.71224 428 THR A N 1
ATOM 2518 C CA . THR A 1 321 ? -9.87159 13.80515 10.01498 1.000 27.47679 428 THR A CA 1
ATOM 2519 C C . THR A 1 321 ? -10.90218 14.28321 8.98313 1.000 27.42684 428 THR A C 1
ATOM 2520 O O . THR A 1 321 ? -10.89760 15.44969 8.56932 1.000 30.94638 428 THR A O 1
ATOM 2524 N N . THR A 1 322 ? -11.76963 13.37114 8.55589 1.000 30.02292 429 THR A N 1
ATOM 2525 C CA . THR A 1 322 ? -12.82466 13.68622 7.60085 1.000 34.48041 429 THR A CA 1
ATOM 2526 C C . THR A 1 322 ? -14.15432 13.14981 8.11615 1.000 34.41921 429 THR A C 1
ATOM 2527 O O . THR A 1 322 ? -14.24830 12.68770 9.25619 1.000 30.35277 429 THR A O 1
ATOM 2531 N N . ASP A 1 323 ? -15.18262 13.19700 7.27734 1.000 33.10012 430 ASP A N 1
ATOM 2532 C CA . ASP A 1 323 ? -16.46671 12.62364 7.64977 1.000 31.54432 430 ASP A CA 1
ATOM 2533 C C . ASP A 1 323 ? -16.40093 11.08930 7.66085 1.000 28.58829 430 ASP A C 1
ATOM 2534 O O . ASP A 1 323 ? -17.25787 10.43616 8.24804 1.000 37.52423 430 ASP A O 1
ATOM 2539 N N . GLU A 1 324 ? -15.38404 10.52082 7.02516 1.000 30.72740 431 GLU A N 1
ATOM 2540 C CA . GLU A 1 324 ? -15.26482 9.06141 6.95341 1.000 34.63515 431 GLU A CA 1
ATOM 2541 C C . GLU A 1 324 ? -14.12015 8.52132 7.79337 1.000 35.28715 431 GLU A C 1
ATOM 2542 O O . GLU A 1 324 ? -14.06322 7.32473 8.09782 1.000 34.83742 431 GLU A O 1
ATOM 2548 N N . ARG A 1 325 ? -13.19788 9.40056 8.16034 1.000 32.79992 432 ARG A N 1
ATOM 2549 C CA . ARG A 1 325 ? -12.02321 8.98749 8.90960 1.000 30.77903 432 ARG A CA 1
ATOM 2550 C C . ARG A 1 325 ? -11.80578 9.85304 10.13245 1.000 29.11262 432 ARG A C 1
ATOM 2551 O O . ARG A 1 325 ? -11.86456 11.06857 10.03872 1.000 27.88826 432 ARG A O 1
ATOM 2559 N N . TYR A 1 326 ? -11.52408 9.22790 11.26832 1.000 24.38207 433 TYR A N 1
ATOM 2560 C CA . TYR A 1 326 ? -11.21206 9.98936 12.47296 1.000 23.65522 433 TYR A CA 1
ATOM 2561 C C . TYR A 1 326 ? -9.76936 9.73773 12.87480 1.000 27.83969 433 TYR A C 1
ATOM 2562 O O . TYR A 1 326 ? -9.38739 8.60250 13.14238 1.000 26.78520 433 TYR A O 1
ATOM 2571 N N . VAL A 1 327 ? -8.96802 10.79433 12.92505 1.000 24.45211 434 VAL A N 1
ATOM 2572 C CA . VAL A 1 327 ? -7.57153 10.64971 13.30483 1.000 21.87297 434 VAL A CA 1
ATOM 2573 C C . VAL A 1 327 ? -7.32895 11.34211 14.65527 1.000 20.67936 434 VAL A C 1
ATOM 2574 O O . VAL A 1 327 ? -7.43329 12.57363 14.74678 1.000 24.15265 434 VAL A O 1
ATOM 2578 N N . PRO A 1 328 ? -7.02550 10.56670 15.70518 1.000 21.50339 435 PRO A N 1
ATOM 2579 C CA . PRO A 1 328 ? -6.76801 11.16077 17.02366 1.000 23.17478 435 PRO A CA 1
ATOM 2580 C C . PRO A 1 328 ? -5.35238 11.72639 17.09489 1.000 23.86254 435 PRO A C 1
ATOM 2581 O O . PRO A 1 328 ? -4.65998 11.73405 16.07852 1.000 22.95943 435 PRO A O 1
ATOM 2585 N N . GLU A 1 329 ? -4.91769 12.18162 18.26846 1.000 25.15820 436 GLU A N 1
ATOM 2586 C CA . GLU A 1 329 ? -3.50314 12.47680 18.44739 1.000 23.83991 436 GLU A CA 1
ATOM 2587 C C . GLU A 1 329 ? -2.71658 11.18361 18.21986 1.000 20.72206 436 GLU A C 1
ATOM 2588 O O . GLU A 1 329 ? -3.17067 10.10711 18.59657 1.000 21.71045 436 GLU A O 1
ATOM 2594 N N . ILE A 1 330 ? -1.56001 11.28833 17.57524 1.000 21.80493 437 ILE A N 1
ATOM 2595 C CA . ILE A 1 330 ? -0.70401 10.11637 17.37272 1.000 19.31019 437 ILE A CA 1
ATOM 2596 C C . ILE A 1 330 ? 0.72218 10.46336 17.77501 1.000 22.16316 437 ILE A C 1
ATOM 2597 O O . ILE A 1 330 ? 1.26323 11.49657 17.34704 1.000 23.04525 437 ILE A O 1
ATOM 2602 N N . PHE A 1 331 ? 1.30990 9.60796 18.60300 1.000 21.62724 438 PHE A N 1
ATOM 2603 C CA . PHE A 1 331 ? 2.65321 9.80297 19.14554 1.000 21.76253 438 PHE A CA 1
ATOM 2604 C C . PHE A 1 331 ? 3.49204 8.60489 18.77114 1.000 25.51619 438 PHE A C 1
ATOM 2605 O O . PHE A 1 331 ? 2.94498 7.56398 18.44546 1.000 22.87441 438 PHE A O 1
ATOM 2613 N N . TYR A 1 332 ? 4.81090 8.72886 18.83270 1.000 23.68509 439 TYR A N 1
ATOM 2614 C CA . TYR A 1 332 ? 5.64251 7.53430 18.71571 1.000 21.03820 439 TYR A CA 1
ATOM 2615 C C . TYR A 1 332 ? 6.76760 7.59113 19.72908 1.000 23.35423 439 TYR A C 1
ATOM 2616 O O . TYR A 1 332 ? 7.18453 8.67456 20.16354 1.000 25.61900 439 TYR A O 1
ATOM 2625 N N . MET A 1 333 ? 7.22820 6.41907 20.13976 1.000 22.60461 440 MET A N 1
ATOM 2626 C CA . MET A 1 333 ? 8.29681 6.32374 21.11727 1.000 23.31730 440 MET A CA 1
ATOM 2627 C C . MET A 1 333 ? 9.63848 6.37605 20.38667 1.000 23.66112 440 MET A C 1
ATOM 2628 O O . MET A 1 333 ? 10.16841 5.34923 19.93590 1.000 22.95161 440 MET A O 1
ATOM 2633 N N . LYS A 1 334 ? 10.15896 7.59148 20.26002 1.000 23.07284 441 LYS A N 1
ATOM 2634 C CA . LYS A 1 334 ? 11.36419 7.86880 19.49259 1.000 22.06773 441 LYS A CA 1
ATOM 2635 C C . LYS A 1 334 ? 12.61188 7.36912 20.20921 1.000 27.13096 441 LYS A C 1
ATOM 2636 O O . LYS A 1 334 ? 12.90254 7.76648 21.33915 1.000 26.75020 441 LYS A O 1
ATOM 2642 N N . SER A 1 335 ? 13.35630 6.50145 19.53624 1.000 24.36698 442 SER A N 1
ATOM 2643 C CA . SER A 1 335 ? 14.53731 5.88157 20.11907 1.000 25.47724 442 SER A CA 1
ATOM 2644 C C . SER A 1 335 ? 15.81208 6.69656 19.88180 1.000 30.08030 442 SER A C 1
ATOM 2645 O O . SER A 1 335 ? 15.96180 7.32949 18.83450 1.000 31.84974 442 SER A O 1
ATOM 2648 N N . ASN A 1 336 ? 16.72173 6.69494 20.85666 1.000 24.85215 443 ASN A N 1
ATOM 2649 C CA . ASN A 1 336 ? 18.06248 7.24000 20.64905 1.000 25.22462 443 ASN A CA 1
ATOM 2650 C C . ASN A 1 336 ? 19.01922 6.09358 20.32306 1.000 26.12798 443 ASN A C 1
ATOM 2651 O O . ASN A 1 336 ? 18.57763 4.96267 20.13046 1.000 27.70766 443 ASN A O 1
ATOM 2656 N N . GLU A 1 337 ? 20.31710 6.37117 20.25864 1.000 29.59129 444 GLU A N 1
ATOM 2657 C CA . GLU A 1 337 ? 21.26399 5.34445 19.82913 1.000 34.69437 444 GLU A CA 1
ATOM 2658 C C . GLU A 1 337 ? 21.42759 4.20461 20.84885 1.000 39.30294 444 GLU A C 1
ATOM 2659 O O . GLU A 1 337 ? 21.95415 3.14460 20.51469 1.000 40.75324 444 GLU A O 1
ATOM 2665 N N . TYR A 1 338 ? 20.95042 4.41007 22.07720 1.000 32.67879 445 TYR A N 1
ATOM 2666 C CA . TYR A 1 338 ? 21.02413 3.38336 23.11501 1.000 29.34192 445 TYR A CA 1
ATOM 2667 C C . TYR A 1 338 ? 19.73113 2.60830 23.24476 1.000 35.36948 445 TYR A C 1
ATOM 2668 O O . TYR A 1 338 ? 19.59451 1.76856 24.13194 1.000 37.09525 445 TYR A O 1
ATOM 2677 N N . GLY A 1 339 ? 18.77545 2.89537 22.36889 1.000 29.70690 446 GLY A N 1
ATOM 2678 C CA . GLY A 1 339 ? 17.50052 2.20445 22.38773 1.000 27.72194 446 GLY A CA 1
ATOM 2679 C C . GLY A 1 339 ? 16.51922 2.75916 23.40236 1.000 32.83568 446 GLY A C 1
ATOM 2680 O O . GLY A 1 339 ? 15.41918 2.22975 23.56184 1.000 36.14655 446 GLY A O 1
ATOM 2681 N N . ILE A 1 340 ? 16.91515 3.83282 24.07991 1.000 29.47204 447 ILE A N 1
ATOM 2682 C CA . ILE A 1 340 ? 16.05867 4.50152 25.05939 1.000 30.29815 447 ILE A CA 1
ATOM 2683 C C . ILE A 1 340 ? 15.06702 5.40116 24.32090 1.000 28.56970 447 ILE A C 1
ATOM 2684 O O . ILE A 1 340 ? 15.46382 6.13795 23.41352 1.000 29.62379 447 ILE A O 1
ATOM 2689 N N . THR A 1 341 ? 13.79201 5.35180 24.70774 1.000 26.08311 448 THR A N 1
ATOM 2690 C CA . THR A 1 341 ? 12.75798 6.07027 23.96861 1.000 24.84735 448 THR A CA 1
ATOM 2691 C C . THR A 1 341 ? 12.12667 7.20442 24.75787 1.000 27.12474 448 THR A C 1
ATOM 2692 O O . THR A 1 341 ? 12.13787 7.21619 25.99307 1.000 29.65728 448 THR A O 1
ATOM 2696 N N . VAL A 1 342 ? 11.59999 8.16767 24.00727 1.000 27.54562 449 VAL A N 1
ATOM 2697 C CA . VAL A 1 342 ? 10.91856 9.34145 24.53294 1.000 28.47265 449 VAL A CA 1
ATOM 2698 C C . VAL A 1 342 ? 9.68079 9.58581 23.67432 1.000 29.87505 449 VAL A C 1
ATOM 2699 O O . VAL A 1 342 ? 9.76503 9.55584 22.45276 1.000 30.29329 449 VAL A O 1
ATOM 2703 N N . LYS A 1 343 ? 8.53565 9.83024 24.30189 1.000 28.43853 450 LYS A N 1
ATOM 2704 C CA . LYS A 1 343 ? 7.30550 10.05873 23.54688 1.000 28.04968 450 LYS A CA 1
ATOM 2705 C C . LYS A 1 343 ? 7.31219 11.38854 22.78082 1.000 27.14150 450 LYS A C 1
ATOM 2706 O O . LYS A 1 343 ? 7.49698 12.47073 23.37501 1.000 27.93364 450 LYS A O 1
ATOM 2712 N N . GLU A 1 344 ? 7.11846 11.29613 21.45984 1.000 27.11972 451 GLU A N 1
ATOM 2713 C CA . GLU A 1 344 ? 7.09131 12.46785 20.57516 1.000 28.06400 451 GLU A CA 1
ATOM 2714 C C . GLU A 1 344 ? 5.85692 12.45616 19.67675 1.000 25.50682 451 GLU A C 1
ATOM 2715 O O . GLU A 1 344 ? 5.31540 11.40494 19.36137 1.000 25.65615 451 GLU A O 1
ATOM 2721 N N . ASN A 1 345 ? 5.41736 13.63871 19.26464 1.000 24.42580 452 ASN A N 1
ATOM 2722 C CA . ASN A 1 345 ? 4.30546 13.77320 18.33299 1.000 22.20969 452 ASN A CA 1
ATOM 2723 C C . ASN A 1 345 ? 4.65657 13.19863 16.97066 1.000 24.98407 452 ASN A C 1
ATOM 2724 O O . ASN A 1 345 ? 5.69178 13.53634 16.38531 1.000 26.88823 452 ASN A O 1
ATOM 2729 N N . ALA A 1 346 ? 3.79996 12.31707 16.46407 1.000 22.87253 453 ALA A N 1
ATOM 2730 C CA . ALA A 1 346 ? 4.05380 11.67788 15.18146 1.000 23.21721 453 ALA A CA 1
ATOM 2731 C C . ALA A 1 346 ? 3.55014 12.50613 14.00203 1.000 28.12528 453 ALA A C 1
ATOM 2732 O O . ALA A 1 346 ? 3.92866 12.26187 12.85328 1.000 25.43703 453 ALA A O 1
ATOM 2734 N N . LYS A 1 347 ? 2.70528 13.49731 14.27553 1.000 26.33643 454 LYS A N 1
ATOM 2735 C CA . LYS A 1 347 ? 2.18788 14.35341 13.21069 1.000 25.41043 454 LYS A CA 1
ATOM 2736 C C . LYS A 1 347 ? 3.16143 15.49476 12.91454 1.000 27.75111 454 LYS A C 1
ATOM 2737 O O . LYS A 1 347 ? 3.84708 15.97984 13.82189 1.000 31.05612 454 LYS A O 1
ATOM 2743 N N . PRO A 1 348 ? 3.22128 15.94047 11.64982 1.000 27.34850 455 PRO A N 1
ATOM 2744 C CA . PRO A 1 348 ? 2.42813 15.49086 10.49766 1.000 26.16652 455 PRO A CA 1
ATOM 2745 C C . PRO A 1 348 ? 2.98512 14.26583 9.79504 1.000 27.87636 455 PRO A C 1
ATOM 2746 O O . PRO A 1 348 ? 2.27768 13.70024 8.97080 1.000 29.99044 455 PRO A O 1
ATOM 2750 N N . ALA A 1 349 ? 4.22396 13.89200 10.09747 1.000 25.89590 456 ALA A N 1
ATOM 2751 C CA . ALA A 1 349 ? 4.86096 12.73635 9.47087 1.000 28.32418 456 ALA A CA 1
ATOM 2752 C C . ALA A 1 349 ? 5.89718 12.13937 10.41841 1.000 25.82792 456 ALA A C 1
ATOM 2753 O O . ALA A 1 349 ? 6.50839 12.86464 11.20313 1.000 30.37348 456 ALA A O 1
ATOM 2755 N N . PHE A 1 350 ? 6.10524 10.82586 10.34625 1.000 23.27156 457 PHE A N 1
ATOM 2756 C CA . PHE A 1 350 ? 6.99538 10.16175 11.30040 1.000 23.77743 457 PHE A CA 1
ATOM 2757 C C . PHE A 1 350 ? 7.79308 9.04965 10.60853 1.000 23.76372 457 PHE A C 1
ATOM 2758 O O . PHE A 1 350 ? 7.39394 8.59972 9.53967 1.000 25.87380 457 PHE A O 1
ATOM 2766 N N . PRO A 1 351 ? 8.92363 8.61891 11.20836 1.000 25.19861 458 PRO A N 1
ATOM 2767 C CA . PRO A 1 351 ? 9.74655 7.58543 10.56520 1.000 25.68729 458 PRO A CA 1
ATOM 2768 C C . PRO A 1 351 ? 9.04001 6.23360 10.53201 1.000 22.68600 458 PRO A C 1
ATOM 2769 O O . PRO A 1 351 ? 8.61098 5.73908 11.56818 1.000 21.35739 458 PRO A O 1
ATOM 2773 N N . VAL A 1 352 ? 8.90724 5.63095 9.35233 1.000 20.62333 459 VAL A N 1
ATOM 2774 C CA . VAL A 1 352 ? 8.14631 4.39689 9.26840 1.000 20.14900 459 VAL A CA 1
ATOM 2775 C C . VAL A 1 352 ? 8.87226 3.20339 9.81780 1.000 20.78568 459 VAL A C 1
ATOM 2776 O O . VAL A 1 352 ? 8.26134 2.15621 9.97802 1.000 23.77796 459 VAL A O 1
ATOM 2780 N N . ASP A 1 353 ? 10.16332 3.32293 10.11029 1.000 22.40574 460 ASP A N 1
ATOM 2781 C CA . ASP A 1 353 ? 10.85789 2.13792 10.59954 1.000 27.56461 460 ASP A CA 1
ATOM 2782 C C . ASP A 1 353 ? 10.33628 1.71567 11.98290 1.000 25.52970 460 ASP A C 1
ATOM 2783 O O . ASP A 1 353 ? 10.53745 0.57009 12.39393 1.000 20.79150 460 ASP A O 1
ATOM 2788 N N . TYR A 1 354 ? 9.61554 2.60072 12.67069 1.000 19.66355 461 TYR A N 1
ATOM 2789 C CA . TYR A 1 354 ? 8.94574 2.19382 13.91484 1.000 18.82016 461 TYR A CA 1
ATOM 2790 C C . TYR A 1 354 ? 7.81837 1.19275 13.65974 1.000 19.58940 461 TYR A C 1
ATOM 2791 O O . TYR A 1 354 ? 7.37594 0.50258 14.58409 1.000 19.35689 461 TYR A O 1
ATOM 2800 N N . LEU A 1 355 ? 7.38594 1.09398 12.40397 1.000 17.11016 462 LEU A N 1
ATOM 2801 C CA . LEU A 1 355 ? 6.33845 0.15999 12.01344 1.000 16.35411 462 LEU A CA 1
ATOM 2802 C C . LEU A 1 355 ? 6.91676 -1.13567 11.45156 1.000 18.44423 462 LEU A C 1
ATOM 2803 O O . LEU A 1 355 ? 6.16855 -2.01722 11.07340 1.000 19.25708 462 LEU A O 1
ATOM 2808 N N . LEU A 1 356 ? 8.24205 -1.22533 11.35930 1.000 16.73338 463 LEU A N 1
ATOM 2809 C CA . LEU A 1 356 ? 8.89522 -2.40604 10.76874 1.000 18.12436 463 LEU A CA 1
ATOM 2810 C C . LEU A 1 356 ? 9.35697 -3.43162 11.78744 1.000 22.58513 463 LEU A C 1
ATOM 2811 O O . LEU A 1 356 ? 9.73496 -3.07696 12.89862 1.000 18.96526 463 LEU A O 1
ATOM 2816 N N . VAL A 1 357 ? 9.33871 -4.70980 11.40100 1.000 19.60999 464 VAL A N 1
ATOM 2817 C CA . VAL A 1 357 ? 10.11620 -5.72372 12.11926 1.000 18.75372 464 VAL A CA 1
ATOM 2818 C C . VAL A 1 357 ? 10.99949 -6.41539 11.09038 1.000 17.91639 464 VAL A C 1
ATOM 2819 O O . VAL A 1 357 ? 10.63336 -6.54591 9.92125 1.000 17.02008 464 VAL A O 1
ATOM 2823 N N . THR A 1 358 ? 12.19784 -6.78817 11.51234 1.000 18.31594 465 THR A N 1
ATOM 2824 C CA . THR A 1 358 ? 13.14555 -7.39331 10.58651 1.000 18.29828 465 THR A CA 1
ATOM 2825 C C . THR A 1 358 ? 13.21344 -8.89848 10.79974 1.000 17.84679 465 THR A C 1
ATOM 2826 O O . THR A 1 358 ? 13.10388 -9.38384 11.92809 1.000 20.96259 465 THR A O 1
ATOM 2830 N N . LEU A 1 359 ? 13.40164 -9.61023 9.69806 1.000 16.64073 466 LEU A N 1
ATOM 2831 C CA . LEU A 1 359 ? 13.51129 -11.06731 9.68511 1.000 15.58621 466 LEU A CA 1
ATOM 2832 C C . LEU A 1 359 ? 14.86929 -11.42428 9.13594 1.000 19.53681 466 LEU A C 1
ATOM 2833 O O . LEU A 1 359 ? 15.43900 -10.64494 8.38753 1.000 23.73796 466 LEU A O 1
ATOM 2838 N N . THR A 1 360 ? 15.37609 -12.60600 9.45364 1.000 18.81365 467 THR A N 1
ATOM 2839 C CA . THR A 1 360 ? 16.59097 -13.06674 8.79545 1.000 19.41389 467 THR A CA 1
ATOM 2840 C C . THR A 1 360 ? 16.19847 -13.85339 7.54387 1.000 21.30611 467 THR A C 1
ATOM 2841 O O . THR A 1 360 ? 15.02255 -14.07066 7.29336 1.000 18.88093 467 THR A O 1
ATOM 2845 N N . HIS A 1 361 ? 17.17856 -14.24694 6.74216 1.000 19.29040 468 HIS A N 1
ATOM 2846 C CA . HIS A 1 361 ? 16.88621 -15.03808 5.55082 1.000 22.43631 468 HIS A CA 1
ATOM 2847 C C . HIS A 1 361 ? 18.06351 -15.93844 5.22115 1.000 24.19385 468 HIS A C 1
ATOM 2848 O O . HIS A 1 361 ? 19.16484 -15.74073 5.73204 1.000 25.36992 468 HIS A O 1
ATOM 2855 N N . GLY A 1 362 ? 17.83624 -16.92690 4.36347 1.000 21.51963 469 GLY A N 1
ATOM 2856 C CA . GLY A 1 362 ? 18.92873 -17.78262 3.94814 1.000 21.74353 469 GLY A CA 1
ATOM 2857 C C . GLY A 1 362 ? 18.48997 -18.89209 3.02588 1.000 23.97499 469 GLY A C 1
ATOM 2858 O O . GLY A 1 362 ? 17.34902 -18.92103 2.56463 1.000 23.56869 469 GLY A O 1
ATOM 2859 N N . PHE A 1 363 ? 19.41849 -19.80073 2.75957 1.000 28.77957 470 PHE A N 1
ATOM 2860 C CA . PHE A 1 363 ? 19.14017 -21.00160 1.98072 1.000 38.31465 470 PHE A CA 1
ATOM 2861 C C . PHE A 1 363 ? 19.50955 -22.23684 2.79900 1.000 43.27677 470 PHE A C 1
ATOM 2862 O O . PHE A 1 363 ? 20.36925 -22.16202 3.67705 1.000 46.40152 470 PHE A O 1
ATOM 2870 N N . PRO A 1 364 ? 18.84330 -23.37399 2.53869 1.000 35.48492 471 PRO A N 1
ATOM 2871 C CA . PRO A 1 364 ? 19.25821 -24.61350 3.20313 1.000 43.53996 471 PRO A CA 1
ATOM 2872 C C . PRO A 1 364 ? 20.56876 -25.11889 2.60277 1.000 55.14948 471 PRO A C 1
ATOM 2873 O O . PRO A 1 364 ? 20.98731 -24.60952 1.55927 1.000 53.82784 471 PRO A O 1
ATOM 2877 N N . ASN A 1 365 ? 21.20821 -26.09501 3.23851 1.000 72.16416 472 ASN A N 1
ATOM 2878 C CA . ASN A 1 365 ? 22.41180 -26.68553 2.66330 1.000 87.03814 472 ASN A CA 1
ATOM 2879 C C . ASN A 1 365 ? 22.14089 -28.07059 2.07751 1.000 97.96464 472 ASN A C 1
ATOM 2880 O O . ASN A 1 365 ? 21.18735 -28.74354 2.47081 1.000 99.41520 472 ASN A O 1
ATOM 2885 N N . THR A 1 366 ? 22.98260 -28.48753 1.13439 1.000 105.10090 473 THR A N 1
ATOM 2886 C CA . THR A 1 366 ? 22.82183 -29.77832 0.46768 1.000 105.36652 473 THR A CA 1
ATOM 2887 C C . THR A 1 366 ? 22.99098 -30.93897 1.44560 1.000 103.72897 473 THR A C 1
ATOM 2888 O O . THR A 1 366 ? 23.94441 -31.71252 1.35039 1.000 102.83971 473 THR A O 1
ATOM 2892 N N . THR A 1 370 ? 17.30751 -32.26706 1.43792 1.000 90.74326 477 THR A N 1
ATOM 2893 C CA . THR A 1 370 ? 16.74525 -31.38948 0.41534 1.000 89.62287 477 THR A CA 1
ATOM 2894 C C . THR A 1 370 ? 15.29133 -31.75177 0.12166 1.000 84.35086 477 THR A C 1
ATOM 2895 O O . THR A 1 370 ? 15.00371 -32.53135 -0.78754 1.000 89.95901 477 THR A O 1
ATOM 2899 N N . ASN A 1 371 ? 14.37528 -31.18588 0.90051 1.000 69.38295 478 ASN A N 1
ATOM 2900 C CA . ASN A 1 371 ? 12.95598 -31.47375 0.73061 1.000 51.18152 478 ASN A CA 1
ATOM 2901 C C . ASN A 1 371 ? 12.24664 -30.42961 -0.12838 1.000 38.68566 478 ASN A C 1
ATOM 2902 O O . ASN A 1 371 ? 11.05179 -30.19171 0.04187 1.000 39.82592 478 ASN A O 1
ATOM 2907 N N . SER A 1 372 ? 13.00437 -29.80945 -1.02917 1.000 40.48627 479 SER A N 1
ATOM 2908 C CA . SER A 1 372 ? 12.46407 -28.89754 -2.03394 1.000 37.05982 479 SER A CA 1
ATOM 2909 C C . SER A 1 372 ? 11.29509 -29.55288 -2.77588 1.000 36.86743 479 SER A C 1
ATOM 2910 O O . SER A 1 372 ? 11.38995 -30.70411 -3.21431 1.000 34.83754 479 SER A O 1
ATOM 2913 N N . LYS A 1 373 ? 10.18936 -28.82731 -2.89859 1.000 23.96971 480 LYS A N 1
ATOM 2914 C CA . LYS A 1 373 ? 8.99113 -29.36110 -3.51747 1.000 25.30223 480 LYS A CA 1
ATOM 2915 C C . LYS A 1 373 ? 9.16451 -29.56862 -5.02193 1.000 26.70999 480 LYS A C 1
ATOM 2916 O O . LYS A 1 373 ? 8.67345 -30.54868 -5.57727 1.000 31.29692 480 LYS A O 1
ATOM 2922 N N . PHE A 1 374 ? 9.86004 -28.64223 -5.67923 1.000 21.88714 481 PHE A N 1
ATOM 2923 C CA . PHE A 1 374 ? 10.04673 -28.72618 -7.12474 1.000 20.81529 481 PHE A CA 1
ATOM 2924 C C . PHE A 1 374 ? 11.50774 -28.96291 -7.48516 1.000 22.61691 481 PHE A C 1
ATOM 2925 O O . PHE A 1 374 ? 12.38205 -28.19590 -7.09563 1.000 25.52427 481 PHE A O 1
ATOM 2933 N N . VAL A 1 375 ? 11.76834 -30.03930 -8.22910 1.000 21.43784 482 VAL A N 1
ATOM 2934 C CA . VAL A 1 375 ? 13.12906 -30.35303 -8.65322 1.000 23.27323 482 VAL A CA 1
ATOM 2935 C C . VAL A 1 375 ? 13.73901 -29.23162 -9.47371 1.000 29.27071 482 VAL A C 1
ATOM 2936 O O . VAL A 1 375 ? 14.89241 -28.86394 -9.26223 1.000 27.49006 482 VAL A O 1
ATOM 2940 N N . SER A 1 376 ? 12.97699 -28.69082 -10.42227 1.000 25.76751 483 SER A N 1
ATOM 2941 C CA . SER A 1 376 ? 13.50854 -27.61537 -11.24630 1.000 26.14816 483 SER A CA 1
ATOM 2942 C C . SER A 1 376 ? 12.77638 -26.31302 -10.99085 1.000 25.37981 483 SER A C 1
ATOM 2943 O O . SER A 1 376 ? 11.56146 -26.28821 -10.79738 1.000 24.59543 483 SER A O 1
ATOM 2946 N N . SER A 1 377 ? 13.53976 -25.22891 -11.00000 1.000 24.05335 484 SER A N 1
ATOM 2947 C CA . SER A 1 377 ? 13.00467 -23.90414 -10.76439 1.000 25.00679 484 SER A CA 1
ATOM 2948 C C . SER A 1 377 ? 12.97516 -23.07304 -12.03352 1.000 27.24532 484 SER A C 1
ATOM 2949 O O . SER A 1 377 ? 12.35944 -22.01418 -12.06603 1.000 27.91478 484 SER A O 1
ATOM 2952 N N . THR A 1 378 ? 13.68372 -23.53749 -13.06216 1.000 21.58522 485 THR A N 1
ATOM 2953 C CA . THR A 1 378 ? 13.84369 -22.79856 -14.30425 1.000 24.54958 485 THR A CA 1
ATOM 2954 C C . THR A 1 378 ? 13.70566 -23.74666 -15.48804 1.000 31.19568 485 THR A C 1
ATOM 2955 O O . THR A 1 378 ? 13.59191 -24.95886 -15.30102 1.000 26.17136 485 THR A O 1
ATOM 2959 N N . GLY A 1 379 ? 13.72245 -23.20570 -16.70256 1.000 23.37840 486 GLY A N 1
ATOM 2960 C CA . GLY A 1 379 ? 13.72370 -24.04451 -17.88902 1.000 27.18861 486 GLY A CA 1
ATOM 2961 C C . GLY A 1 379 ? 12.44504 -23.98600 -18.69815 1.000 23.96263 486 GLY A C 1
ATOM 2962 O O . GLY A 1 379 ? 12.45779 -24.23909 -19.91529 1.000 26.86536 486 GLY A O 1
ATOM 2963 N N . PHE A 1 380 ? 11.33680 -23.69131 -18.02389 1.000 22.11683 487 PHE A N 1
ATOM 2964 C CA . PHE A 1 380 ? 10.07655 -23.42590 -18.70467 1.000 24.84533 487 PHE A CA 1
ATOM 2965 C C . PHE A 1 380 ? 9.65118 -22.02653 -18.31510 1.000 24.62612 487 PHE A C 1
ATOM 2966 O O . PHE A 1 380 ? 9.74097 -21.68441 -17.14136 1.000 22.71406 487 PHE A O 1
ATOM 2974 N N . PRO A 1 381 ? 9.19770 -21.22026 -19.28597 1.000 23.07583 488 PRO A N 1
ATOM 2975 C CA . PRO A 1 381 ? 8.89687 -19.81344 -18.99096 1.000 24.77572 488 PRO A CA 1
ATOM 2976 C C . PRO A 1 381 ? 7.93700 -19.61770 -17.82156 1.000 23.87668 488 PRO A C 1
ATOM 2977 O O . PRO A 1 381 ? 6.88170 -20.26116 -17.73678 1.000 22.18524 488 PRO A O 1
ATOM 2981 N N . TRP A 1 382 ? 8.32651 -18.73281 -16.91051 1.000 19.26434 489 TRP A N 1
ATOM 2982 C CA . TRP A 1 382 ? 7.46104 -18.29645 -15.83849 1.000 21.05272 489 TRP A CA 1
ATOM 2983 C C . TRP A 1 382 ? 6.29941 -17.49744 -16.41901 1.000 22.15547 489 TRP A C 1
ATOM 2984 O O . TRP A 1 382 ? 6.38963 -16.97475 -17.52404 1.000 24.72471 489 TRP A O 1
ATOM 2995 N N . SER A 1 383 ? 5.22049 -17.40689 -15.65254 1.000 23.07108 490 SER A N 1
ATOM 2996 C CA . SER A 1 383 ? 4.04682 -16.64109 -16.04583 1.000 24.65174 490 SER A CA 1
ATOM 2997 C C . SER A 1 383 ? 4.35969 -15.16918 -16.30234 1.000 26.37188 490 SER A C 1
ATOM 2998 O O . SER A 1 383 ? 5.26330 -14.59398 -15.69137 1.000 23.56061 490 SER A O 1
ATOM 3001 N N . ASN A 1 384 ? 3.59024 -14.57904 -17.21032 1.000 23.59843 491 ASN A N 1
ATOM 3002 C CA . ASN A 1 384 ? 3.59344 -13.13992 -17.43660 1.000 21.47120 491 ASN A CA 1
ATOM 3003 C C . ASN A 1 384 ? 4.94451 -12.55715 -17.85339 1.000 27.57588 491 ASN A C 1
ATOM 3004 O O . ASN A 1 384 ? 5.30051 -11.44260 -17.46544 1.000 26.08005 491 ASN A O 1
ATOM 3009 N N . ARG A 1 385 ? 5.66946 -13.29328 -18.69244 1.000 20.79468 492 ARG A N 1
ATOM 3010 C CA . ARG A 1 385 ? 6.98055 -12.84733 -19.15379 1.000 24.06803 492 ARG A CA 1
ATOM 3011 C C . ARG A 1 385 ? 7.07743 -12.68420 -20.65457 1.000 29.59319 492 ARG A C 1
ATOM 3012 O O . ARG A 1 385 ? 8.17373 -12.73130 -21.21798 1.000 28.62164 492 ARG A O 1
ATOM 3020 N N . GLN A 1 386 ? 5.94138 -12.48145 -21.30379 1.000 29.67861 493 GLN A N 1
ATOM 3021 C CA . GLN A 1 386 ? 5.95149 -12.33512 -22.75518 1.000 34.72999 493 GLN A CA 1
ATOM 3022 C C . GLN A 1 386 ? 6.83782 -11.17217 -23.20913 1.000 40.93853 493 GLN A C 1
ATOM 3023 O O . GLN A 1 386 ? 7.48568 -11.26180 -24.24489 1.000 45.35844 493 GLN A O 1
ATOM 3029 N N . ALA A 1 387 ? 6.90095 -10.10845 -22.41248 1.000 46.38217 494 ALA A N 1
ATOM 3030 C CA . ALA A 1 387 ? 7.71284 -8.93932 -22.75306 1.000 54.24382 494 ALA A CA 1
ATOM 3031 C C . ALA A 1 387 ? 9.21557 -9.22696 -22.67696 1.000 56.58323 494 ALA A C 1
ATOM 3032 O O . ALA A 1 387 ? 10.02457 -8.48210 -23.23063 1.000 61.33623 494 ALA A O 1
ATOM 3034 N N . MET A 1 388 ? 9.58137 -10.29963 -21.98167 1.000 40.85103 495 MET A N 1
ATOM 3035 C CA . MET A 1 388 ? 10.96366 -10.77483 -21.94379 1.000 41.44700 495 MET A CA 1
ATOM 3036 C C . MET A 1 388 ? 11.24181 -11.78398 -23.04142 1.000 38.14548 495 MET A C 1
ATOM 3037 O O . MET A 1 388 ? 12.30673 -12.40675 -23.06685 1.000 37.09219 495 MET A O 1
ATOM 3042 N N . GLY A 1 389 ? 10.27266 -11.98418 -23.92327 1.000 36.39721 496 GLY A N 1
ATOM 3043 C CA . GLY A 1 389 ? 10.40567 -12.99453 -24.95239 1.000 35.88507 496 GLY A CA 1
ATOM 3044 C C . GLY A 1 389 ? 10.26339 -14.41584 -24.43643 1.000 33.23403 496 GLY A C 1
ATOM 3045 O O . GLY A 1 389 ? 10.74690 -15.35869 -25.06516 1.000 38.84758 496 GLY A O 1
ATOM 3046 N N . GLN A 1 390 ? 9.59269 -14.58201 -23.30053 1.000 29.30589 497 GLN A N 1
ATOM 3047 C CA . GLN A 1 390 ? 9.37776 -15.91126 -22.74206 1.000 30.74609 497 GLN A CA 1
ATOM 3048 C C . GLN A 1 390 ? 7.88280 -16.18683 -22.61592 1.000 35.34550 497 GLN A C 1
ATOM 3049 O O . GLN A 1 390 ? 7.26560 -15.84668 -21.61177 1.000 34.66299 497 GLN A O 1
ATOM 3055 N N . SER A 1 391 ? 7.28913 -16.79767 -23.63421 1.000 35.69023 498 SER A N 1
ATOM 3056 C CA . SER A 1 391 ? 5.85169 -17.02992 -23.58512 1.000 34.76149 498 SER A CA 1
ATOM 3057 C C . SER A 1 391 ? 5.53434 -18.50407 -23.36832 1.000 34.67760 498 SER A C 1
ATOM 3058 O O . SER A 1 391 ? 6.30092 -19.37998 -23.75782 1.000 38.26750 498 SER A O 1
ATOM 3061 N N . GLN A 1 392 ? 4.40620 -18.76687 -22.71993 1.000 30.91351 499 GLN A N 1
ATOM 3062 C CA . GLN A 1 392 ? 3.91621 -20.12648 -22.56071 1.000 29.25000 499 GLN A CA 1
ATOM 3063 C C . GLN A 1 392 ? 2.94827 -20.44278 -23.69296 1.000 29.09128 499 GLN A C 1
ATOM 3064 O O . GLN A 1 392 ? 1.86097 -19.87894 -23.76901 1.000 32.17003 499 GLN A O 1
ATOM 3070 N N . ASP A 1 393 ? 3.36152 -21.32752 -24.58846 1.000 28.73800 500 ASP A N 1
ATOM 3071 C CA . ASP A 1 393 ? 2.50081 -21.75038 -25.68010 1.000 32.22993 500 ASP A CA 1
ATOM 3072 C C . ASP A 1 393 ? 2.83838 -23.18274 -26.06541 1.000 29.14632 500 ASP A C 1
ATOM 3073 O O . ASP A 1 393 ? 3.69090 -23.81148 -25.43344 1.000 28.79631 500 ASP A O 1
ATOM 3078 N N . TYR A 1 394 ? 2.16639 -23.70331 -27.08940 1.000 31.62258 501 TYR A N 1
ATOM 3079 C CA . TYR A 1 394 ? 2.38776 -25.08147 -27.50101 1.000 32.26087 501 TYR A CA 1
ATOM 3080 C C . TYR A 1 394 ? 3.80641 -25.28183 -28.00979 1.000 35.16357 501 TYR A C 1
ATOM 3081 O O . TYR A 1 394 ? 4.43754 -26.30158 -27.72793 1.000 35.40668 501 TYR A O 1
ATOM 3090 N N . GLN A 1 395 ? 4.31018 -24.30630 -28.75445 1.000 33.99948 502 GLN A N 1
ATOM 3091 C CA . GLN A 1 395 ? 5.64612 -24.41775 -29.31878 1.000 35.35327 502 GLN A CA 1
ATOM 3092 C C . GLN A 1 395 ? 6.67809 -24.60425 -28.20998 1.000 33.73524 502 GLN A C 1
ATOM 3093 O O . GLN A 1 395 ? 7.59439 -25.42571 -28.31857 1.000 38.13207 502 GLN A O 1
ATOM 3099 N N . GLU A 1 396 ? 6.50919 -23.84654 -27.13339 1.000 34.76527 503 GLU A N 1
ATOM 3100 C CA . GLU A 1 396 ? 7.45180 -23.88473 -26.02999 1.000 30.98872 503 GLU A CA 1
ATOM 3101 C C . GLU A 1 396 ? 7.33935 -25.17811 -25.24310 1.000 29.63757 503 GLU A C 1
ATOM 3102 O O . GLU A 1 396 ? 8.35041 -25.77686 -24.88434 1.000 31.16134 503 GLU A O 1
ATOM 3108 N N . LEU A 1 397 ? 6.10722 -25.60078 -24.97788 1.000 30.10278 504 LEU A N 1
ATOM 3109 C CA . LEU A 1 397 ? 5.86971 -26.83513 -24.24166 1.000 30.07260 504 LEU A CA 1
ATOM 3110 C C . LEU A 1 397 ? 6.41351 -28.03907 -25.01270 1.000 27.80229 504 LEU A C 1
ATOM 3111 O O . LEU A 1 397 ? 6.98781 -28.95259 -24.42468 1.000 27.73170 504 LEU A O 1
ATOM 3116 N N . LYS A 1 398 ? 6.24846 -28.02917 -26.33094 1.000 26.44992 505 LYS A N 1
ATOM 3117 C CA . LYS A 1 398 ? 6.77302 -29.10533 -27.15825 1.000 30.05061 505 LYS A CA 1
ATOM 3118 C C . LYS A 1 398 ? 8.29706 -29.15277 -27.05626 1.000 31.68787 505 LYS A C 1
ATOM 3119 O O . LYS A 1 398 ? 8.87953 -30.21702 -26.85228 1.000 32.03612 505 LYS A O 1
ATOM 3125 N N . LYS A 1 399 ? 8.93466 -27.99053 -27.17448 1.000 31.11747 506 LYS A N 1
ATOM 3126 C CA . LYS A 1 399 ? 10.39135 -27.90531 -27.09139 1.000 33.58467 506 LYS A CA 1
ATOM 3127 C C . LYS A 1 399 ? 10.88688 -28.38929 -25.73663 1.000 30.93367 506 LYS A C 1
ATOM 3128 O O . LYS A 1 399 ? 11.90932 -29.06649 -25.63810 1.000 34.19035 506 LYS A O 1
ATOM 3134 N N . TYR A 1 400 ? 10.13854 -28.04343 -24.69652 1.000 27.28984 507 TYR A N 1
ATOM 3135 C CA . TYR A 1 400 ? 10.51698 -28.37345 -23.33198 1.000 31.31951 507 TYR A CA 1
ATOM 3136 C C . TYR A 1 400 ? 10.36471 -29.86066 -23.02271 1.000 33.36570 507 TYR A C 1
ATOM 3137 O O . TYR A 1 400 ? 11.23998 -30.47409 -22.41522 1.000 30.29307 507 TYR A O 1
ATOM 3146 N N . LEU A 1 401 ? 9.25895 -30.44028 -23.47509 1.000 32.11898 508 LEU A N 1
ATOM 3147 C CA . LEU A 1 401 ? 8.76475 -31.67986 -22.88852 1.000 36.82241 508 LEU A CA 1
ATOM 3148 C C . LEU A 1 401 ? 8.62410 -32.88289 -23.83065 1.000 37.95664 508 LEU A C 1
ATOM 3149 O O . LEU A 1 401 ? 8.65084 -34.02751 -23.37895 1.000 38.85926 508 LEU A O 1
ATOM 3154 N N . PHE A 1 402 ? 8.49118 -32.63611 -25.12908 1.000 34.46155 509 PHE A N 1
ATOM 3155 C CA . PHE A 1 402 ? 8.02907 -33.67857 -26.04721 1.000 33.88472 509 PHE A CA 1
ATOM 3156 C C . PHE A 1 402 ? 8.97952 -34.85881 -26.17646 1.000 37.31559 509 PHE A C 1
ATOM 3157 O O . PHE A 1 402 ? 8.57567 -36.00975 -25.97880 1.000 41.98286 509 PHE A O 1
ATOM 3165 N N . ASN A 1 403 ? 10.23210 -34.58528 -26.52913 1.000 37.60632 510 ASN A N 1
ATOM 3166 C CA . ASN A 1 403 ? 11.20224 -35.65826 -26.72253 1.000 41.97542 510 ASN A CA 1
ATOM 3167 C C . ASN A 1 403 ? 11.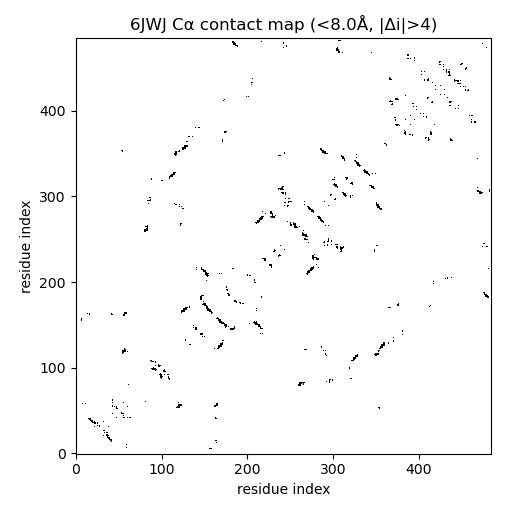43067 -36.45601 -25.44334 1.000 42.53508 510 ASN A C 1
ATOM 3168 O O . ASN A 1 403 ? 11.56544 -37.68151 -25.48061 1.000 45.89860 510 ASN A O 1
ATOM 3173 N N . VAL A 1 404 ? 11.46544 -35.75722 -24.31422 1.000 37.56355 511 VAL A N 1
ATOM 3174 C CA . VAL A 1 404 ? 11.63715 -36.41340 -23.02708 1.000 40.42980 511 VAL A CA 1
ATOM 3175 C C . VAL A 1 404 ? 10.45266 -37.32209 -22.72391 1.000 38.99270 511 VAL A C 1
ATOM 3176 O O . VAL A 1 404 ? 10.62923 -38.43642 -22.24077 1.000 42.53276 511 VAL A O 1
ATOM 3180 N N . ALA A 1 405 ? 9.24783 -36.84715 -23.02373 1.000 37.93225 512 ALA A N 1
ATOM 3181 C CA . ALA A 1 405 ? 8.03001 -37.60537 -22.75187 1.000 40.02882 512 ALA A CA 1
ATOM 3182 C C . ALA A 1 405 ? 7.93790 -38.88028 -23.58435 1.000 48.10327 512 ALA A C 1
ATOM 3183 O O . ALA A 1 405 ? 7.12511 -39.75762 -23.29397 1.000 53.65545 512 ALA A O 1
ATOM 3185 N N . SER A 1 406 ? 8.76190 -38.98619 -24.61947 1.000 45.03766 513 SER A N 1
ATOM 3186 C CA . SER A 1 406 ? 8.71032 -40.16108 -25.47640 1.000 42.78547 513 SER A CA 1
ATOM 3187 C C . SER A 1 406 ? 10.01046 -40.95829 -25.44752 1.000 47.55431 513 SER A C 1
ATOM 3188 O O . SER A 1 406 ? 10.21938 -41.83776 -26.27501 1.000 49.82188 513 SER A O 1
ATOM 3191 N N . SER A 1 407 ? 10.87609 -40.65424 -24.48644 1.000 41.90869 514 SER A N 1
ATOM 3192 C CA . SER A 1 407 ? 12.16634 -41.33045 -24.37146 1.000 41.62254 514 SER A CA 1
ATOM 3193 C C . SER A 1 407 ? 12.11810 -42.47696 -23.37076 1.000 40.57144 514 SER A C 1
ATOM 3194 O O . SER A 1 407 ? 12.96546 -43.37011 -23.39166 1.000 41.67308 514 SER A O 1
ATOM 3197 N N . GLY A 1 408 ? 11.13406 -42.43607 -22.48194 1.000 36.20856 515 GLY A N 1
ATOM 3198 C CA . GLY A 1 408 ? 11.02939 -43.43096 -21.43061 1.000 38.58870 515 GLY A CA 1
ATOM 3199 C C . GLY A 1 408 ? 11.93649 -43.11616 -20.25468 1.000 35.87106 515 GLY A C 1
ATOM 3200 O O . GLY A 1 408 ? 11.96848 -43.85129 -19.27717 1.000 33.29484 515 GLY A O 1
ATOM 3201 N N . ASP A 1 409 ? 12.68081 -42.01825 -20.34942 1.000 31.49595 516 ASP A N 1
ATOM 3202 C CA . ASP A 1 409 ? 13.53193 -41.58208 -19.25077 1.000 28.69458 516 ASP A CA 1
ATOM 3203 C C . ASP A 1 409 ? 12.66929 -40.91825 -18.18874 1.000 30.84965 516 ASP A C 1
ATOM 3204 O O . ASP A 1 409 ? 12.36177 -39.73484 -18.30484 1.000 29.63533 516 ASP A O 1
ATOM 3209 N N . PHE A 1 410 ? 12.26965 -41.65758 -17.15432 1.000 28.09111 517 PHE A N 1
ATOM 3210 C CA . PHE A 1 410 ? 11.42201 -41.05379 -16.12231 1.000 28.53989 517 PHE A CA 1
ATOM 3211 C C . PHE A 1 410 ? 12.19269 -40.12293 -15.19420 1.000 28.06294 517 PHE A C 1
ATOM 3212 O O . PHE A 1 410 ? 11.59448 -39.27251 -14.54158 1.000 30.03338 517 PHE A O 1
ATOM 3220 N N . ASN A 1 411 ? 13.50775 -40.27632 -15.11341 1.000 28.88691 518 ASN A N 1
ATOM 3221 C CA . ASN A 1 411 ? 14.29736 -39.33675 -14.31781 1.000 28.15424 518 ASN A CA 1
ATOM 3222 C C . ASN A 1 411 ? 14.24357 -37.95688 -14.93724 1.000 32.68022 518 ASN A C 1
ATOM 3223 O O . ASN A 1 411 ? 13.99420 -36.95777 -14.25357 1.000 29.54857 518 ASN A O 1
ATOM 3228 N N . LEU A 1 412 ? 14.46367 -37.90605 -16.24464 1.000 29.53190 519 LEU A N 1
ATOM 3229 C CA . LEU A 1 412 ? 14.42245 -36.62809 -16.94799 1.000 25.41040 519 LEU A CA 1
ATOM 3230 C C . LEU A 1 412 ? 12.99182 -36.07696 -17.00609 1.000 24.88002 519 LEU A C 1
ATOM 3231 O O . LEU A 1 412 ? 12.78367 -34.87717 -16.82124 1.000 23.05765 519 LEU A O 1
ATOM 3236 N N . LEU A 1 413 ? 12.00967 -36.93882 -17.26739 1.000 26.48907 520 LEU A N 1
ATOM 3237 C CA . LEU A 1 413 ? 10.61353 -36.49860 -17.27101 1.000 23.21781 520 LEU A CA 1
ATOM 3238 C C . LEU A 1 413 ? 10.22183 -35.90787 -15.91563 1.000 25.88273 520 LEU A C 1
ATOM 3239 O O . LEU A 1 413 ? 9.56501 -34.86447 -15.84400 1.000 22.99323 520 LEU A O 1
ATOM 3244 N N . HIS A 1 414 ? 10.63192 -36.57390 -14.84141 1.000 23.81210 521 HIS A N 1
ATOM 3245 C CA . HIS A 1 414 ? 10.34994 -36.09607 -13.48780 1.000 25.40045 521 HIS A CA 1
ATOM 3246 C C . HIS A 1 414 ? 10.95338 -34.71413 -13.27076 1.000 22.78155 521 HIS A C 1
ATOM 3247 O O . HIS A 1 414 ? 10.28899 -33.80883 -12.75807 1.000 23.40194 521 HIS A O 1
ATOM 3254 N N . GLU A 1 415 ? 12.20217 -34.54873 -13.69718 1.000 22.97813 522 GLU A N 1
ATOM 3255 C CA . GLU A 1 415 ? 12.89185 -33.27044 -13.55135 1.000 24.14153 522 GLU A CA 1
ATOM 3256 C C . GLU A 1 415 ? 12.15010 -32.16204 -14.29806 1.000 28.15613 522 GLU A C 1
ATOM 3257 O O . GLU A 1 415 ? 12.04965 -31.02829 -13.81520 1.000 29.66425 522 GLU A O 1
ATOM 3263 N N . LYS A 1 416 ? 11.61417 -32.50296 -15.46470 1.000 24.20033 523 LYS A N 1
ATOM 3264 C CA . LYS A 1 416 ? 10.90893 -31.54034 -16.30686 1.000 23.15378 523 LYS A CA 1
ATOM 3265 C C . LYS A 1 416 ? 9.54417 -31.14346 -15.73405 1.000 23.62471 523 LYS A C 1
ATOM 3266 O O . LYS A 1 416 ? 9.19890 -29.96009 -15.71217 1.000 23.45916 523 LYS A O 1
ATOM 3272 N N . ILE A 1 417 ? 8.76070 -32.11775 -15.27642 1.000 21.42807 524 ILE A N 1
ATOM 3273 C CA . ILE A 1 417 ? 7.41347 -31.80068 -14.81667 1.000 19.45319 524 ILE A CA 1
ATOM 3274 C C . ILE A 1 417 ? 7.38161 -31.31658 -13.36694 1.000 20.92932 524 ILE A C 1
ATOM 3275 O O . ILE A 1 417 ? 6.38434 -30.75333 -12.93619 1.000 21.15366 524 ILE A O 1
ATOM 3280 N N . SER A 1 418 ? 8.45941 -31.54394 -12.61984 1.000 18.99832 525 SER A N 1
ATOM 3281 C CA . SER A 1 418 ? 8.50871 -31.08156 -11.23573 1.000 20.60767 525 SER A CA 1
ATOM 3282 C C . SER A 1 418 ? 8.94099 -29.63069 -11.23927 1.000 23.56860 525 SER A C 1
ATOM 3283 O O . SER A 1 418 ? 10.07928 -29.30095 -10.90254 1.000 20.86870 525 SER A O 1
ATOM 3286 N N . ASN A 1 419 ? 8.00097 -28.77417 -11.61779 1.000 19.35988 526 ASN A N 1
ATOM 3287 C CA . ASN A 1 419 ? 8.29675 -27.40612 -12.00470 1.000 20.02748 526 ASN A CA 1
ATOM 3288 C C . ASN A 1 419 ? 7.00873 -26.60439 -11.86631 1.000 19.52193 526 ASN A C 1
ATOM 3289 O O . ASN A 1 419 ? 6.04146 -26.87691 -12.56304 1.000 19.93523 526 ASN A O 1
ATOM 3294 N N . PHE A 1 420 ? 6.98798 -25.63646 -10.94346 1.000 17.63999 527 PHE A N 1
ATOM 3295 C CA . PHE A 1 420 ? 5.76848 -24.90461 -10.59490 1.000 19.84170 527 PHE A CA 1
ATOM 3296 C C . PHE A 1 420 ? 5.06682 -24.28845 -11.80732 1.000 17.01906 527 PHE A C 1
ATOM 3297 O O . PHE A 1 420 ? 3.87418 -24.52407 -12.02809 1.000 19.08544 527 PHE A O 1
ATOM 3305 N N . HIS A 1 421 ? 5.80364 -23.52814 -12.61304 1.000 18.31523 528 HIS A N 1
ATOM 3306 C CA . HIS A 1 421 ? 5.16619 -22.82634 -13.71975 1.000 20.12561 528 HIS A CA 1
ATOM 3307 C C . HIS A 1 421 ? 4.74917 -23.76149 -14.84448 1.000 20.55514 528 HIS A C 1
ATOM 3308 O O . HIS A 1 421 ? 3.74438 -23.51869 -15.50505 1.000 21.75606 528 HIS A O 1
ATOM 3315 N N . LEU A 1 422 ? 5.49078 -24.85284 -15.01240 1.000 23.66501 529 LEU A N 1
ATOM 3316 C CA . LEU A 1 422 ? 5.11900 -25.89889 -15.95962 1.000 21.13875 529 LEU A CA 1
ATOM 3317 C C . LEU A 1 422 ? 3.75735 -26.47861 -15.57592 1.000 21.96513 529 LEU A C 1
ATOM 3318 O O . LEU A 1 422 ? 2.86934 -26.61011 -16.41275 1.000 23.59273 529 LEU A O 1
ATOM 3323 N N . LEU A 1 423 ? 3.59913 -26.81565 -14.29821 1.000 20.54742 530 LEU A N 1
ATOM 3324 C CA . LEU A 1 423 ? 2.36783 -27.43411 -13.81821 1.000 23.18167 530 LEU A CA 1
ATOM 3325 C C . LEU A 1 423 ? 1.17473 -26.50901 -14.02393 1.000 23.25567 530 LEU A C 1
ATOM 3326 O O . LEU A 1 423 ? 0.13047 -26.93394 -14.50739 1.000 23.49886 530 LEU A O 1
ATOM 3331 N N . LEU A 1 424 ? 1.33260 -25.23940 -13.66428 1.000 23.04847 531 LEU A N 1
ATOM 3332 C CA . LEU A 1 424 ? 0.25359 -24.28199 -13.86332 1.000 19.85901 531 LEU A CA 1
ATOM 3333 C C . LEU A 1 424 ? -0.12814 -24.17284 -15.34264 1.000 22.39343 531 LEU A C 1
ATOM 3334 O O . LEU A 1 424 ? -1.30488 -24.09364 -15.68850 1.000 26.22279 531 LEU A O 1
ATOM 3339 N N . TYR A 1 425 ? 0.86131 -24.16776 -16.22490 1.000 23.27199 532 TYR A N 1
ATOM 3340 C CA . TYR A 1 425 ? 0.53670 -24.03907 -17.63418 1.000 23.68932 532 TYR A CA 1
ATOM 3341 C C . TYR A 1 425 ? -0.22638 -25.26256 -18.13655 1.000 25.73782 532 TYR A C 1
ATOM 3342 O O . TYR A 1 425 ? -1.24077 -25.12555 -18.81624 1.000 28.28141 532 TYR A O 1
ATOM 3351 N N . ILE A 1 426 ? 0.24075 -26.45448 -17.78168 1.000 23.06099 533 ILE A N 1
ATOM 3352 C CA . ILE A 1 426 ? -0.42737 -27.66913 -18.24273 1.000 22.46758 533 ILE A CA 1
ATOM 3353 C C . ILE A 1 426 ? -1.86806 -27.69571 -17.74116 1.000 26.03332 533 ILE A C 1
ATOM 3354 O O . ILE A 1 426 ? -2.78130 -27.99569 -18.51026 1.000 26.83521 533 ILE A O 1
ATOM 3359 N N . ASN A 1 427 ? -2.08736 -27.33119 -16.47885 1.000 25.73971 534 ASN A N 1
ATOM 3360 C CA . ASN A 1 427 ? -3.45872 -27.32595 -15.96376 1.000 27.17507 534 ASN A CA 1
ATOM 3361 C C . ASN A 1 427 ? -4.33856 -26.31404 -16.69833 1.000 30.16090 534 ASN A C 1
ATOM 3362 O O . ASN A 1 427 ? -5.53716 -26.53868 -16.85866 1.000 32.04762 534 ASN A O 1
ATOM 3367 N N . SER A 1 428 ? -3.74782 -25.21667 -17.16630 1.000 29.56590 535 SER A N 1
ATOM 3368 C CA . SER A 1 428 ? -4.51209 -24.20580 -17.89553 1.000 35.74133 535 SER A CA 1
ATOM 3369 C C . SER A 1 428 ? -5.04762 -24.73675 -19.23080 1.000 38.77499 535 SER A C 1
ATOM 3370 O O . SER A 1 428 ? -6.02063 -24.21006 -19.76554 1.000 42.87190 535 SER A O 1
ATOM 3373 N N . LEU A 1 429 ? -4.42585 -25.78247 -19.76420 1.000 29.47057 536 LEU A N 1
ATOM 3374 C CA . LEU A 1 429 ? -4.84377 -26.33106 -21.05535 1.000 31.84970 536 LEU A CA 1
ATOM 3375 C C . LEU A 1 429 ? -6.12498 -27.15754 -20.92956 1.000 37.51049 536 LEU A C 1
ATOM 3376 O O . LEU A 1 429 ? -6.76359 -27.47243 -21.93167 1.000 39.39510 536 LEU A O 1
ATOM 3381 N N . GLN A 1 430 ? -6.48502 -27.51716 -19.69975 1.000 34.38488 537 GLN A N 1
ATOM 3382 C CA . GLN A 1 430 ? -7.69000 -28.30617 -19.44058 1.000 46.35310 537 GLN A CA 1
ATOM 3383 C C . GLN A 1 430 ? -7.77036 -29.56497 -20.30666 1.000 47.10323 537 GLN A C 1
ATOM 3384 O O . GLN A 1 430 ? -8.85021 -29.95373 -20.75121 1.000 52.71104 537 GLN A O 1
ATOM 3390 N N . ILE A 1 431 ? -6.62276 -30.18819 -20.55677 1.000 34.70763 538 ILE A N 1
ATOM 3391 C CA . ILE A 1 431 ? -6.57670 -31.45204 -21.27029 1.000 35.09378 538 ILE A CA 1
ATOM 3392 C C . ILE A 1 431 ? -6.72562 -32.60863 -20.28763 1.000 37.72941 538 ILE A C 1
ATOM 3393 O O . ILE A 1 431 ? -7.55292 -33.49835 -20.48044 1.000 38.24194 538 ILE A O 1
ATOM 3398 N N . LEU A 1 432 ? -5.92544 -32.58596 -19.22841 1.000 34.68092 539 LEU A N 1
ATOM 3399 C CA . LEU A 1 432 ? -6.00200 -33.60553 -18.19030 1.000 32.40291 539 LEU A CA 1
ATOM 3400 C C . LEU A 1 432 ? -7.28869 -33.47942 -17.37499 1.000 33.36792 539 LEU A C 1
ATOM 3401 O O . LEU A 1 432 ? -7.76833 -32.37297 -17.12655 1.000 36.39651 539 LEU A O 1
ATOM 3406 N N . SER A 1 433 ? -7.83434 -34.62054 -16.96285 1.000 35.58548 540 SER A N 1
ATOM 3407 C CA . SER A 1 433 ? -8.92740 -34.65304 -15.99755 1.000 38.96264 540 SER A CA 1
ATOM 3408 C C . SER A 1 433 ? -8.41685 -34.27235 -14.61373 1.000 45.24598 540 SER A C 1
ATOM 3409 O O . SER A 1 433 ? -7.21229 -34.32255 -14.36606 1.000 45.84554 540 SER A O 1
ATOM 3412 N N . PRO A 1 434 ? -9.32905 -33.88592 -13.70759 1.000 44.09463 541 PRO A N 1
ATOM 3413 C CA . PRO A 1 434 ? -8.96202 -33.65242 -12.30732 1.000 44.65064 541 PRO A CA 1
ATOM 3414 C C . PRO A 1 434 ? -8.14130 -34.79947 -11.70991 1.000 43.46336 541 PRO A C 1
ATOM 3415 O O . PRO A 1 434 ? -7.14679 -34.55526 -11.02286 1.000 41.65401 541 PRO A O 1
ATOM 3419 N N . ASP A 1 435 ? -8.54816 -36.03202 -11.98353 1.000 37.69826 542 ASP A N 1
ATOM 3420 C CA . ASP A 1 435 ? -7.80866 -37.20043 -11.52142 1.000 42.89035 542 ASP A CA 1
ATOM 3421 C C . ASP A 1 435 ? -6.40070 -37.23733 -12.10271 1.000 41.19582 542 ASP A C 1
ATOM 3422 O O . ASP A 1 435 ? -5.44384 -37.57082 -11.40700 1.000 38.90923 542 ASP A O 1
ATOM 3427 N N . GLU A 1 436 ? -6.27984 -36.90507 -13.38401 1.000 36.78669 543 GLU A N 1
ATOM 3428 C CA . GLU A 1 436 ? -4.98341 -36.93515 -14.04682 1.000 32.89617 543 GLU A CA 1
ATOM 3429 C C . GLU A 1 436 ? -4.13051 -35.75166 -13.57774 1.000 29.28110 543 GLU A C 1
ATOM 3430 O O . GLU A 1 436 ? -2.92385 -35.88578 -13.39220 1.000 30.34639 543 GLU A O 1
ATOM 3436 N N . TRP A 1 437 ? -4.76618 -34.60247 -13.36966 1.000 29.69716 544 TRP A N 1
ATOM 3437 C CA . TRP A 1 437 ? -4.08542 -33.43953 -12.81353 1.000 28.84395 544 TRP A CA 1
ATOM 3438 C C . TRP A 1 437 ? -3.51288 -33.77547 -11.43519 1.000 27.14702 544 TRP A C 1
ATOM 3439 O O . TRP A 1 437 ? -2.39182 -33.38449 -11.10427 1.000 25.31038 544 TRP A O 1
ATOM 3450 N N . LYS A 1 438 ? -4.27322 -34.52290 -10.64166 1.000 28.64547 545 LYS A N 1
ATOM 3451 C CA . LYS A 1 438 ? -3.79552 -34.92515 -9.32552 1.000 30.85698 545 LYS A CA 1
ATOM 3452 C C . LYS A 1 438 ? -2.60635 -35.87807 -9.44984 1.000 28.74489 545 LYS A C 1
ATOM 3453 O O . LYS A 1 438 ? -1.65281 -35.78526 -8.68074 1.000 28.90617 545 LYS A O 1
ATOM 3459 N N . LEU A 1 439 ? -2.66001 -36.78633 -10.42098 1.000 26.27097 546 LEU A N 1
ATOM 3460 C CA . LEU A 1 439 ? -1.52638 -37.66287 -10.69716 1.000 27.17648 546 LEU A CA 1
ATOM 3461 C C . LEU A 1 439 ? -0.28543 -36.86514 -11.08038 1.000 22.67456 546 LEU A C 1
ATOM 3462 O O . LEU A 1 439 ? 0.83377 -37.18922 -10.67053 1.000 27.49021 546 LEU A O 1
ATOM 3467 N N . LEU A 1 440 ? -0.48404 -35.83364 -11.88814 1.000 23.53634 547 LEU A N 1
ATOM 3468 C CA . LEU A 1 440 ? 0.62849 -34.99912 -12.32237 1.000 24.02830 547 LEU A CA 1
ATOM 3469 C C . LEU A 1 440 ? 1.27813 -34.27911 -11.13324 1.000 22.03704 547 LEU A C 1
ATOM 3470 O O . LEU A 1 440 ? 2.50454 -34.26625 -10.99878 1.000 23.32416 547 LEU A O 1
ATOM 3475 N N . ILE A 1 441 ? 0.45891 -33.69239 -10.26568 1.000 22.47901 548 ILE A N 1
ATOM 3476 C CA . ILE A 1 441 ? 0.97281 -33.07300 -9.04388 1.000 22.15626 548 ILE A CA 1
ATOM 3477 C C . ILE A 1 441 ? 1.73521 -34.08679 -8.18395 1.000 24.12760 548 ILE A C 1
ATOM 3478 O O . ILE A 1 441 ? 2.83836 -33.81109 -7.72499 1.000 24.11853 548 ILE A O 1
ATOM 3483 N N . GLU A 1 442 ? 1.16246 -35.27024 -7.98650 1.000 24.85787 549 GLU A N 1
ATOM 3484 C CA . GLU A 1 442 ? 1.83442 -36.29075 -7.18550 1.000 27.74641 549 GLU A CA 1
ATOM 3485 C C . GLU A 1 442 ? 3.19033 -36.65128 -7.78612 1.000 27.71950 549 GLU A C 1
ATOM 3486 O O . GLU A 1 442 ? 4.17650 -36.77622 -7.06688 1.000 30.86373 549 GLU A O 1
ATOM 3492 N N . SER A 1 443 ? 3.23293 -36.79537 -9.10959 1.000 23.92251 550 SER A N 1
ATOM 3493 C CA . SER A 1 443 ? 4.47710 -37.06928 -9.82509 1.000 27.60603 550 SER A CA 1
ATOM 3494 C C . SER A 1 443 ? 5.50851 -35.96848 -9.63301 1.000 25.05385 550 SER A C 1
ATOM 3495 O O . SER A 1 443 ? 6.70551 -36.23191 -9.66912 1.000 29.91700 550 SER A O 1
ATOM 3498 N N . ALA A 1 444 ? 5.04589 -34.73764 -9.43514 1.000 24.23718 551 ALA A N 1
ATOM 3499 C CA . ALA A 1 444 ? 5.95701 -33.60577 -9.32400 1.000 26.79023 551 ALA A CA 1
ATOM 3500 C C . ALA A 1 444 ? 6.45473 -33.37057 -7.90043 1.000 26.27501 551 ALA A C 1
ATOM 3501 O O . ALA A 1 444 ? 7.60619 -32.98783 -7.70703 1.000 34.67410 551 ALA A O 1
ATOM 3503 N N . VAL A 1 445 ? 5.60238 -33.59992 -6.90517 1.000 25.78865 552 VAL A N 1
ATOM 3504 C CA . VAL A 1 445 ? 5.96253 -33.19721 -5.53853 1.000 27.54106 552 VAL A CA 1
ATOM 3505 C C . VAL A 1 445 ? 6.13232 -34.32428 -4.50016 1.000 29.65161 552 VAL A C 1
ATOM 3506 O O . VAL A 1 445 ? 6.63234 -34.06478 -3.40801 1.000 35.36258 552 VAL A O 1
ATOM 3510 N N . LYS A 1 446 ? 5.73290 -35.55637 -4.81204 1.000 25.97822 553 LYS A N 1
ATOM 3511 C CA . LYS A 1 446 ? 5.89911 -36.65303 -3.84432 1.000 29.71784 553 LYS A CA 1
ATOM 3512 C C . LYS A 1 446 ? 7.33353 -37.16396 -3.78844 1.000 35.01790 553 LYS A C 1
ATOM 3513 O O . LYS A 1 446 ? 8.03003 -37.19004 -4.80314 1.000 32.07829 553 LYS A O 1
ATOM 3519 N N . ASN A 1 447 ? 7.76494 -37.57582 -2.59683 1.000 38.85781 554 ASN A N 1
ATOM 3520 C CA . ASN A 1 447 ? 9.06433 -38.22140 -2.42927 1.000 45.29708 554 ASN A CA 1
ATOM 3521 C C . ASN A 1 447 ? 9.14194 -39.49980 -3.24223 1.000 36.64507 554 ASN A C 1
ATOM 3522 O O . ASN A 1 447 ? 10.15188 -39.78433 -3.88891 1.000 40.97400 554 ASN A O 1
ATOM 3527 N N . GLU A 1 448 ? 8.06887 -40.27881 -3.19573 1.000 39.25390 555 GLU A N 1
ATOM 3528 C CA . GLU A 1 448 ? 7.96897 -41.47874 -4.00979 1.000 39.68197 555 GLU A CA 1
ATOM 3529 C C . GLU A 1 448 ? 7.02573 -41.18867 -5.15923 1.000 36.77584 555 GLU A C 1
ATOM 3530 O O . GLU A 1 448 ? 5.81081 -41.28061 -5.02084 1.000 40.11332 555 GLU A O 1
ATOM 3536 N N . TRP A 1 449 ? 7.60906 -40.82951 -6.29540 1.000 32.72115 556 TRP A N 1
ATOM 3537 C CA . TRP A 1 449 ? 6.87350 -40.23502 -7.40032 1.000 26.34752 556 TRP A CA 1
ATOM 3538 C C . TRP A 1 449 ? 6.72549 -41.16786 -8.60284 1.000 29.46749 556 TRP A C 1
ATOM 3539 O O . TRP A 1 449 ? 5.86145 -40.95308 -9.45536 1.000 30.77644 556 TRP A O 1
ATOM 3550 N N . GLU A 1 450 ? 7.55703 -42.20349 -8.66868 1.000 29.30100 557 GLU A N 1
ATOM 3551 C CA . GLU A 1 450 ? 7.64479 -43.01008 -9.88418 1.000 30.24408 557 GLU A CA 1
ATOM 3552 C C . GLU A 1 450 ? 6.34272 -43.74623 -10.18943 1.000 32.36832 557 GLU A C 1
ATOM 3553 O O . GLU A 1 450 ? 5.89431 -43.76298 -11.33394 1.000 31.31140 557 GLU A O 1
ATOM 3559 N N . GLU A 1 451 ? 5.71902 -44.31942 -9.16410 1.000 34.51329 558 GLU A N 1
ATOM 3560 C CA . GLU A 1 451 ? 4.44570 -45.01237 -9.34645 1.000 38.91049 558 GLU A CA 1
ATOM 3561 C C . GLU A 1 451 ? 3.37106 -44.08016 -9.91028 1.000 36.35921 558 GLU A C 1
ATOM 3562 O O . GLU A 1 451 ? 2.61355 -44.47557 -10.80358 1.000 35.72679 558 GLU A O 1
ATOM 3568 N N . SER A 1 452 ? 3.31405 -42.85013 -9.39163 1.000 30.11456 559 SER A N 1
ATOM 3569 C CA . SER A 1 452 ? 2.36565 -41.84793 -9.87951 1.000 25.08416 559 SER A CA 1
ATOM 3570 C C . SER A 1 452 ? 2.63941 -41.47809 -11.33120 1.000 29.63057 559 SER A C 1
ATOM 3571 O O . SER A 1 452 ? 1.71581 -41.34440 -12.13819 1.000 27.96867 559 SER A O 1
ATOM 3574 N N . LEU A 1 453 ? 3.91520 -41.30034 -11.65300 1.000 26.98055 560 LEU A N 1
ATOM 3575 C CA . LEU A 1 453 ? 4.30356 -40.92469 -13.00898 1.000 26.19834 560 LEU A CA 1
ATOM 3576 C C . LEU A 1 453 ? 3.98168 -42.03511 -14.00264 1.000 28.49614 560 LEU A C 1
ATOM 3577 O O . LEU A 1 453 ? 3.56767 -41.75843 -15.12558 1.000 30.86020 560 LEU A O 1
ATOM 3582 N N . LEU A 1 454 ? 4.16252 -43.28778 -13.58921 1.000 26.87714 561 LEU A N 1
ATOM 3583 C CA . LEU A 1 454 ? 3.85876 -44.41430 -14.46393 1.000 31.58736 561 LEU A CA 1
ATOM 3584 C C . LEU A 1 454 ? 2.36710 -44.40911 -14.78791 1.000 30.06425 561 LEU A C 1
ATOM 3585 O O . LEU A 1 454 ? 1.97286 -44.56213 -15.94693 1.000 32.36100 561 LEU A O 1
ATOM 3590 N N . LYS A 1 455 ? 1.54246 -44.21038 -13.76134 1.000 29.79789 562 LYS A N 1
ATOM 3591 C CA . LYS A 1 455 ? 0.10154 -44.08571 -13.95090 1.000 36.13340 562 LYS A CA 1
ATOM 3592 C C . LYS A 1 455 ? -0.24229 -42.90099 -14.84746 1.000 33.75529 562 LYS A C 1
ATOM 3593 O O . LYS A 1 455 ? -1.07997 -43.01800 -15.74363 1.000 37.49693 562 LYS A O 1
ATOM 3599 N N . LEU A 1 456 ? 0.41993 -41.77002 -14.61397 1.000 29.60358 563 LEU A N 1
ATOM 3600 C CA . LEU A 1 456 ? 0.18407 -40.56868 -15.40719 1.000 28.37797 563 LEU A CA 1
ATOM 3601 C C . LEU A 1 456 ? 0.40518 -40.81931 -16.89638 1.000 31.77313 563 LEU A C 1
ATOM 3602 O O . LEU A 1 456 ? -0.45753 -40.52298 -17.71943 1.000 34.98938 563 LEU A O 1
ATOM 3607 N N . VAL A 1 457 ? 1.56528 -41.37698 -17.22637 1.000 27.98423 564 VAL A N 1
ATOM 3608 C CA . VAL A 1 457 ? 1.98917 -41.54498 -18.61255 1.000 27.98168 564 VAL A CA 1
ATOM 3609 C C . VAL A 1 457 ? 1.07750 -42.53260 -19.34850 1.000 37.19488 564 VAL A C 1
ATOM 3610 O O . VAL A 1 457 ? 0.89506 -42.44701 -20.56499 1.000 39.87926 564 VAL A O 1
ATOM 3614 N N . SER A 1 458 ? 0.47095 -43.44041 -18.59154 1.000 38.04742 565 SER A N 1
ATOM 3615 C CA . SER A 1 458 ? -0.42651 -44.43191 -19.16621 1.000 44.38009 565 SER A CA 1
ATOM 3616 C C . SER A 1 458 ? -1.85038 -43.89551 -19.31711 1.000 43.40586 565 SER A C 1
ATOM 3617 O O . SER A 1 458 ? -2.69353 -44.53181 -19.95617 1.000 47.19726 565 SER A O 1
ATOM 3620 N N . SER A 1 459 ? -2.11530 -42.73062 -18.73482 1.000 34.14531 566 SER A N 1
ATOM 3621 C CA . SER A 1 459 ? -3.46395 -42.16829 -18.73777 1.000 35.77494 566 SER A CA 1
ATOM 3622 C C . SER A 1 459 ? -3.84760 -41.63848 -20.11449 1.000 44.11238 566 SER A C 1
ATOM 3623 O O . SER A 1 459 ? -2.98307 -41.33867 -20.94184 1.000 39.38159 566 SER A O 1
ATOM 3626 N N . ALA A 1 460 ? -5.15286 -41.52778 -20.34428 1.000 44.60488 567 ALA A N 1
ATOM 3627 C CA . ALA A 1 460 ? -5.68470 -41.06519 -21.61898 1.000 47.78303 567 ALA A CA 1
ATOM 3628 C C . ALA A 1 460 ? -5.36456 -39.59545 -21.85010 1.000 40.34288 567 ALA A C 1
ATOM 3629 O O . ALA A 1 460 ? -4.97541 -39.20392 -22.95474 1.000 41.66702 567 ALA A O 1
ATOM 3631 N N . GLY A 1 461 ? -5.54656 -38.79201 -20.80725 1.000 38.19763 568 GLY A N 1
ATOM 3632 C CA . GLY A 1 461 ? -5.31693 -37.36343 -20.87930 1.000 37.57490 568 GLY A CA 1
ATOM 3633 C C . GLY A 1 461 ? -3.88137 -37.01513 -21.21622 1.000 39.49540 568 GLY A C 1
ATOM 3634 O O . GLY A 1 461 ? -3.62922 -36.08172 -21.97420 1.000 35.86677 568 GLY A O 1
ATOM 3635 N N . TRP A 1 462 ? -2.93366 -37.75824 -20.65352 1.000 38.91327 569 TRP A N 1
ATOM 3636 C CA . TRP A 1 462 ? -1.52474 -37.48948 -20.92382 1.000 38.18246 569 TRP A CA 1
ATOM 3637 C C . TRP A 1 462 ? -1.16746 -37.86952 -22.35451 1.000 35.89361 569 TRP A C 1
ATOM 3638 O O . TRP A 1 462 ? -0.46975 -37.12831 -23.04013 1.000 37.54260 569 TRP A O 1
ATOM 3649 N N . GLN A 1 463 ? -1.64038 -39.03139 -22.80069 1.000 32.62046 570 GLN A N 1
ATOM 3650 C CA . GLN A 1 463 ? -1.38872 -39.47442 -24.16851 1.000 34.44701 570 GLN A CA 1
ATOM 3651 C C . GLN A 1 463 ? -1.96618 -38.46385 -25.15175 1.000 38.05304 570 GLN A C 1
ATOM 3652 O O . GLN A 1 463 ? -1.39245 -38.20888 -26.20937 1.000 44.46223 570 GLN A O 1
ATOM 3658 N N . THR A 1 464 ? -3.09632 -37.87498 -24.77797 1.000 36.30177 571 THR A N 1
ATOM 3659 C CA . THR A 1 464 ? -3.73816 -36.85773 -25.59442 1.000 38.84227 571 THR A CA 1
ATOM 3660 C C . THR A 1 464 ? -2.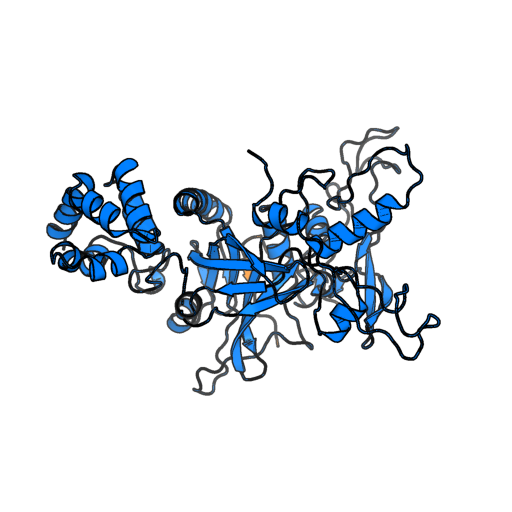89440 -35.58738 -25.64662 1.000 43.27544 571 THR A C 1
ATOM 3661 O O . THR A 1 464 ? -2.73549 -34.98194 -26.70735 1.000 41.58715 571 THR A O 1
ATOM 3665 N N . LEU A 1 465 ? -2.34335 -35.19349 -24.50077 1.000 37.39492 572 LEU A N 1
ATOM 3666 C CA . LEU A 1 465 ? -1.45432 -34.03661 -24.44282 1.000 33.80690 572 LEU A CA 1
ATOM 3667 C C . LEU A 1 465 ? -0.22349 -34.25512 -25.32677 1.000 34.06230 572 LEU A C 1
ATOM 3668 O O . LEU A 1 465 ? 0.16769 -33.37716 -26.09777 1.000 35.87473 572 LEU A O 1
ATOM 3673 N N . VAL A 1 466 ? 0.37297 -35.43774 -25.22162 1.000 33.56309 573 VAL A N 1
ATOM 3674 C CA . VAL A 1 466 ? 1.56739 -35.74881 -25.99351 1.000 30.25340 573 VAL A CA 1
ATOM 3675 C C . VAL A 1 466 ? 1.27269 -35.71142 -27.49422 1.000 39.39904 573 VAL A C 1
ATOM 3676 O O . VAL A 1 466 ? 2.07860 -35.20373 -28.27522 1.000 38.76401 573 VAL A O 1
ATOM 3680 N N . MET A 1 467 ? 0.11175 -36.22684 -27.89489 1.000 38.42920 574 MET A N 1
ATOM 3681 C CA . MET A 1 467 ? -0.28069 -36.19230 -29.30470 1.000 39.54693 574 MET A CA 1
ATOM 3682 C C . MET A 1 467 ? -0.51749 -34.76411 -29.80079 1.000 38.30679 574 MET A C 1
ATOM 3683 O O . MET A 1 467 ? -0.14049 -34.41895 -30.92260 1.000 40.60596 574 MET A O 1
ATOM 3688 N N . ILE A 1 468 ? -1.14176 -33.94323 -28.96087 1.000 40.98340 575 ILE A N 1
ATOM 3689 C CA . ILE A 1 468 ? -1.38651 -32.54297 -29.29438 1.000 44.81394 575 ILE A CA 1
ATOM 3690 C C . ILE A 1 468 ? -0.06212 -31.82587 -29.53119 1.000 44.51748 575 ILE A C 1
ATOM 3691 O O . ILE A 1 468 ? 0.07821 -31.06303 -30.48924 1.000 42.85985 575 ILE A O 1
ATOM 3696 N N . LEU A 1 469 ? 0.91940 -32.10861 -28.68190 1.000 37.92632 576 LEU A N 1
ATOM 3697 C CA . LEU A 1 469 ? 2.25414 -31.54787 -28.84686 1.000 40.55550 576 LEU A CA 1
ATOM 3698 C C . LEU A 1 469 ? 2.89212 -32.01973 -30.15388 1.000 42.41376 576 LEU A C 1
ATOM 3699 O O . LEU A 1 469 ? 3.40503 -31.20562 -30.92324 1.000 43.64973 576 LEU A O 1
ATOM 3704 N N . GLN A 1 470 ? 2.85148 -33.32840 -30.40217 1.000 38.48642 577 GLN A N 1
ATOM 3705 C CA . GLN A 1 470 ? 3.41278 -33.91312 -31.62067 1.000 37.75703 577 GLN A CA 1
ATOM 3706 C C . GLN A 1 470 ? 2.88092 -33.22759 -32.87620 1.000 48.41312 577 GLN A C 1
ATOM 3707 O O . GLN A 1 470 ? 3.62452 -32.98336 -33.82940 1.000 53.45783 577 GLN A O 1
ATOM 3713 N N . GLU A 1 471 ? 1.59366 -32.89876 -32.85682 1.000 48.89077 578 GLU A N 1
ATOM 3714 C CA . GLU A 1 471 ? 0.91800 -32.37559 -34.03670 1.000 53.00551 578 GLU A CA 1
ATOM 3715 C C . GLU A 1 471 ? 0.93188 -30.85249 -34.08557 1.000 58.04788 578 GLU A C 1
ATOM 3716 O O . GLU A 1 471 ? 0.23122 -30.24055 -34.89324 1.000 59.75722 578 GLU A O 1
ATOM 3722 N N . SER A 1 472 ? 1.74000 -30.24645 -33.22181 1.000 59.78942 579 SER A N 1
ATOM 3723 C CA . SER A 1 472 ? 1.91649 -28.79915 -33.22168 1.000 57.34039 579 SER A CA 1
ATOM 3724 C C . SER A 1 472 ? 3.31296 -28.43430 -33.71150 1.000 62.38179 579 SER A C 1
ATOM 3725 O O . SER A 1 472 ? 4.24814 -29.22135 -33.57668 1.000 59.19685 579 SER A O 1
ATOM 3728 N N . GLY A 1 473 ? 3.44831 -27.23856 -34.27732 1.000 71.53514 580 GLY A N 1
ATOM 3729 C CA . GLY A 1 473 ? 4.73997 -26.74445 -34.72157 1.000 81.59941 580 GLY A CA 1
ATOM 3730 C C . GLY A 1 473 ? 5.00778 -26.98709 -36.19521 1.000 89.28319 580 GLY A C 1
ATOM 3731 O O . GLY A 1 473 ? 4.72013 -26.13704 -37.03859 1.000 87.88718 580 GLY A O 1
ATOM 3733 N N . MET B 2 5 ? 13.40393 19.08780 6.54392 1.000 92.35650 287 MET C N 1
ATOM 3734 C CA . MET B 2 5 ? 12.17557 19.61222 7.12851 1.000 83.59956 287 MET C CA 1
ATOM 3735 C C . MET B 2 5 ? 11.09786 18.53925 7.19397 1.000 73.67432 287 MET C C 1
ATOM 3736 O O . MET B 2 5 ? 11.30633 17.48330 7.78945 1.000 81.67287 287 MET C O 1
ATOM 3741 N N . GLU B 2 6 ? 9.94160 18.80680 6.59712 1.000 50.61443 288 GLU C N 1
ATOM 3742 C CA . GLU B 2 6 ? 8.89855 17.79220 6.55278 1.000 54.76846 288 GLU C CA 1
ATOM 3743 C C . GLU B 2 6 ? 8.39043 17.54992 5.13160 1.000 40.47210 288 GLU C C 1
ATOM 3744 O O . GLU B 2 6 ? 8.40843 18.44435 4.27821 1.000 37.07496 288 GLU C O 1
ATOM 3750 N N . PRO B 2 7 ? 7.95685 16.31376 4.86784 1.000 34.87822 289 PRO C N 1
ATOM 3751 C CA . PRO B 2 7 ? 7.55880 15.90064 3.52185 1.000 31.85410 289 PRO C CA 1
ATOM 3752 C C . PRO B 2 7 ? 6.13470 16.29971 3.18112 1.000 37.21478 289 PRO C C 1
ATOM 3753 O O . PRO B 2 7 ? 5.38278 16.73880 4.05142 1.000 41.48076 289 PRO C O 1
ATOM 3757 N N . ALA B 2 8 ? 5.76524 16.13426 1.91856 1.000 35.19095 290 ALA C N 1
ATOM 3758 C CA . ALA B 2 8 ? 4.38318 16.31332 1.51056 1.000 42.07711 290 ALA C CA 1
ATOM 3759 C C . ALA B 2 8 ? 3.72398 14.94960 1.38548 1.000 37.64932 290 ALA C C 1
ATOM 3760 O O . ALA B 2 8 ? 4.40369 13.92053 1.32221 1.000 37.21201 290 ALA C O 1
ATOM 3762 N N . LYS B 2 9 ? 2.39896 14.92749 1.35055 1.000 37.63006 291 LYS C N 1
ATOM 3763 C CA . LYS B 2 9 ? 1.71272 13.66617 1.14867 1.000 33.82167 291 LYS C CA 1
ATOM 3764 C C . LYS B 2 9 ? 1.97490 13.15150 -0.26895 1.000 31.22017 291 LYS C C 1
ATOM 3765 O O . LYS B 2 9 ? 1.89222 13.90327 -1.24923 1.000 34.62417 291 LYS C O 1
ATOM 3771 N N . LEU B 2 10 ? 2.33006 11.87386 -0.35651 1.000 31.99736 292 LEU C N 1
ATOM 3772 C CA . LEU B 2 10 ? 2.48955 11.18003 -1.62948 1.000 34.10181 292 LEU C CA 1
ATOM 3773 C C . LEU B 2 10 ? 1.59311 9.95412 -1.60056 1.000 33.52307 292 LEU C C 1
ATOM 3774 O O . LEU B 2 10 ? 2.03401 8.85911 -1.25692 1.000 31.89961 292 LEU C O 1
ATOM 3779 N N . ASP B 2 11 ? 0.32804 10.15257 -1.94652 1.000 38.04276 293 ASP C N 1
ATOM 3780 C CA . ASP B 2 11 ? -0.68077 9.11601 -1.80386 1.000 39.15684 293 ASP C CA 1
ATOM 3781 C C . ASP B 2 11 ? -0.89981 8.36944 -3.11992 1.000 36.42279 293 ASP C C 1
ATOM 3782 O O . ASP B 2 11 ? -1.80155 8.69592 -3.88954 1.000 46.24667 293 ASP C O 1
ATOM 3787 N N . LEU B 2 12 ? -0.06664 7.36243 -3.36568 1.000 30.79514 294 LEU C N 1
ATOM 3788 C CA . LEU B 2 12 ? -0.14559 6.58676 -4.59846 1.000 28.07479 294 LEU C CA 1
ATOM 3789 C C . LEU B 2 12 ? -1.18808 5.49029 -4.46610 1.000 27.53127 294 LEU C C 1
ATOM 3790 O O . LEU B 2 12 ? -1.36233 4.92178 -3.38293 1.000 29.88451 294 LEU C O 1
ATOM 3795 N N . PRO B 2 13 ? -1.89566 5.18703 -5.56190 1.000 30.53803 295 PRO C N 1
ATOM 3796 C CA . PRO B 2 13 ? -2.91910 4.14042 -5.49186 1.000 30.05295 295 PRO C CA 1
ATOM 3797 C C . PRO B 2 13 ? -2.33547 2.77839 -5.15037 1.000 27.41478 295 PRO C C 1
ATOM 3798 O O . PRO B 2 13 ? -1.16780 2.50415 -5.45191 1.000 26.70621 295 PRO C O 1
ATOM 3802 N N . GLU B 2 14 ? -3.14055 1.95050 -4.49266 1.000 25.86651 296 GLU C N 1
ATOM 3803 C CA . GLU B 2 14 ? -2.78012 0.56481 -4.26438 1.000 26.89948 296 GLU C CA 1
ATOM 3804 C C . GLU B 2 14 ? -2.31803 -0.07157 -5.57060 1.000 30.76938 296 GLU C C 1
ATOM 3805 O O . GLU B 2 14 ? -2.90739 0.15085 -6.62257 1.000 29.14706 296 GLU C O 1
ATOM 3811 N N . GLY B 2 15 ? -1.24333 -0.84088 -5.50113 1.000 31.20376 297 GLY C N 1
ATOM 3812 C CA . GLY B 2 15 ? -0.75378 -1.51532 -6.68294 1.000 36.26327 297 GLY C CA 1
ATOM 3813 C C . GLY B 2 15 ? 0.25723 -0.72387 -7.48602 1.000 38.59969 297 GLY C C 1
ATOM 3814 O O . GLY B 2 15 ? 0.83863 -1.26067 -8.42681 1.000 34.17338 297 GLY C O 1
ATOM 3815 N N . GLN B 2 16 ? 0.46545 0.54870 -7.14354 1.000 32.14307 298 GLN C N 1
ATOM 3816 C CA . GLN B 2 16 ? 1.53781 1.31253 -7.77988 1.000 31.49070 298 GLN C CA 1
ATOM 3817 C C . GLN B 2 16 ? 2.73532 1.41302 -6.84876 1.000 35.36550 298 GLN C C 1
ATOM 3818 O O . GLN B 2 16 ? 2.62345 1.89337 -5.71788 1.000 36.05721 298 GLN C O 1
ATOM 3824 N N . LEU B 2 17 ? 3.88166 0.94043 -7.32015 1.000 27.68389 299 LEU C N 1
ATOM 3825 C CA . LEU B 2 17 ? 5.10766 1.00209 -6.53577 1.000 25.54759 299 LEU C CA 1
ATOM 3826 C C . LEU B 2 17 ? 6.06959 2.01753 -7.14787 1.000 26.69462 299 LEU C C 1
ATOM 3827 O O . LEU B 2 17 ? 6.21679 2.08393 -8.36981 1.000 26.17130 299 LEU C O 1
ATOM 3832 N N . PHE B 2 18 ? 6.71360 2.81345 -6.29861 1.000 23.95316 300 PHE C N 1
ATOM 3833 C CA . PHE B 2 18 ? 7.64787 3.83242 -6.76574 1.000 24.41054 300 PHE C CA 1
ATOM 3834 C C . PHE B 2 18 ? 8.94672 3.82901 -5.95510 1.000 26.45683 300 PHE C C 1
ATOM 3835 O O . PHE B 2 18 ? 8.92481 3.85398 -4.72415 1.000 26.53667 300 PHE C O 1
ATOM 3843 N N . PHE B 2 19 ? 10.07716 3.81939 -6.65686 1.000 27.86101 301 PHE C N 1
ATOM 3844 C CA . PHE B 2 19 ? 11.39186 3.75286 -6.02250 1.000 26.46283 301 PHE C CA 1
ATOM 3845 C C . PHE B 2 19 ? 12.31883 4.90651 -6.39517 1.000 32.18523 301 PHE C C 1
ATOM 3846 O O . PHE B 2 19 ? 13.47367 4.94106 -5.95426 1.000 36.04753 301 PHE C O 1
ATOM 3854 N N . GLY B 2 20 ? 11.83116 5.83873 -7.21460 1.000 28.26892 302 GLY C N 1
ATOM 3855 C CA . GLY B 2 20 ? 12.67325 6.88756 -7.76419 1.000 28.98142 302 GLY C CA 1
ATOM 3856 C C . GLY B 2 20 ? 12.97246 8.04278 -6.82496 1.000 29.46481 302 GLY C C 1
ATOM 3857 O O . GLY B 2 20 ? 13.10652 9.18319 -7.25342 1.000 31.73264 302 GLY C O 1
ATOM 3858 N N . PHE B 2 21 ? 13.07122 7.74259 -5.53327 1.000 33.54152 303 PHE C N 1
ATOM 3859 C CA . PHE B 2 21 ? 13.42558 8.76054 -4.56024 1.000 34.31548 303 PHE C CA 1
ATOM 3860 C C . PHE B 2 21 ? 14.88439 9.13050 -4.71914 1.000 38.42044 303 PHE C C 1
ATOM 3861 O O . PHE B 2 21 ? 15.73865 8.25469 -4.89767 1.000 39.44893 303 PHE C O 1
ATOM 3869 N N . PRO B 2 22 ? 15.17166 10.43365 -4.66486 1.000 38.97481 304 PRO C N 1
ATOM 3870 C CA . PRO B 2 22 ? 16.55530 10.90716 -4.72247 1.000 50.98205 304 PRO C CA 1
ATOM 3871 C C . PRO B 2 22 ? 17.39156 10.25364 -3.63312 1.000 50.44084 304 PRO C C 1
ATOM 3872 O O . PRO B 2 22 ? 16.91104 10.11707 -2.50724 1.000 54.25308 304 PRO C O 1
ATOM 3876 N N . MET B 2 23 ? 18.60547 9.83066 -3.96973 1.000 51.19339 305 MET C N 1
ATOM 3877 C CA . MET B 2 23 ? 19.51727 9.28703 -2.97116 1.000 59.32035 305 MET C CA 1
ATOM 3878 C C . MET B 2 23 ? 20.19066 10.41813 -2.19761 1.000 61.14863 305 MET C C 1
ATOM 3879 O O . MET B 2 23 ? 20.37233 11.51911 -2.72276 1.000 62.70797 305 MET C O 1
#

Foldseek 3Di:
DQDADPQVVVLLPDFLWAFFDDDPPDPDDPDDDDPVGGTDGQQDPVVCVVVVQQAGEPSSVLVVLVVVVVPDDPPDDDDQSAEQDAQAFDQCDPPVFHGFPGDDDPVGHGAEAEFFAHRYDHAFEEAEFDVVQVVVQCVLCVLPLWKFKWWFKADKHADPPGRSHIYGYTQHIAGFAWATDNAGIDDDVVRRVVVVVVVQVLVVLLVMHRAEMEMEGWACPPDPPSFTDDQDDPVAHPFFLQRLLVLLVVQVVAWRADPSYPVRTYTGRYKYKYWYQDPVRDTDIWIKHFASVSNNCSVLPQWDGDPRRQKIAGDDDDRRHDDYFYWYFDQDPVRHTDIGGCPRMHGCCSGMDTHHYYYDPPHLRQALDADQADHPNCVVSVHDDDLQRCLVQAQVVLPPPPLVSNQNSLLYSRNLVSVVVVVLDDPVLNSLSSQLNGPPPRPVSVVVNSPDPSNVVSNVVSVPDD/DDDDDDDDDPPDDDDPDDD

InterPro domains:
  IPR007716 NPL4, zinc-binding putative [PF05020] (114-256)
  IPR007717 Nuclear pore localisation protein NPL4, C-terminal [PF05021] (259-577)
  IPR007717 Nuclear pore localisation protein NPL4, C-terminal [cd08061] (225-533)
  IPR016563 Nuclear protein localization protein 4 [PIRSF010052] (1-579)
  IPR016563 Nuclear protein localization protein 4 [PTHR12710] (1-578)
  IPR029071 Ubiquitin-like domain superfamily [SSF54236] (1-82)
  IPR037518 MPN domain [PS50249] (237-377)

Solvent-accessible surface area: 24835 Å² total; per-residue (Å²): 151,149,172,25,80,66,6,4,90,79,5,44,91,37,91,19,96,25,107,92,166,91,34,192,116,19,204,55,49,147,217,59,122,38,164,112,6,26,49,25,39,4,42,27,149,127,56,6,109,160,72,177,28,148,7,11,0,5,7,0,36,8,46,56,42,50,82,75,34,126,148,105,147,149,83,69,97,162,106,27,32,2,50,26,39,88,31,136,11,74,89,200,11,125,73,85,35,110,25,47,50,189,19,66,25,111,165,8,74,19,91,59,9,47,0,94,108,17,85,9,10,3,0,0,14,0,22,0,19,47,50,90,4,6,84,34,0,8,58,3,24,131,141,50,30,70,1,15,0,0,10,0,0,0,48,37,44,97,35,134,115,8,17,17,2,1,41,0,12,0,15,6,1,12,0,0,18,36,114,29,76,132,68,4,5,65,17,85,38,112,91,9,88,96,47,2,116,83,12,41,124,16,0,110,91,3,44,2,47,42,0,0,0,0,0,0,1,2,28,76,30,66,67,83,112,44,29,2,86,33,25,22,50,178,124,42,20,78,0,0,1,20,4,0,12,21,0,0,75,12,1,66,95,46,66,6,48,3,136,66,7,110,85,35,71,9,3,0,7,2,0,0,0,3,0,10,5,32,139,130,14,105,42,59,14,45,3,13,3,2,1,12,36,0,3,2,0,20,58,9,72,0,8,3,1,0,57,76,23,35,38,0,53,8,8,106,64,54,91,124,35,33,10,10,92,0,46,21,43,107,44,73,157,177,51,110,60,91,111,72,81,0,68,55,15,0,35,2,72,26,0,10,1,38,13,69,65,16,97,56,143,161,134,128,25,52,6,70,20,19,54,59,3,14,10,9,59,3,140,108,15,69,60,35,56,56,86,136,36,0,54,157,15,0,34,120,17,16,77,72,58,62,37,114,67,2,20,83,51,0,0,3,7,5,0,0,12,23,1,20,68,38,143,37,15,44,113,112,24,15,125,36,0,10,37,0,2,38,94,153,149,43,108,117,6,0,107,111,0,38,76,17,75,8,2,100,65,0,24,97,59,0,86,138,21,127,220,110,8,60,90,43,97,41,88,68,14,62,11,61,5,36,17,123,149